Protein AF-A0A2D9TDQ3-F1 (afdb_monomer_lite)

Structure (mmCIF, N/CA/C/O backbone):
data_AF-A0A2D9TDQ3-F1
#
_entry.id   AF-A0A2D9TDQ3-F1
#
loop_
_atom_site.group_PDB
_atom_site.id
_atom_site.type_symbol
_atom_site.label_atom_id
_atom_site.label_alt_id
_atom_site.label_comp_id
_atom_site.label_asym_id
_atom_site.label_entity_id
_atom_site.label_seq_id
_atom_site.pdbx_PDB_ins_code
_atom_site.Cartn_x
_atom_site.Cartn_y
_atom_site.Cartn_z
_atom_site.occupancy
_atom_site.B_iso_or_equiv
_atom_site.auth_seq_id
_atom_site.auth_comp_id
_atom_site.auth_asym_id
_atom_site.auth_atom_id
_atom_site.pdbx_PDB_model_num
ATOM 1 N N . MET A 1 1 ? -13.335 -13.088 44.529 1.00 34.78 1 MET A N 1
ATOM 2 C CA . MET A 1 1 ? -13.841 -11.701 44.480 1.00 34.78 1 MET A CA 1
ATOM 3 C C . MET A 1 1 ? -12.901 -10.905 43.593 1.00 34.78 1 MET A C 1
ATOM 5 O O . MET A 1 1 ? -11.887 -10.428 44.076 1.00 34.78 1 MET A O 1
ATOM 9 N N . ARG A 1 2 ? -13.167 -10.876 42.283 1.00 30.50 2 ARG A N 1
ATOM 10 C CA . ARG A 1 2 ? -12.492 -9.981 41.334 1.00 30.50 2 ARG A CA 1
ATOM 11 C C . ARG A 1 2 ? -13.492 -8.880 41.004 1.00 30.50 2 ARG A C 1
ATOM 13 O O . ARG A 1 2 ? -14.663 -9.178 40.787 1.00 30.50 2 ARG A O 1
ATOM 20 N N . GLN A 1 3 ? -13.050 -7.638 41.120 1.00 28.73 3 GLN A N 1
ATOM 21 C CA . GLN A 1 3 ? -13.885 -6.451 41.025 1.00 28.73 3 GLN A CA 1
ATOM 22 C C . GLN A 1 3 ? -13.952 -6.049 39.549 1.00 28.73 3 GLN A C 1
ATOM 24 O O . GLN A 1 3 ? -12.956 -5.617 38.982 1.00 28.73 3 GLN A O 1
ATOM 29 N N . THR A 1 4 ? -15.100 -6.274 38.917 1.00 29.83 4 THR A N 1
ATOM 30 C CA . THR A 1 4 ? -15.383 -5.849 37.543 1.00 29.83 4 THR A CA 1
ATOM 31 C C . THR A 1 4 ? -15.605 -4.338 37.546 1.00 29.83 4 THR A C 1
ATOM 33 O O . THR A 1 4 ? -16.517 -3.857 38.222 1.00 29.83 4 THR A O 1
ATOM 36 N N . MET A 1 5 ? -14.770 -3.583 36.834 1.00 25.92 5 MET A N 1
ATOM 37 C CA . MET A 1 5 ? -14.919 -2.136 36.689 1.00 25.92 5 MET A CA 1
ATOM 38 C C . MET A 1 5 ? -15.541 -1.854 35.316 1.00 25.92 5 MET A C 1
ATOM 40 O O . MET A 1 5 ? -14.853 -1.797 34.308 1.00 25.92 5 MET A O 1
ATOM 44 N N . ASN A 1 6 ? -16.871 -1.736 35.277 1.00 28.81 6 ASN A N 1
ATOM 45 C CA . ASN A 1 6 ? -17.604 -1.301 34.087 1.00 28.81 6 ASN A CA 1
ATOM 46 C C . ASN A 1 6 ? -17.412 0.211 33.905 1.00 28.81 6 ASN A C 1
ATOM 48 O O . ASN A 1 6 ? -17.893 0.988 34.732 1.00 28.81 6 ASN A O 1
ATOM 52 N N . ILE A 1 7 ? -16.766 0.636 32.818 1.00 28.95 7 ILE A N 1
ATOM 53 C CA . ILE A 1 7 ? -16.763 2.038 32.385 1.00 28.95 7 ILE A CA 1
ATOM 54 C C . ILE A 1 7 ? -17.844 2.200 31.312 1.00 28.95 7 ILE A C 1
ATOM 56 O O . ILE A 1 7 ? -17.705 1.744 30.183 1.00 28.95 7 ILE A O 1
ATOM 60 N N . LEU A 1 8 ? -18.947 2.842 31.700 1.00 27.11 8 LEU A N 1
ATOM 61 C CA . LEU A 1 8 ? -20.035 3.273 30.825 1.00 27.11 8 LEU A CA 1
ATOM 62 C C . LEU A 1 8 ? -19.875 4.785 30.596 1.00 27.11 8 LEU A C 1
ATOM 64 O O . LEU A 1 8 ? -19.968 5.556 31.551 1.00 27.11 8 LEU A O 1
ATOM 68 N N . LEU A 1 9 ? -19.634 5.226 29.360 1.00 29.62 9 LEU A N 1
ATOM 69 C CA . LEU A 1 9 ? -19.548 6.649 29.006 1.00 29.62 9 LEU A CA 1
ATOM 70 C C . LEU A 1 9 ? -20.863 7.110 28.366 1.00 29.62 9 LEU A C 1
ATOM 72 O O . LEU A 1 9 ? -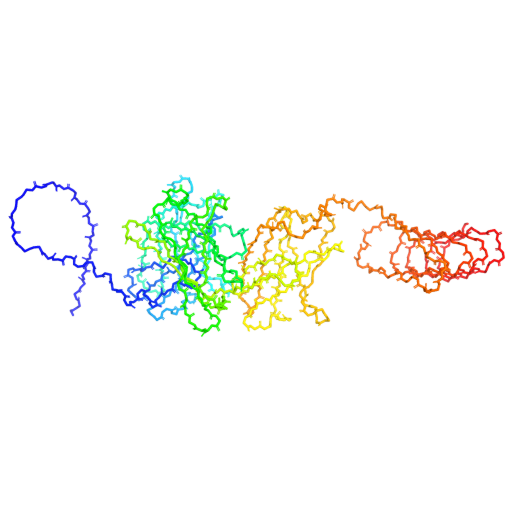21.158 6.794 27.217 1.00 29.62 9 LEU A O 1
ATOM 76 N N . ALA A 1 10 ? -21.646 7.878 29.125 1.00 28.78 10 ALA A N 1
ATOM 77 C CA . ALA A 1 10 ? -22.768 8.666 28.626 1.00 28.78 10 ALA A CA 1
ATOM 78 C C . ALA A 1 10 ? -22.370 10.151 28.619 1.00 28.78 10 ALA A C 1
ATOM 80 O O . ALA A 1 10 ? -21.967 10.698 29.645 1.00 28.78 10 ALA A O 1
ATOM 81 N N . LEU A 1 11 ? -22.495 10.810 27.466 1.00 30.42 11 LEU A N 1
ATOM 82 C CA . LEU A 1 11 ? -22.335 12.258 27.332 1.00 30.42 11 LEU A CA 1
ATOM 83 C C . LEU A 1 11 ? -23.640 12.956 27.740 1.00 30.42 11 LEU A C 1
ATOM 85 O O . LEU A 1 11 ? -24.674 12.769 27.104 1.00 30.42 11 LEU A O 1
ATOM 89 N N . SER A 1 12 ? -23.581 13.795 28.774 1.00 27.08 12 SER A N 1
ATOM 90 C CA . SER A 1 12 ? -24.626 14.769 29.101 1.00 27.08 12 SER A CA 1
ATOM 91 C C . SER A 1 12 ? -23.988 16.140 29.285 1.00 27.08 12 SER A C 1
ATOM 93 O O . SER A 1 12 ? -23.190 16.354 30.193 1.00 27.08 12 SER A O 1
ATOM 95 N N . THR A 1 13 ? -24.357 17.083 28.424 1.00 41.78 13 THR A N 1
ATOM 96 C CA . THR A 1 13 ? -24.002 18.500 28.528 1.00 41.78 13 THR A CA 1
ATOM 97 C C . THR A 1 13 ? -24.969 19.237 29.455 1.00 41.78 13 THR A C 1
ATOM 99 O O . THR A 1 13 ? -26.168 19.265 29.179 1.00 41.78 13 THR A O 1
ATOM 102 N N . ALA A 1 14 ? -24.454 19.910 30.488 1.00 29.77 14 ALA A N 1
ATOM 103 C CA . ALA A 1 14 ? -25.132 21.027 31.152 1.00 29.77 14 ALA A CA 1
ATOM 104 C C . ALA A 1 14 ? -24.109 22.013 31.769 1.00 29.77 14 ALA A C 1
ATOM 106 O O . ALA A 1 14 ? -22.989 21.601 32.077 1.00 29.77 14 ALA A O 1
ATOM 107 N N . PRO A 1 15 ? -24.448 23.314 31.897 1.00 38.28 15 PRO A N 1
ATOM 108 C CA . PRO A 1 15 ? -23.468 24.396 31.977 1.00 38.28 15 PRO A CA 1
ATOM 109 C C . PRO A 1 15 ? -23.086 24.846 33.401 1.00 38.28 15 PRO A C 1
ATOM 111 O O . PRO A 1 15 ? -23.826 24.672 34.364 1.00 38.28 15 PRO A O 1
ATOM 114 N N . LEU A 1 16 ? -21.907 25.478 33.441 1.00 39.22 16 LEU A N 1
ATOM 115 C CA . LEU A 1 16 ? -21.211 26.255 34.479 1.00 39.22 16 LEU A CA 1
ATOM 116 C C . LEU A 1 16 ? -22.014 26.723 35.713 1.00 39.22 16 LEU A C 1
ATOM 118 O O . LEU A 1 16 ? -22.943 27.521 35.597 1.00 39.22 16 LEU A O 1
ATOM 122 N N . GLY A 1 17 ? -21.509 26.374 36.905 1.00 31.34 17 GLY A N 1
ATOM 123 C CA . GLY A 1 17 ? -21.891 27.012 38.168 1.00 31.34 17 GLY A CA 1
ATOM 124 C C . GLY A 1 17 ? -21.228 26.435 39.430 1.00 31.34 17 GLY A C 1
ATOM 125 O O . GLY A 1 17 ? -21.782 25.535 40.039 1.00 31.34 17 GLY A O 1
ATOM 126 N N . ALA A 1 18 ? -20.112 27.054 39.838 1.00 33.41 18 ALA A N 1
ATOM 127 C CA . ALA A 1 18 ? -19.570 27.201 41.204 1.00 33.41 18 ALA A CA 1
ATOM 128 C C . ALA A 1 18 ? -19.006 25.996 42.014 1.00 33.41 18 ALA A C 1
ATOM 130 O O . ALA A 1 18 ? -19.718 25.087 42.414 1.00 33.41 18 ALA A O 1
ATOM 131 N N . CYS A 1 19 ? -17.717 26.165 42.359 1.00 35.75 19 CYS A N 1
ATOM 132 C CA . CYS A 1 19 ? -16.975 25.831 43.590 1.00 35.75 19 CYS A CA 1
ATOM 133 C C . CYS A 1 19 ? -17.140 24.459 44.276 1.00 35.75 19 CYS A C 1
ATOM 135 O O . CYS A 1 19 ? -18.140 24.194 44.936 1.00 35.75 19 CYS A O 1
ATOM 137 N N . GLY A 1 20 ? -16.040 23.701 44.297 1.00 32.03 20 GLY A N 1
ATOM 138 C CA . GLY A 1 20 ? -15.777 22.615 45.243 1.00 32.03 20 GLY A CA 1
ATOM 139 C C . GLY A 1 20 ? -14.505 21.865 44.853 1.00 32.03 20 GLY A C 1
ATOM 140 O O . GLY A 1 20 ? -14.478 21.240 43.798 1.00 32.03 20 GLY A O 1
ATOM 141 N N . ASP A 1 21 ? -13.459 22.000 45.668 1.00 41.75 21 ASP A N 1
ATOM 142 C CA . ASP A 1 21 ? -12.174 21.309 45.535 1.00 41.75 21 ASP A CA 1
ATOM 143 C C . ASP A 1 21 ? -12.333 19.773 45.583 1.00 41.75 21 ASP A C 1
ATOM 145 O O . ASP A 1 21 ? -13.275 19.264 46.191 1.00 41.75 21 ASP A O 1
ATOM 149 N N . ASP A 1 22 ? -11.377 19.075 44.955 1.00 38.94 22 ASP A N 1
ATOM 150 C CA . ASP A 1 22 ? -11.241 17.618 44.741 1.00 38.94 22 ASP A CA 1
ATOM 151 C C . ASP A 1 22 ? -11.953 17.026 43.506 1.00 38.94 22 ASP A C 1
ATOM 153 O O . ASP A 1 22 ? -12.844 16.179 43.588 1.00 38.94 22 ASP A O 1
ATOM 157 N N . ALA A 1 23 ? -11.474 17.407 42.316 1.00 29.02 23 ALA A N 1
ATOM 158 C CA . ALA A 1 23 ? -11.666 16.619 41.098 1.00 29.02 23 ALA A CA 1
ATOM 159 C C . ALA A 1 23 ? -10.546 15.561 40.987 1.00 29.02 23 ALA A C 1
ATOM 161 O O . ALA A 1 23 ? -9.371 15.936 41.054 1.00 29.02 23 ALA A O 1
ATOM 162 N N . PRO A 1 24 ? -10.847 14.262 40.782 1.00 31.27 24 PRO A N 1
ATOM 163 C CA . PRO A 1 24 ? -9.817 13.311 40.402 1.00 31.27 24 PRO A CA 1
ATOM 164 C C . PRO A 1 24 ? -9.285 13.748 39.040 1.00 31.27 24 PRO A C 1
ATOM 166 O O . PRO A 1 24 ? -10.033 13.846 38.066 1.00 31.27 24 PRO A O 1
ATOM 169 N N . THR A 1 25 ? -7.993 14.049 38.977 1.00 27.91 25 THR A N 1
ATOM 170 C CA . THR A 1 25 ? -7.275 14.223 37.722 1.00 27.91 25 THR A CA 1
ATOM 171 C C . THR A 1 25 ? -7.488 12.947 36.915 1.00 27.91 25 THR A C 1
ATOM 173 O O . THR A 1 25 ? -6.910 11.905 37.219 1.00 27.91 25 THR A O 1
ATOM 176 N N . ALA A 1 26 ? -8.358 13.005 35.906 1.00 30.52 26 ALA A N 1
ATOM 177 C CA . ALA A 1 26 ? -8.376 12.023 34.841 1.00 30.52 26 ALA A CA 1
ATOM 178 C C . ALA A 1 26 ? -7.074 12.227 34.068 1.00 30.52 26 ALA A C 1
ATOM 180 O O . ALA A 1 26 ? -6.998 12.996 33.112 1.00 30.52 26 ALA A O 1
ATOM 181 N N . THR A 1 27 ? -6.007 11.611 34.568 1.00 24.91 27 THR A N 1
ATOM 182 C CA . THR A 1 27 ? -4.783 11.431 33.812 1.00 24.91 27 THR A CA 1
ATOM 183 C C . THR A 1 27 ? -5.174 10.559 32.633 1.00 24.91 27 THR A C 1
ATOM 185 O O . THR A 1 27 ? -5.405 9.362 32.795 1.00 24.91 27 THR A O 1
ATOM 188 N N . THR A 1 28 ? -5.295 11.162 31.453 1.00 32.34 28 THR A N 1
ATOM 189 C CA . THR A 1 28 ? -5.199 10.445 30.185 1.00 32.34 28 THR A CA 1
ATOM 190 C C . THR A 1 28 ? -3.793 9.861 30.151 1.00 32.34 28 THR A C 1
ATOM 192 O O . THR A 1 28 ? -2.849 10.485 29.672 1.00 32.34 28 THR A O 1
ATOM 195 N N . ALA A 1 29 ? -3.620 8.709 30.790 1.00 29.84 29 ALA A N 1
ATOM 196 C CA . ALA A 1 29 ? -2.431 7.905 30.644 1.00 29.84 29 ALA A CA 1
ATOM 197 C C . ALA A 1 29 ? -2.533 7.268 29.258 1.00 29.84 29 ALA A C 1
ATOM 199 O O . ALA A 1 29 ? -2.988 6.140 29.104 1.00 29.84 29 ALA A O 1
ATOM 200 N N . GLU A 1 30 ? -2.150 8.025 28.230 1.00 36.44 30 GLU A N 1
ATOM 201 C CA . GLU A 1 30 ? -1.566 7.398 27.053 1.00 36.44 30 GLU A CA 1
ATOM 202 C C . GLU A 1 30 ? -0.316 6.688 27.570 1.00 36.44 30 GLU A C 1
ATOM 204 O O . GLU A 1 30 ? 0.677 7.341 27.875 1.00 36.44 30 GLU A O 1
ATOM 209 N N . SER A 1 31 ? -0.401 5.378 27.807 1.00 30.75 31 SER A N 1
ATOM 210 C CA . SER A 1 31 ? 0.752 4.553 28.164 1.00 30.75 31 SER A CA 1
ATOM 211 C C . SER A 1 31 ? 1.711 4.557 26.971 1.00 30.75 31 SER A C 1
ATOM 213 O O . SER A 1 31 ? 1.446 3.849 25.998 1.00 30.75 31 SER A O 1
ATOM 215 N N . PRO A 1 32 ? 2.829 5.308 26.999 1.00 36.69 32 PRO A N 1
ATOM 216 C CA . PRO A 1 32 ? 3.642 5.520 25.802 1.00 36.69 32 PRO A CA 1
ATOM 217 C C . PRO A 1 32 ? 4.478 4.285 25.432 1.00 36.69 32 PRO A C 1
ATOM 219 O O . PRO A 1 32 ? 5.173 4.300 24.430 1.00 36.69 32 PRO A O 1
ATOM 222 N N . GLY A 1 33 ? 4.454 3.228 26.255 1.00 32.69 33 GLY A N 1
ATOM 223 C CA . GLY A 1 33 ? 5.357 2.082 26.128 1.00 32.69 33 GLY A CA 1
ATOM 224 C C . GLY A 1 33 ? 4.783 0.857 25.414 1.00 32.69 33 GLY A C 1
ATOM 225 O O . GLY A 1 33 ? 5.546 0.140 24.780 1.00 32.69 33 GLY A O 1
ATOM 226 N N . LEU A 1 34 ? 3.469 0.610 25.492 1.00 42.88 34 LEU A N 1
ATOM 227 C CA . LEU A 1 34 ? 2.855 -0.577 24.870 1.00 42.88 34 LEU A CA 1
ATOM 228 C C . LEU A 1 34 ? 2.561 -0.334 23.376 1.00 42.88 34 LEU A C 1
ATOM 230 O O . LEU A 1 34 ? 2.820 -1.183 22.530 1.00 42.88 34 LEU A O 1
ATOM 234 N N . PHE A 1 35 ? 2.108 0.877 23.035 1.00 45.81 35 PHE A N 1
ATOM 235 C CA . PHE A 1 35 ? 1.762 1.259 21.661 1.00 45.81 35 PHE A CA 1
ATOM 236 C C . PHE A 1 35 ? 2.980 1.526 20.759 1.00 45.81 35 PHE A C 1
ATOM 238 O O . PHE A 1 35 ? 2.885 1.332 19.551 1.00 45.81 35 PHE A O 1
ATOM 245 N N . ASP A 1 36 ? 4.133 1.909 21.324 1.00 41.28 36 ASP A N 1
ATOM 246 C CA . ASP A 1 36 ? 5.392 2.026 20.565 1.00 41.28 36 ASP A CA 1
ATOM 247 C C . ASP A 1 36 ? 6.022 0.646 20.258 1.00 41.28 36 ASP A C 1
ATOM 249 O O . ASP A 1 36 ? 6.883 0.550 19.383 1.00 41.28 36 ASP A O 1
ATOM 253 N N . ALA A 1 37 ? 5.596 -0.430 20.938 1.00 42.66 37 ALA A N 1
ATOM 254 C CA . ALA A 1 37 ? 6.029 -1.804 20.658 1.00 42.66 37 ALA A CA 1
ATOM 255 C C . ALA A 1 37 ? 5.146 -2.490 19.596 1.00 42.66 37 ALA A C 1
ATOM 257 O O . ALA A 1 37 ? 5.657 -3.198 18.728 1.00 42.66 37 ALA A O 1
ATOM 258 N N . LEU A 1 38 ? 3.839 -2.209 19.602 1.00 58.69 38 LEU A N 1
ATOM 259 C CA . LEU A 1 38 ? 2.854 -2.726 18.643 1.00 58.69 38 LEU A CA 1
ATOM 260 C C . LEU A 1 38 ? 2.710 -1.809 17.424 1.00 58.69 38 LEU A C 1
ATOM 262 O O . LEU A 1 38 ? 1.622 -1.355 17.067 1.00 58.69 38 LEU A O 1
ATOM 266 N N . LEU A 1 39 ? 3.835 -1.491 16.787 1.00 64.31 39 LEU A N 1
ATOM 267 C CA . LEU A 1 39 ? 3.820 -0.656 15.592 1.00 64.31 39 LEU A CA 1
ATOM 268 C C . LEU A 1 39 ? 3.222 -1.431 14.416 1.00 64.31 39 LEU A C 1
ATOM 270 O O . LEU A 1 39 ? 3.538 -2.601 14.191 1.00 64.31 39 LEU A O 1
ATOM 274 N N . SER A 1 40 ? 2.381 -0.739 13.649 1.00 72.38 40 SER A N 1
ATOM 275 C CA . SER A 1 40 ? 1.789 -1.245 12.413 1.00 72.38 40 SER A CA 1
ATOM 276 C C . SER A 1 40 ? 2.863 -1.856 11.500 1.00 72.38 40 SER A C 1
ATOM 278 O O . SER A 1 40 ? 3.979 -1.343 11.366 1.00 72.38 40 SER A O 1
ATOM 280 N N . ARG A 1 41 ? 2.531 -2.982 10.875 1.00 83.62 41 ARG A N 1
ATOM 281 C CA . ARG A 1 41 ? 3.401 -3.762 9.992 1.00 83.62 41 ARG A CA 1
ATOM 282 C C . ARG A 1 41 ? 3.067 -3.517 8.525 1.00 83.62 41 ARG A C 1
ATOM 284 O O . ARG A 1 41 ? 3.978 -3.394 7.701 1.00 83.62 41 ARG A O 1
ATOM 291 N N . MET A 1 42 ? 1.780 -3.431 8.200 1.00 88.50 42 MET A N 1
ATOM 292 C CA . MET A 1 42 ? 1.265 -3.212 6.847 1.00 88.50 42 MET A CA 1
ATOM 293 C C . MET A 1 42 ? 1.213 -1.737 6.450 1.00 88.50 42 MET A C 1
ATOM 295 O O . MET A 1 42 ? 1.164 -1.458 5.250 1.00 88.50 42 MET A O 1
ATOM 299 N N . GLY A 1 43 ? 1.250 -0.823 7.426 1.00 90.00 43 GLY A N 1
ATOM 300 C CA . GLY A 1 43 ? 1.091 0.621 7.226 1.00 90.00 43 GLY A CA 1
ATOM 301 C C . GLY A 1 43 ? -0.318 1.107 7.533 1.00 90.00 43 GLY A C 1
ATOM 302 O O . GLY A 1 43 ? -0.711 2.151 7.028 1.00 90.00 43 GLY A O 1
ATOM 303 N N . GLY A 1 44 ? -1.099 0.333 8.288 1.00 93.12 44 GLY A N 1
ATOM 304 C CA . GLY A 1 44 ? -2.461 0.681 8.670 1.00 93.12 44 GLY A CA 1
ATOM 305 C C . GLY A 1 44 ? -2.568 1.419 9.994 1.00 93.12 44 GLY A C 1
ATOM 306 O O . GLY A 1 44 ? -1.575 1.818 10.608 1.00 93.12 44 GLY A O 1
ATOM 307 N N . VAL A 1 45 ? -3.812 1.564 10.442 1.00 93.19 45 VAL A N 1
ATOM 308 C CA . VAL A 1 45 ? -4.144 2.065 11.777 1.00 93.19 45 VAL A CA 1
ATOM 309 C C . VAL A 1 45 ? -4.248 0.880 12.725 1.00 93.19 45 VAL A C 1
ATOM 311 O O . VAL A 1 45 ? -4.977 -0.068 12.440 1.00 93.19 45 VAL A O 1
ATOM 314 N N . VAL A 1 46 ? -3.541 0.940 13.854 1.00 92.94 46 VAL A N 1
ATOM 315 C CA . VAL A 1 46 ? -3.665 -0.045 14.937 1.00 92.94 46 VAL A CA 1
ATOM 316 C C . VAL A 1 46 ? -4.813 0.367 15.850 1.00 92.94 46 VAL A C 1
ATOM 318 O O . VAL A 1 46 ? -4.832 1.476 16.384 1.00 92.94 46 VAL A O 1
ATOM 321 N N . VAL A 1 47 ? -5.780 -0.528 16.010 1.00 93.88 47 VAL A N 1
ATOM 322 C CA . VAL A 1 47 ? -6.989 -0.333 16.803 1.00 93.88 47 VAL A CA 1
ATOM 323 C C . VAL A 1 47 ? -6.894 -1.198 18.060 1.00 93.88 47 VAL A C 1
ATOM 325 O O . VAL A 1 47 ? -6.948 -2.424 17.935 1.00 93.88 47 VAL A O 1
ATOM 328 N N . PRO A 1 48 ? -6.758 -0.611 19.262 1.00 92.88 48 PRO A N 1
ATOM 329 C CA . PRO A 1 48 ? -6.917 -1.370 20.496 1.00 92.88 48 PRO A CA 1
ATOM 330 C C . PRO A 1 48 ? -8.370 -1.827 20.636 1.00 92.88 48 PRO A C 1
ATOM 332 O O . PRO A 1 48 ? -9.297 -1.121 20.218 1.00 92.88 48 PRO A O 1
ATOM 335 N N . THR A 1 49 ? -8.572 -3.001 21.224 1.00 95.06 49 THR A N 1
ATOM 336 C CA . THR A 1 49 ? -9.913 -3.540 21.467 1.00 95.06 49 THR A CA 1
ATOM 337 C C . THR A 1 49 ? -10.279 -3.485 22.952 1.00 95.06 49 THR A C 1
ATOM 339 O O . THR A 1 49 ? -9.492 -3.052 23.789 1.00 95.06 49 THR A O 1
ATOM 342 N N . THR A 1 50 ? -11.506 -3.883 23.293 1.00 95.56 50 THR A N 1
ATOM 343 C CA . THR A 1 50 ? -11.938 -4.069 24.688 1.00 95.56 50 THR A CA 1
ATOM 344 C C . THR A 1 50 ? -11.240 -5.236 25.387 1.00 95.56 50 THR A C 1
ATOM 346 O O . THR A 1 50 ? -11.344 -5.336 26.606 1.00 95.56 50 THR A O 1
ATOM 349 N N . ASP A 1 51 ? -10.587 -6.121 24.633 1.00 92.88 51 ASP A N 1
ATOM 350 C CA . ASP A 1 51 ? -9.611 -7.068 25.163 1.00 92.88 51 ASP A CA 1
ATOM 351 C C . ASP A 1 51 ? -8.234 -6.382 25.136 1.00 92.88 51 ASP A C 1
ATOM 353 O O . ASP A 1 51 ? -7.749 -6.002 24.068 1.00 92.88 51 ASP A O 1
ATOM 357 N N . GLU A 1 52 ? -7.645 -6.160 26.316 1.00 87.75 52 GLU A N 1
ATOM 358 C CA . GLU A 1 52 ? -6.388 -5.410 26.474 1.00 87.75 52 GLU A CA 1
ATOM 359 C C . GLU A 1 52 ? -5.191 -6.126 25.826 1.00 87.75 52 GLU A C 1
ATOM 361 O O . GLU A 1 52 ? -4.206 -5.470 25.485 1.00 87.75 52 GLU A O 1
ATOM 366 N N . ASP A 1 53 ? -5.320 -7.434 25.582 1.00 89.31 53 ASP A N 1
ATOM 367 C CA . ASP A 1 53 ? -4.288 -8.281 24.983 1.00 89.31 53 ASP A CA 1
ATOM 368 C C . ASP A 1 53 ? -4.475 -8.431 23.462 1.00 89.31 53 ASP A C 1
ATOM 370 O O . ASP A 1 53 ? -3.810 -9.252 22.830 1.00 89.31 53 ASP A O 1
ATOM 374 N N . LEU A 1 54 ? -5.408 -7.682 22.858 1.00 91.69 54 LEU A N 1
ATOM 375 C CA . LEU A 1 54 ? -5.772 -7.827 21.452 1.00 91.69 54 LEU A CA 1
ATOM 376 C C . LEU A 1 54 ? -5.859 -6.483 20.721 1.00 91.69 54 LEU A C 1
ATOM 378 O O . LEU A 1 54 ? -6.603 -5.566 21.090 1.00 91.69 54 LEU A O 1
ATOM 382 N N . PHE A 1 55 ? -5.161 -6.416 19.591 1.00 93.69 55 PHE A N 1
ATOM 383 C CA . PHE A 1 55 ? -5.082 -5.253 18.716 1.00 93.69 55 PHE A CA 1
ATOM 384 C C . PHE A 1 55 ? -5.404 -5.657 17.280 1.00 93.69 55 PHE A C 1
ATOM 386 O O . PHE A 1 55 ? -5.165 -6.792 16.865 1.00 93.69 55 PHE A O 1
ATOM 393 N N . VAL A 1 56 ? -5.924 -4.723 16.485 1.00 95.06 56 VAL A N 1
ATOM 394 C CA . VAL A 1 56 ? -6.156 -4.961 15.055 1.00 95.06 56 VAL A CA 1
ATOM 395 C C . VAL A 1 56 ? -5.513 -3.861 14.229 1.00 95.06 56 VAL A C 1
ATOM 397 O O . VAL A 1 56 ? -5.913 -2.706 14.320 1.00 95.06 56 VAL A O 1
ATOM 400 N N . GLU A 1 57 ? -4.537 -4.200 13.393 1.00 95.38 57 GLU A N 1
ATOM 401 C CA . GLU A 1 57 ? -4.046 -3.284 12.364 1.00 95.38 57 GLU A CA 1
ATOM 402 C C . GLU A 1 57 ? -4.937 -3.384 11.128 1.00 95.38 57 GLU A C 1
ATOM 404 O O . GLU A 1 57 ? -5.111 -4.480 10.603 1.00 95.38 57 GLU A O 1
ATOM 409 N N . ILE A 1 58 ? -5.474 -2.266 10.635 1.00 95.69 58 ILE A N 1
ATOM 410 C CA . ILE A 1 58 ? -6.421 -2.247 9.512 1.00 95.69 58 ILE A CA 1
ATOM 411 C C . ILE A 1 58 ? -5.998 -1.225 8.451 1.00 95.69 58 ILE A C 1
ATOM 413 O O . ILE A 1 58 ? -5.623 -0.095 8.769 1.00 95.69 58 ILE A O 1
ATOM 417 N N . ILE A 1 59 ? -6.105 -1.621 7.181 1.00 95.81 59 ILE A N 1
ATOM 418 C CA . ILE A 1 59 ? -6.002 -0.756 6.000 1.00 95.81 59 ILE A CA 1
ATOM 419 C C . ILE A 1 59 ? -7.296 -0.894 5.187 1.00 95.81 59 ILE A C 1
ATOM 421 O O . ILE A 1 59 ? -7.483 -1.925 4.532 1.00 95.81 59 ILE A O 1
ATOM 425 N N . PRO A 1 60 ? -8.188 0.112 5.211 1.00 96.12 60 PRO A N 1
ATOM 426 C CA . PRO A 1 60 ? -9.279 0.213 4.251 1.00 96.12 60 PRO A CA 1
ATOM 427 C C . PRO A 1 60 ? -8.764 0.846 2.951 1.00 96.12 60 PRO A C 1
ATOM 429 O O . PRO A 1 60 ? -8.254 1.962 2.967 1.00 96.12 60 PRO A O 1
ATOM 432 N N . GLU A 1 61 ? -8.879 0.149 1.828 1.00 94.56 61 GLU A N 1
ATOM 433 C CA . GLU A 1 61 ? -8.509 0.628 0.492 1.00 94.56 61 GLU A CA 1
ATOM 434 C C . GLU A 1 61 ? -9.711 1.324 -0.166 1.00 94.56 61 GLU A C 1
ATOM 436 O O . GLU A 1 61 ? -10.865 0.946 0.041 1.00 94.56 61 GLU A O 1
ATOM 441 N N . VAL A 1 62 ? -9.455 2.372 -0.951 1.00 92.19 62 VAL A N 1
ATOM 442 C CA . VAL A 1 62 ? -10.507 3.205 -1.568 1.00 92.19 62 VAL A CA 1
ATOM 443 C C . VAL A 1 62 ? -11.502 2.404 -2.423 1.00 92.19 62 VAL A C 1
ATOM 445 O O . VAL A 1 62 ? -12.682 2.741 -2.482 1.00 92.19 62 VAL A O 1
ATOM 448 N N . ASP A 1 63 ? -11.059 1.296 -3.019 1.00 89.12 63 ASP A N 1
ATOM 449 C CA . ASP A 1 63 ? -11.867 0.398 -3.851 1.00 89.12 63 ASP A CA 1
ATOM 450 C C . ASP A 1 63 ? -12.756 -0.581 -3.056 1.00 89.12 63 ASP A C 1
ATOM 452 O O . ASP A 1 63 ? -13.365 -1.483 -3.633 1.00 89.12 63 ASP A O 1
ATOM 456 N N . GLY A 1 64 ? -12.839 -0.418 -1.734 1.00 93.12 64 GLY A N 1
ATOM 457 C CA . GLY A 1 64 ? -13.688 -1.227 -0.863 1.00 93.12 64 GLY A CA 1
ATOM 458 C C . GLY A 1 64 ? -13.018 -2.480 -0.314 1.00 93.12 64 GLY A C 1
ATOM 459 O O . GLY A 1 64 ? -13.631 -3.185 0.493 1.00 93.12 64 GLY A O 1
ATOM 460 N N . LYS A 1 65 ? -11.771 -2.765 -0.693 1.00 94.62 65 LYS A N 1
ATOM 461 C CA . LYS A 1 65 ? -11.011 -3.849 -0.080 1.00 94.62 65 LYS A CA 1
ATOM 462 C C . LYS A 1 65 ? -10.538 -3.444 1.314 1.00 94.62 65 LYS A C 1
ATOM 464 O O . LYS A 1 65 ? -10.084 -2.329 1.540 1.00 94.62 65 LYS A O 1
ATOM 469 N N . ILE A 1 66 ? -10.597 -4.369 2.264 1.00 96.62 66 ILE A N 1
ATOM 470 C CA . ILE A 1 66 ? -10.091 -4.174 3.626 1.00 96.62 66 ILE A CA 1
ATOM 471 C C . ILE A 1 66 ? -9.082 -5.271 3.932 1.00 96.62 66 ILE A C 1
ATOM 473 O O . ILE A 1 66 ? -9.373 -6.453 3.756 1.00 96.62 66 ILE A O 1
ATOM 477 N N . SER A 1 67 ? -7.906 -4.872 4.410 1.00 95.44 67 SER A N 1
ATOM 478 C CA . SER A 1 67 ? -6.858 -5.772 4.891 1.00 95.44 67 SER A CA 1
ATOM 479 C C . SER A 1 67 ? -6.637 -5.557 6.387 1.00 95.44 67 SER A C 1
ATOM 481 O O . SER A 1 67 ? -6.497 -4.412 6.815 1.00 95.44 67 SER A O 1
ATOM 483 N N . ALA A 1 68 ? -6.561 -6.629 7.176 1.00 96.31 68 ALA A N 1
ATOM 484 C CA . ALA A 1 68 ? -6.350 -6.540 8.617 1.00 96.31 68 ALA A CA 1
ATOM 485 C C . ALA A 1 68 ? -5.398 -7.609 9.177 1.00 96.31 68 ALA A C 1
ATOM 487 O O . ALA A 1 68 ? -5.406 -8.757 8.734 1.00 96.31 68 ALA A O 1
ATOM 488 N N . LEU A 1 69 ? -4.621 -7.248 10.197 1.00 94.50 69 LEU A N 1
ATOM 489 C CA . LEU A 1 69 ? -3.899 -8.180 11.064 1.00 94.50 69 LEU A CA 1
ATOM 490 C C . LEU A 1 69 ? -4.506 -8.124 12.459 1.00 94.50 69 LEU A C 1
ATOM 492 O O . LEU A 1 69 ? -4.683 -7.038 13.000 1.00 94.50 69 LEU A O 1
ATOM 496 N N . VAL A 1 70 ? -4.784 -9.287 13.039 1.00 94.75 70 VAL A N 1
ATOM 497 C CA . VAL A 1 70 ? -5.120 -9.413 14.459 1.00 94.75 70 VAL A CA 1
ATOM 498 C C . VAL A 1 70 ? -3.828 -9.749 15.194 1.00 94.75 70 VAL A C 1
ATOM 500 O O . VAL A 1 70 ? -3.146 -10.699 14.807 1.00 94.75 70 VAL A O 1
ATOM 503 N N . LEU A 1 71 ? -3.478 -8.946 16.191 1.00 92.19 71 LEU A N 1
ATOM 504 C CA . LEU A 1 71 ? -2.224 -9.006 16.936 1.00 92.19 71 LEU A CA 1
ATOM 505 C C . LEU A 1 71 ? -2.527 -9.247 18.417 1.00 92.19 71 LEU A C 1
ATOM 507 O O . LEU A 1 71 ? -3.478 -8.661 18.936 1.00 92.19 71 LEU A O 1
ATOM 511 N N . ASP A 1 72 ? -1.735 -10.082 19.079 1.00 89.50 72 ASP A N 1
ATOM 512 C CA . ASP A 1 72 ? -1.782 -10.235 20.539 1.00 89.50 72 ASP A CA 1
ATOM 513 C C . ASP A 1 72 ? -0.902 -9.200 21.275 1.00 89.50 72 ASP A C 1
ATOM 515 O O . ASP A 1 72 ? -0.348 -8.289 20.653 1.00 89.50 72 ASP A O 1
ATOM 519 N N . GLU A 1 73 ? -0.781 -9.330 22.601 1.00 87.38 73 GLU A N 1
ATOM 520 C CA . GLU A 1 73 ? 0.040 -8.468 23.465 1.00 87.38 73 GLU A CA 1
ATOM 521 C C . GLU A 1 73 ? 1.532 -8.446 23.084 1.00 87.38 73 GLU A C 1
ATOM 523 O O . GLU A 1 73 ? 2.197 -7.420 23.251 1.00 87.38 73 GLU A O 1
ATOM 528 N N . ASP A 1 74 ? 2.041 -9.542 22.514 1.00 85.25 74 ASP A N 1
ATOM 529 C CA . ASP A 1 74 ? 3.421 -9.675 22.038 1.00 85.25 74 ASP A CA 1
ATOM 530 C C . ASP A 1 74 ? 3.586 -9.142 20.600 1.00 85.25 74 ASP A C 1
ATOM 532 O O . ASP A 1 74 ? 4.700 -9.010 20.079 1.00 85.25 74 ASP A O 1
ATOM 536 N N . GLY A 1 75 ? 2.475 -8.799 19.943 1.00 83.81 75 GLY A N 1
ATOM 537 C CA . GLY A 1 75 ? 2.426 -8.356 18.558 1.00 83.81 75 GLY A CA 1
ATOM 538 C C . GLY A 1 75 ? 2.492 -9.494 17.550 1.00 83.81 75 GLY A C 1
ATOM 539 O O . GLY A 1 75 ? 2.740 -9.239 16.367 1.00 83.81 75 GLY A O 1
ATOM 540 N N . GLU A 1 76 ? 2.286 -10.735 17.977 1.00 87.88 76 GLU A N 1
ATOM 541 C CA . GLU A 1 76 ? 2.245 -11.889 17.094 1.00 87.88 76 GLU A CA 1
ATOM 542 C C . GLU A 1 76 ? 0.909 -11.972 16.350 1.00 87.88 76 GLU A C 1
ATOM 544 O O . GLU A 1 76 ? -0.159 -11.625 16.855 1.00 87.88 76 GLU A O 1
ATOM 549 N N . ILE A 1 77 ? 0.976 -12.403 15.087 1.00 89.75 77 ILE A N 1
ATOM 550 C CA . ILE A 1 77 ? -0.196 -12.442 14.208 1.00 89.75 77 ILE A CA 1
ATOM 551 C C . ILE A 1 77 ? -1.045 -13.665 14.549 1.00 89.75 77 ILE A C 1
ATOM 553 O O . ILE A 1 77 ? -0.610 -14.806 14.387 1.00 89.75 77 ILE A O 1
ATOM 557 N N . GLN A 1 78 ? -2.300 -13.421 14.912 1.00 90.38 78 GLN A N 1
ATOM 558 C CA . GLN A 1 78 ? -3.291 -14.451 15.202 1.00 90.38 78 GLN A CA 1
ATOM 559 C C . GLN A 1 78 ? -3.909 -14.985 13.898 1.00 90.38 78 GLN A C 1
ATOM 561 O O . GLN A 1 78 ? -4.778 -14.359 13.280 1.00 90.38 78 GLN A O 1
ATOM 566 N N . GLN A 1 79 ? -3.428 -16.148 13.451 1.00 88.81 79 GLN A N 1
ATOM 567 C CA . GLN A 1 79 ? -3.801 -16.759 12.171 1.00 88.81 79 GLN A CA 1
ATOM 568 C C . GLN A 1 79 ? -5.030 -17.665 12.303 1.00 88.81 79 GLN A C 1
ATOM 570 O O . GLN A 1 79 ? -4.977 -18.698 12.969 1.00 88.81 79 GLN A O 1
ATOM 575 N N . GLY A 1 80 ? -6.111 -17.340 11.591 1.00 79.56 80 GLY A N 1
ATOM 576 C CA . GLY A 1 80 ? -7.350 -18.124 11.631 1.00 79.56 80 GLY A CA 1
ATOM 577 C C . GLY A 1 80 ? -8.003 -18.182 13.023 1.00 79.56 80 GLY A C 1
ATOM 578 O O . GLY A 1 80 ? -7.507 -17.624 13.995 1.00 79.56 80 GLY A O 1
ATOM 579 N N . GLY A 1 81 ? -9.172 -18.821 13.122 1.00 82.00 81 GLY A N 1
ATOM 580 C CA . GLY A 1 81 ? -9.865 -19.041 14.406 1.00 82.00 81 GLY A CA 1
ATOM 581 C C . GLY A 1 81 ? -10.552 -17.815 15.026 1.00 82.00 81 GLY A C 1
ATOM 582 O O . GLY A 1 81 ? -11.299 -17.970 15.988 1.00 82.00 81 GLY A O 1
ATOM 583 N N . ALA A 1 82 ? -10.362 -16.622 14.460 1.00 88.56 82 ALA A N 1
ATOM 584 C CA . ALA A 1 82 ? -11.126 -15.433 14.806 1.00 88.56 82 ALA A CA 1
ATOM 585 C C . ALA A 1 82 ? -12.095 -15.055 13.677 1.00 88.56 82 ALA A C 1
ATOM 587 O O . ALA A 1 82 ? -11.728 -15.030 12.499 1.00 88.56 82 ALA A O 1
ATOM 588 N N . ALA A 1 83 ? -13.332 -14.719 14.034 1.00 94.00 83 ALA A N 1
ATOM 589 C CA . ALA A 1 83 ? -14.238 -14.000 13.151 1.00 94.00 83 ALA A CA 1
ATOM 590 C C . ALA A 1 83 ? -13.967 -12.499 13.297 1.00 94.00 83 ALA A C 1
ATOM 592 O O . ALA A 1 83 ? -14.042 -11.963 14.402 1.00 94.00 83 ALA A O 1
ATOM 593 N N . VAL A 1 84 ? -13.650 -11.825 12.190 1.00 97.75 84 VAL A N 1
ATOM 594 C CA . VAL A 1 84 ? -13.355 -10.388 12.178 1.00 97.75 84 VAL A CA 1
ATOM 595 C C . VAL A 1 84 ? -14.413 -9.670 11.349 1.00 97.75 84 VAL A C 1
ATOM 597 O O . VAL A 1 84 ? -14.618 -9.991 10.178 1.00 97.75 84 VAL A O 1
ATOM 600 N N . GLN A 1 85 ? -15.077 -8.684 11.943 1.00 98.00 85 GLN A N 1
ATOM 601 C CA . GLN A 1 85 ? -16.014 -7.799 11.258 1.00 98.00 85 GLN A CA 1
ATOM 602 C C . GLN A 1 85 ? -15.558 -6.352 11.417 1.00 98.00 85 GLN A C 1
ATOM 604 O O . GLN A 1 85 ? -15.217 -5.924 12.516 1.00 98.00 85 GLN A O 1
ATOM 609 N N . VAL A 1 86 ? -15.577 -5.589 10.328 1.00 98.12 86 VAL A N 1
ATOM 610 C CA . VAL A 1 86 ? -15.232 -4.164 10.322 1.00 98.12 86 VAL A CA 1
ATOM 611 C C . VAL A 1 86 ? -16.424 -3.366 9.815 1.00 98.12 86 VAL A C 1
ATOM 613 O O . VAL A 1 86 ? -17.041 -3.746 8.830 1.00 98.12 86 VAL A O 1
ATOM 616 N N . GLN A 1 87 ? -16.756 -2.259 10.469 1.00 97.69 87 GLN A N 1
ATOM 617 C CA . GLN A 1 87 ? -17.654 -1.242 9.932 1.00 97.69 87 GLN A CA 1
ATOM 618 C C . GLN A 1 87 ? -16.823 -0.068 9.426 1.00 97.69 87 GLN A C 1
ATOM 620 O O . GLN A 1 87 ? -16.031 0.485 10.188 1.00 97.69 87 GLN A O 1
ATOM 625 N N . VAL A 1 88 ? -17.016 0.306 8.163 1.00 96.44 88 VAL A N 1
ATOM 626 C CA . VAL A 1 88 ? -16.291 1.393 7.485 1.00 96.44 88 VAL A CA 1
ATOM 627 C C . VAL A 1 88 ? -17.256 2.404 6.874 1.00 96.44 88 VAL A C 1
ATOM 629 O O . VAL A 1 88 ? -18.386 2.063 6.532 1.00 96.44 88 VAL A O 1
ATOM 632 N N . ALA A 1 89 ? -16.821 3.653 6.725 1.00 94.94 89 ALA A N 1
ATOM 633 C CA . ALA A 1 89 ? -17.626 4.701 6.106 1.00 94.94 89 ALA A CA 1
ATOM 634 C C . ALA A 1 89 ? -17.565 4.635 4.569 1.00 94.94 89 ALA A C 1
ATOM 636 O O . ALA A 1 89 ? -16.486 4.691 3.976 1.00 94.94 89 ALA A O 1
ATOM 637 N N . GLY A 1 90 ? -18.725 4.567 3.914 1.00 93.00 90 GLY A N 1
ATOM 638 C CA . GLY A 1 90 ? -18.845 4.719 2.462 1.00 93.00 90 GLY A CA 1
ATOM 639 C C . GLY A 1 90 ? -18.995 6.183 2.046 1.00 93.00 90 GLY A C 1
ATOM 640 O O . GLY A 1 90 ? -19.410 7.031 2.839 1.00 93.00 90 GLY A O 1
ATOM 641 N N . ASN A 1 91 ? -18.697 6.490 0.783 1.00 91.25 91 ASN A N 1
ATOM 642 C CA . ASN A 1 91 ? -18.950 7.811 0.191 1.00 91.25 91 ASN A CA 1
ATOM 643 C C . ASN A 1 91 ? -20.451 8.181 0.120 1.00 91.25 91 ASN A C 1
ATOM 645 O O . ASN A 1 91 ? -20.803 9.338 -0.109 1.00 91.25 91 ASN A O 1
ATOM 649 N N . ASP A 1 92 ? -21.333 7.209 0.357 1.00 90.56 92 ASP A N 1
ATOM 650 C CA . ASP A 1 92 ? -22.779 7.361 0.505 1.00 90.56 92 ASP A CA 1
ATOM 651 C C . ASP A 1 92 ? -23.205 7.857 1.901 1.00 90.56 92 ASP A C 1
ATOM 653 O O . ASP A 1 92 ? -24.393 8.074 2.151 1.00 90.56 92 ASP A O 1
ATOM 657 N N . GLY A 1 93 ? -22.246 8.045 2.815 1.00 85.88 93 GLY A N 1
ATOM 658 C CA . GLY A 1 93 ? -22.477 8.493 4.186 1.00 85.88 93 GLY A CA 1
ATOM 659 C C . GLY A 1 93 ? -23.049 7.417 5.112 1.00 85.88 93 GLY A C 1
ATOM 660 O O . GLY A 1 93 ? -23.392 7.730 6.254 1.00 85.88 93 GLY A O 1
ATOM 661 N N . THR A 1 94 ? -23.157 6.167 4.652 1.00 90.00 94 THR A N 1
ATOM 662 C CA . THR A 1 94 ? -23.660 5.042 5.448 1.00 90.00 94 THR A CA 1
ATOM 663 C C . THR A 1 94 ? -22.491 4.169 5.930 1.00 90.00 94 THR A C 1
ATOM 665 O O . THR A 1 94 ? -21.517 3.987 5.198 1.00 90.00 94 THR A O 1
ATOM 668 N N . PRO A 1 95 ? -22.532 3.630 7.164 1.00 93.81 95 PRO A N 1
ATOM 669 C CA . PRO A 1 95 ? -21.580 2.612 7.598 1.00 93.81 95 PRO A CA 1
ATOM 670 C C . PRO A 1 95 ? -21.843 1.264 6.915 1.00 93.81 95 PRO A C 1
ATOM 672 O O . PRO A 1 95 ? -22.971 0.768 6.931 1.00 93.81 95 PRO A O 1
ATOM 675 N N . HIS A 1 96 ? -20.793 0.638 6.390 1.00 96.69 96 HIS A N 1
ATOM 676 C CA . HIS A 1 96 ? -20.848 -0.654 5.707 1.00 96.69 96 HIS A CA 1
ATOM 677 C C . HIS A 1 96 ? -20.143 -1.729 6.538 1.00 96.69 96 HIS A C 1
ATOM 679 O O . HIS A 1 96 ? -18.948 -1.588 6.812 1.00 96.69 96 HIS A O 1
ATOM 685 N N . PRO A 1 97 ? -20.846 -2.793 6.968 1.00 97.12 97 PRO A N 1
ATOM 686 C CA . PRO A 1 97 ? -20.219 -3.925 7.631 1.00 97.12 97 PRO A CA 1
ATOM 687 C C . PRO A 1 97 ? -19.529 -4.832 6.606 1.00 97.12 97 PRO A C 1
ATOM 689 O O . PRO A 1 97 ? -20.115 -5.218 5.599 1.00 97.12 97 PRO A O 1
ATOM 692 N N . VAL A 1 98 ? -18.303 -5.240 6.906 1.00 98.06 98 VAL A N 1
ATOM 693 C CA . VAL A 1 98 ? -17.490 -6.133 6.083 1.00 98.06 98 VAL A CA 1
ATOM 694 C C . VAL A 1 98 ? -16.985 -7.264 6.960 1.00 98.06 98 VAL A C 1
ATOM 696 O O . VAL A 1 98 ? -16.363 -7.033 7.996 1.00 98.06 98 VAL A O 1
ATOM 699 N N . THR A 1 99 ? -17.258 -8.501 6.553 1.00 97.50 99 THR A N 1
ATOM 700 C CA . THR A 1 99 ? -16.683 -9.682 7.207 1.00 97.50 99 THR A CA 1
ATOM 701 C C . THR A 1 99 ? -15.339 -9.981 6.562 1.00 97.50 99 THR A C 1
ATOM 703 O O . THR A 1 99 ? -15.270 -10.130 5.342 1.00 97.50 99 THR A O 1
ATOM 706 N N . LEU A 1 100 ? -14.283 -10.075 7.366 1.00 98.06 100 LEU A N 1
ATOM 707 C CA . LEU A 1 100 ? -12.953 -10.427 6.887 1.00 98.06 100 LEU A CA 1
ATOM 708 C C . LEU A 1 100 ? -12.687 -11.912 7.131 1.00 98.06 100 LEU A C 1
ATOM 710 O O . LEU A 1 100 ? -13.053 -12.467 8.168 1.00 98.06 100 LEU A O 1
ATOM 714 N N . GLN A 1 101 ? -12.016 -12.551 6.180 1.00 95.88 101 GLN A N 1
ATOM 715 C CA . GLN A 1 101 ? -11.599 -13.947 6.273 1.00 95.88 101 GLN A CA 1
ATOM 716 C C . GLN A 1 101 ? -10.082 -14.035 6.217 1.00 95.88 101 GLN A C 1
ATOM 718 O O . GLN A 1 101 ? -9.444 -13.268 5.498 1.00 95.88 101 GLN A O 1
ATOM 723 N N . TRP A 1 102 ? -9.504 -14.971 6.970 1.00 94.81 102 TRP A N 1
ATOM 724 C CA . TRP A 1 102 ? -8.074 -15.240 6.890 1.00 94.81 102 TRP A CA 1
ATOM 725 C C . TRP A 1 102 ? -7.712 -15.735 5.488 1.00 94.81 102 TRP A C 1
ATOM 727 O O . TRP A 1 102 ? -8.145 -16.809 5.066 1.00 94.81 102 TRP A O 1
ATOM 737 N N . ASP A 1 103 ? -6.897 -14.958 4.786 1.00 92.12 103 ASP A N 1
ATOM 738 C CA . ASP A 1 103 ? -6.284 -15.339 3.526 1.00 92.12 103 ASP A CA 1
ATOM 739 C C . ASP A 1 103 ? -4.845 -15.781 3.813 1.00 92.12 103 ASP A C 1
ATOM 741 O O . ASP A 1 103 ? -3.959 -14.969 4.091 1.00 92.12 103 ASP A O 1
ATOM 745 N N . ALA A 1 104 ? -4.616 -17.094 3.755 1.00 87.00 104 ALA A N 1
ATOM 746 C CA . ALA A 1 104 ? -3.310 -17.692 4.017 1.00 87.00 104 ALA A CA 1
ATOM 747 C C . ALA A 1 104 ? -2.242 -17.287 2.987 1.00 87.00 104 ALA A C 1
ATOM 749 O O . ALA A 1 104 ? -1.061 -17.296 3.318 1.00 87.00 104 ALA A O 1
ATOM 750 N N . VAL A 1 105 ? -2.646 -16.919 1.766 1.00 82.62 105 VAL A N 1
ATOM 751 C CA . VAL A 1 105 ? -1.739 -16.432 0.718 1.00 82.62 105 VAL A CA 1
ATOM 752 C C . VAL A 1 105 ? -1.395 -14.967 0.969 1.00 82.62 105 VAL A C 1
ATOM 754 O O . VAL A 1 105 ? -0.266 -14.541 0.765 1.00 82.62 105 VAL A O 1
ATOM 757 N N . ALA A 1 106 ? -2.342 -14.165 1.441 1.00 82.56 106 ALA A N 1
ATOM 758 C CA . ALA A 1 106 ? -2.057 -12.782 1.811 1.00 82.56 106 ALA A CA 1
ATOM 759 C C . ALA A 1 106 ? -1.377 -12.654 3.190 1.00 82.56 106 ALA A C 1
ATOM 761 O O . ALA A 1 106 ? -0.841 -11.588 3.497 1.00 82.56 106 ALA A O 1
ATOM 762 N N . GLY A 1 107 ? -1.431 -13.702 4.022 1.00 87.25 107 GLY A N 1
ATOM 763 C CA . GLY A 1 107 ? -0.932 -13.706 5.399 1.00 87.25 107 GLY A CA 1
ATOM 764 C C . GLY A 1 107 ? -1.701 -12.759 6.325 1.00 87.25 107 GLY A C 1
ATOM 765 O O . GLY A 1 107 ? -1.109 -12.194 7.244 1.00 87.25 107 GLY A O 1
ATOM 766 N N . ARG A 1 108 ? -2.988 -12.513 6.044 1.00 92.69 108 ARG A N 1
ATOM 767 C CA . ARG A 1 108 ? -3.822 -11.515 6.738 1.00 92.69 108 ARG A CA 1
ATOM 768 C C . ARG A 1 108 ? -5.312 -11.758 6.523 1.00 92.69 108 ARG A C 1
ATOM 770 O O . ARG A 1 108 ? -5.704 -12.496 5.624 1.00 92.69 108 ARG A O 1
ATOM 777 N N . TYR A 1 109 ? -6.146 -11.096 7.315 1.00 96.50 109 TYR A N 1
ATOM 778 C CA . TYR A 1 109 ? -7.588 -11.065 7.092 1.00 96.50 109 TYR A CA 1
ATOM 779 C C . TYR A 1 109 ? -7.921 -10.111 5.943 1.00 96.50 109 TYR A C 1
ATOM 781 O O . TYR A 1 109 ? -7.437 -8.979 5.918 1.00 96.50 109 TYR A O 1
ATOM 789 N N . VAL A 1 110 ? -8.744 -10.557 4.996 1.00 96.31 110 VAL A N 1
ATOM 790 C CA . VAL A 1 110 ? -9.169 -9.768 3.834 1.00 96.31 110 VAL A CA 1
ATOM 791 C C . VAL A 1 110 ? -10.685 -9.834 3.686 1.00 96.31 110 VAL A C 1
ATOM 793 O O . VAL A 1 110 ? -11.302 -10.874 3.917 1.00 96.31 110 VAL A O 1
ATOM 796 N N . GLY A 1 111 ? -11.291 -8.720 3.294 1.00 96.75 111 GLY A N 1
ATOM 797 C CA . GLY A 1 111 ? -12.701 -8.636 2.924 1.00 96.75 111 GLY A CA 1
ATOM 798 C C . GLY A 1 111 ? -12.942 -7.523 1.913 1.00 96.75 111 GLY A C 1
ATOM 799 O O . GLY A 1 111 ? -12.054 -6.718 1.640 1.00 96.75 111 GLY A O 1
ATOM 800 N N . GLN A 1 112 ? -14.144 -7.501 1.349 1.00 96.44 112 GLN A N 1
ATOM 801 C CA . GLN A 1 112 ? -14.567 -6.543 0.332 1.00 96.44 112 GLN A CA 1
ATOM 802 C C . GLN A 1 112 ? -15.949 -6.014 0.709 1.00 96.44 112 GLN A C 1
ATOM 804 O O . GLN A 1 112 ? -16.827 -6.797 1.075 1.00 96.44 112 GLN A O 1
ATOM 809 N N . VAL A 1 113 ? -16.139 -4.700 0.616 1.00 95.25 113 VAL A N 1
ATOM 810 C CA . VAL A 1 113 ? -17.458 -4.071 0.760 1.00 95.25 113 VAL A CA 1
ATOM 811 C C . VAL A 1 113 ? -18.384 -4.571 -0.348 1.00 95.25 113 VAL A C 1
ATOM 813 O O . VAL A 1 113 ? -17.979 -4.687 -1.504 1.00 95.25 113 VAL A O 1
ATOM 816 N N . GLU A 1 114 ? -19.631 -4.888 -0.005 1.00 91.75 114 GLU A N 1
ATOM 817 C CA . GLU A 1 114 ? -20.612 -5.336 -0.992 1.00 91.75 114 GLU A CA 1
ATOM 818 C C . GLU A 1 114 ? -21.088 -4.178 -1.885 1.00 91.75 114 GLU A C 1
ATOM 820 O O . GLU A 1 114 ? -21.460 -3.108 -1.406 1.00 91.75 114 GLU A O 1
ATOM 825 N N . GLY A 1 115 ? -21.147 -4.427 -3.196 1.00 88.75 115 GLY A N 1
ATOM 826 C CA . GLY A 1 115 ? -21.585 -3.446 -4.192 1.00 88.75 115 GLY A CA 1
ATOM 827 C C . GLY A 1 115 ? -20.483 -2.483 -4.646 1.00 88.75 115 GLY A C 1
ATOM 828 O O . GLY A 1 115 ? -19.322 -2.615 -4.276 1.00 88.75 115 GLY A O 1
ATOM 829 N N . ASP A 1 116 ? -20.863 -1.510 -5.478 1.00 86.94 116 ASP A N 1
ATOM 830 C CA . ASP A 1 116 ? -19.954 -0.489 -6.022 1.00 86.94 116 ASP A CA 1
ATOM 831 C C . ASP A 1 116 ? -19.853 0.715 -5.064 1.00 86.94 116 ASP A C 1
ATOM 833 O O . ASP A 1 116 ? -20.183 1.848 -5.423 1.00 86.94 116 ASP A O 1
ATOM 837 N N . VAL A 1 117 ? -19.460 0.458 -3.813 1.00 90.50 117 VAL A N 1
ATOM 838 C CA . VAL A 1 117 ? -19.260 1.493 -2.787 1.00 90.50 117 VAL A CA 1
ATOM 839 C C . VAL A 1 117 ? -17.780 1.846 -2.708 1.00 90.50 117 VAL A C 1
ATOM 841 O O . VAL A 1 117 ? -16.945 0.999 -2.399 1.00 90.50 117 VAL A O 1
ATOM 844 N N . GLU A 1 118 ? -17.460 3.116 -2.945 1.00 91.56 118 GLU A N 1
ATOM 845 C CA . GLU A 1 118 ? -16.126 3.655 -2.679 1.00 91.56 118 GLU A CA 1
ATOM 846 C C . GLU A 1 118 ? -16.041 4.051 -1.205 1.00 91.56 118 GLU A C 1
ATOM 848 O O . GLU A 1 118 ? -16.938 4.720 -0.672 1.00 91.56 118 GLU A O 1
ATOM 853 N N . LEU A 1 119 ? -14.971 3.638 -0.535 1.00 94.38 119 LEU A N 1
ATOM 854 C CA . LEU A 1 119 ? -14.774 4.002 0.860 1.00 94.38 119 LEU A CA 1
ATOM 855 C C . LEU A 1 119 ? -14.343 5.462 0.982 1.00 94.38 119 LEU A C 1
ATOM 857 O O . LEU A 1 119 ? -13.615 5.997 0.147 1.00 94.38 119 LEU A O 1
ATOM 861 N N . SER A 1 120 ? -14.750 6.094 2.079 1.00 93.38 120 SER A N 1
ATOM 862 C CA . SER A 1 120 ? -14.377 7.468 2.405 1.00 93.38 120 SER A CA 1
ATOM 863 C C . SER A 1 120 ? -13.769 7.563 3.801 1.00 93.38 120 SER A C 1
ATOM 865 O O . SER A 1 120 ? -13.988 6.696 4.649 1.00 93.38 120 SER A O 1
ATOM 867 N N . THR A 1 121 ? -13.000 8.625 4.049 1.00 94.88 121 THR A N 1
ATOM 868 C CA . THR A 1 121 ? -12.460 8.909 5.382 1.00 94.88 121 THR A CA 1
ATOM 869 C C . THR A 1 121 ? -13.594 9.050 6.393 1.00 94.88 121 THR A C 1
ATOM 871 O O . THR A 1 121 ? -14.489 9.877 6.213 1.00 94.88 121 THR A O 1
ATOM 874 N N . GLY A 1 122 ? -13.543 8.287 7.482 1.00 94.62 122 GLY A N 1
ATOM 875 C CA . GLY A 1 122 ? -14.611 8.313 8.474 1.00 94.62 122 GLY A CA 1
ATOM 876 C C . GLY A 1 122 ? -14.371 7.414 9.682 1.00 94.62 122 GLY A C 1
ATOM 877 O O . GLY A 1 122 ? -13.284 6.850 9.833 1.00 94.62 122 GLY A O 1
ATOM 878 N N . PRO A 1 123 ? -15.368 7.302 10.574 1.00 95.75 123 PRO A N 1
ATOM 879 C CA . PRO A 1 123 ? -15.286 6.423 11.729 1.00 95.75 123 PRO A CA 1
ATOM 880 C C . PRO A 1 123 ? -15.216 4.959 11.299 1.00 95.75 123 PRO A C 1
ATOM 882 O O . PRO A 1 123 ? -15.840 4.548 10.319 1.00 95.75 123 PRO A O 1
ATOM 885 N N . MET A 1 124 ? -14.484 4.171 12.080 1.00 96.94 124 MET A N 1
ATOM 886 C CA . MET A 1 124 ? -14.316 2.742 11.865 1.00 96.94 124 MET A CA 1
ATOM 887 C C . MET A 1 124 ? -14.491 1.992 13.183 1.00 96.94 124 MET A C 1
ATOM 889 O O . MET A 1 124 ? -13.994 2.421 14.226 1.00 96.94 124 MET A O 1
ATOM 893 N N . ALA A 1 125 ? -15.177 0.855 13.133 1.00 97.56 125 ALA A N 1
ATOM 894 C CA . ALA A 1 125 ? -15.280 -0.067 14.256 1.00 97.56 125 ALA A CA 1
ATOM 895 C C . ALA A 1 125 ? -14.842 -1.461 13.817 1.00 97.56 125 ALA A C 1
ATOM 897 O O . ALA A 1 125 ? -15.142 -1.879 12.703 1.00 97.56 125 ALA A O 1
ATOM 898 N N . VAL A 1 126 ? -14.160 -2.187 14.693 1.00 98.06 126 VAL A N 1
ATOM 899 C CA . VAL A 1 126 ? -13.788 -3.585 14.485 1.00 98.06 126 VAL A CA 1
ATOM 900 C C . VAL A 1 126 ? -14.363 -4.430 15.607 1.00 98.06 126 VAL A C 1
ATOM 902 O O . VAL A 1 126 ? -14.422 -4.006 16.758 1.00 98.06 126 VAL A O 1
ATOM 905 N N . THR A 1 127 ? -14.820 -5.624 15.270 1.00 98.25 127 THR A N 1
ATOM 906 C CA . THR A 1 127 ? -15.217 -6.658 16.218 1.00 98.25 127 THR A CA 1
ATOM 907 C C . THR A 1 127 ? -14.445 -7.922 15.885 1.00 98.25 127 THR A C 1
ATOM 909 O O . THR A 1 127 ? -14.473 -8.379 14.742 1.00 98.25 127 THR A O 1
ATOM 912 N N . VAL A 1 128 ? -13.755 -8.471 16.879 1.00 97.56 128 VAL A N 1
ATOM 913 C CA . VAL A 1 128 ? -13.048 -9.747 16.792 1.00 97.56 128 VAL A CA 1
ATOM 914 C C . VAL A 1 128 ? -13.725 -10.726 17.740 1.00 97.56 128 VAL A C 1
ATOM 916 O O . VAL A 1 128 ? -13.996 -10.403 18.892 1.00 97.56 128 VAL A O 1
ATOM 919 N N . THR A 1 129 ? -14.043 -11.922 17.264 1.00 95.94 129 THR A N 1
ATOM 920 C CA . THR A 1 129 ? -14.644 -12.984 18.081 1.00 95.94 129 THR A CA 1
ATOM 921 C C . THR A 1 129 ? -13.801 -14.243 17.959 1.00 95.94 129 THR A C 1
ATOM 923 O O . THR A 1 129 ? -13.661 -14.773 16.858 1.00 95.94 129 THR A O 1
ATOM 926 N N . ARG A 1 130 ? -13.242 -14.712 19.080 1.00 91.81 130 ARG A N 1
ATOM 927 C CA . ARG A 1 130 ? -12.544 -16.001 19.199 1.00 91.81 130 ARG A CA 1
ATOM 928 C C . ARG A 1 130 ? -13.478 -17.040 19.825 1.00 91.81 130 ARG A C 1
ATOM 930 O O . ARG A 1 130 ? -14.416 -16.694 20.545 1.00 91.81 130 ARG A O 1
ATOM 937 N N . ASP A 1 131 ? -13.245 -18.315 19.530 1.00 86.62 131 ASP A N 1
ATOM 938 C CA . ASP A 1 131 ? -14.112 -19.406 19.983 1.00 86.62 131 ASP A CA 1
ATOM 939 C C . ASP A 1 131 ? -14.243 -19.458 21.515 1.00 86.62 131 ASP A C 1
ATOM 941 O O . ASP A 1 131 ? -13.279 -19.702 22.237 1.00 86.62 131 ASP A O 1
ATOM 945 N N . GLY A 1 132 ? -15.474 -19.297 22.012 1.00 82.50 132 GLY A N 1
ATOM 946 C CA . GLY A 1 132 ? -15.784 -19.381 23.443 1.00 82.50 132 GLY A CA 1
ATOM 947 C C . GLY A 1 132 ? -15.468 -18.118 24.251 1.00 82.50 132 GLY A C 1
ATOM 948 O O . GLY A 1 132 ? -15.600 -18.155 25.475 1.00 82.50 132 GLY A O 1
ATOM 949 N N . GLU A 1 133 ? -15.101 -17.021 23.590 1.00 90.19 133 GLU A N 1
ATOM 950 C CA . GLU A 1 133 ? -14.786 -15.734 24.212 1.00 90.19 133 GLU A CA 1
ATOM 951 C C . GLU A 1 133 ? -15.828 -14.658 23.874 1.00 90.19 133 GLU A C 1
ATOM 953 O O . GLU A 1 133 ? -16.538 -14.738 22.868 1.00 90.19 133 GLU A O 1
ATOM 958 N N . GLU A 1 134 ? -15.932 -13.641 24.734 1.00 93.56 134 GLU A N 1
ATOM 959 C CA . GLU A 1 134 ? -16.756 -12.461 24.455 1.00 93.56 134 GLU A CA 1
ATOM 960 C C . GLU A 1 134 ? -16.151 -11.656 23.290 1.00 93.56 134 GLU A C 1
ATOM 962 O O . GLU A 1 134 ? -14.925 -11.551 23.195 1.00 93.56 134 GLU A O 1
ATOM 967 N N . PRO A 1 135 ? -16.970 -11.057 22.405 1.00 96.50 135 PRO A N 1
ATOM 968 C CA . PRO A 1 135 ? -16.457 -10.250 21.306 1.00 96.50 135 PRO A CA 1
ATOM 969 C C . PRO A 1 135 ? -15.630 -9.056 21.796 1.00 96.50 135 PRO A C 1
ATOM 971 O O . PRO A 1 135 ? -16.111 -8.221 22.566 1.00 96.50 135 PRO A O 1
ATOM 974 N N . ALA A 1 136 ? -14.409 -8.937 21.285 1.00 97.00 136 ALA A N 1
ATOM 975 C CA . ALA A 1 136 ? -13.544 -7.794 21.514 1.00 97.00 136 ALA A CA 1
ATOM 976 C C . ALA A 1 136 ? -13.853 -6.696 20.487 1.00 97.00 136 ALA A C 1
ATOM 978 O O . ALA A 1 136 ? -13.854 -6.944 19.279 1.00 97.00 136 ALA A O 1
ATOM 979 N N . VAL A 1 137 ? -14.132 -5.477 20.952 1.00 97.81 137 VAL A N 1
ATOM 980 C CA . VAL A 1 137 ? -14.556 -4.359 20.097 1.00 97.81 137 VAL A CA 1
ATOM 981 C C . VAL A 1 137 ? -13.522 -3.243 20.132 1.00 97.81 137 VAL A C 1
ATOM 983 O O . VAL A 1 137 ? -13.120 -2.803 21.201 1.00 97.81 137 VAL A O 1
ATOM 986 N N . GLY A 1 138 ? -13.115 -2.751 18.966 1.00 96.94 138 GLY A N 1
ATOM 987 C CA . GLY A 1 138 ? -12.251 -1.582 18.815 1.00 96.94 138 GLY A CA 1
ATOM 988 C C . GLY A 1 138 ? -12.948 -0.483 18.018 1.00 96.94 138 GLY A C 1
ATOM 989 O O . GLY A 1 138 ? -13.749 -0.770 17.127 1.00 96.94 138 GLY A O 1
ATOM 990 N N . GLN A 1 139 ? -12.660 0.782 18.323 1.00 96.44 139 GLN A N 1
ATOM 991 C CA . GLN A 1 139 ? -13.214 1.927 17.594 1.00 96.44 139 GLN A CA 1
ATOM 992 C C . GLN A 1 139 ? -12.149 2.983 17.329 1.00 96.44 139 GLN A C 1
ATOM 994 O O . GLN A 1 139 ? -11.351 3.312 18.205 1.00 96.44 139 GLN A O 1
ATOM 999 N N . VAL A 1 140 ? -12.188 3.562 16.131 1.00 94.25 140 VAL A N 1
ATOM 1000 C CA . VAL A 1 140 ? -11.373 4.715 15.754 1.00 94.25 140 VAL A CA 1
ATOM 1001 C C . VAL A 1 140 ? -12.288 5.785 15.163 1.00 94.25 140 VAL A C 1
ATOM 1003 O O . VAL A 1 140 ? -13.052 5.496 14.242 1.00 94.25 140 VAL A O 1
ATOM 1006 N N . PRO A 1 141 ? -12.240 7.030 15.666 1.00 93.12 141 PRO A N 1
ATOM 1007 C CA . PRO A 1 141 ? -13.182 8.070 15.256 1.00 93.12 141 PRO A CA 1
ATOM 1008 C C . PRO A 1 141 ? -12.979 8.550 13.815 1.00 93.12 141 PRO A C 1
ATOM 1010 O O . PRO A 1 141 ? -13.927 9.041 13.209 1.00 93.12 141 PRO A O 1
ATOM 1013 N N . MET A 1 142 ? -11.760 8.446 13.282 1.00 92.62 142 MET A N 1
ATOM 1014 C CA . MET A 1 142 ? -11.433 8.881 11.928 1.00 92.62 142 MET A CA 1
ATOM 1015 C C . MET A 1 142 ? -10.281 8.049 11.366 1.00 92.62 142 MET A C 1
ATOM 1017 O O . MET A 1 142 ? -9.195 8.020 11.946 1.00 92.62 142 MET A O 1
ATOM 1021 N N . VAL A 1 143 ? -10.523 7.392 10.237 1.00 95.38 143 VAL A N 1
ATOM 1022 C CA . VAL A 1 143 ? -9.534 6.622 9.481 1.00 95.38 143 VAL A CA 1
ATOM 1023 C C . VAL A 1 143 ? -9.658 7.004 8.015 1.00 95.38 143 VAL A C 1
ATOM 1025 O O . VAL A 1 143 ? -10.759 6.989 7.467 1.00 95.38 143 VAL A O 1
ATOM 1028 N N . ALA A 1 144 ? -8.546 7.393 7.398 1.00 96.12 144 ALA A N 1
ATOM 1029 C CA . ALA A 1 144 ? -8.479 7.641 5.968 1.00 96.12 144 ALA A CA 1
ATOM 1030 C C . ALA A 1 144 ? -8.507 6.337 5.177 1.00 96.12 144 ALA A C 1
ATOM 1032 O O . ALA A 1 144 ? -8.095 5.281 5.658 1.00 96.12 144 ALA A O 1
ATOM 1033 N N . THR A 1 145 ? -8.958 6.433 3.935 1.00 94.94 145 THR A N 1
ATOM 1034 C CA . THR A 1 145 ? -8.882 5.331 2.985 1.00 94.94 145 THR A CA 1
ATOM 1035 C C . THR A 1 145 ? -7.557 5.377 2.244 1.00 94.94 145 THR A C 1
ATOM 1037 O O . THR A 1 145 ? -7.097 6.429 1.803 1.00 94.94 145 THR A O 1
ATOM 1040 N N . ALA A 1 146 ? -6.908 4.223 2.140 1.00 94.50 146 ALA A N 1
ATOM 1041 C CA . ALA A 1 146 ? -5.673 4.054 1.403 1.00 94.50 146 ALA A CA 1
ATOM 1042 C C . ALA A 1 146 ? -5.946 4.265 -0.099 1.00 94.50 146 ALA A C 1
ATOM 1044 O O . ALA A 1 146 ? -6.750 3.520 -0.677 1.00 94.50 146 ALA A O 1
ATOM 1045 N N . PRO A 1 147 ? -5.300 5.252 -0.749 1.00 91.19 147 PRO A N 1
ATOM 1046 C CA . PRO A 1 147 ? -5.434 5.442 -2.185 1.00 91.19 147 PRO A CA 1
ATOM 1047 C C . PRO A 1 147 ? -4.809 4.270 -2.946 1.00 91.19 147 PRO A C 1
ATOM 1049 O O . PRO A 1 147 ? -3.950 3.547 -2.438 1.00 91.19 147 PRO A O 1
ATOM 1052 N N . THR A 1 148 ? -5.190 4.108 -4.212 1.00 87.56 148 THR A N 1
ATOM 1053 C CA . THR A 1 148 ? -4.425 3.246 -5.119 1.00 87.56 148 THR A CA 1
ATOM 1054 C C . THR A 1 148 ? -3.036 3.863 -5.341 1.00 87.56 148 THR A C 1
ATOM 1056 O O . THR A 1 148 ? -2.977 5.024 -5.746 1.00 87.56 148 THR A O 1
ATOM 1059 N N . PRO A 1 149 ? -1.925 3.131 -5.133 1.00 87.81 149 PRO A N 1
ATOM 1060 C CA . PRO A 1 149 ? -0.590 3.667 -5.381 1.00 87.81 149 PRO A CA 1
ATOM 1061 C C . PRO A 1 149 ? -0.393 4.008 -6.861 1.00 87.81 149 PRO A C 1
ATOM 1063 O O . PRO A 1 149 ? -0.752 3.237 -7.755 1.00 87.81 149 PRO A O 1
ATOM 1066 N N . THR A 1 150 ? 0.196 5.169 -7.124 1.00 88.81 150 THR A N 1
ATOM 1067 C CA . THR A 1 150 ? 0.445 5.690 -8.472 1.00 88.81 150 THR A CA 1
ATOM 1068 C C . THR A 1 150 ? 1.848 6.251 -8.663 1.00 88.81 150 THR A C 1
ATOM 1070 O O . THR A 1 150 ? 2.196 6.656 -9.768 1.00 88.81 150 THR A O 1
ATOM 1073 N N . HIS A 1 151 ? 2.682 6.278 -7.636 1.00 87.44 151 HIS A N 1
ATOM 1074 C CA . HIS A 1 151 ? 4.006 6.896 -7.675 1.00 87.44 151 HIS A CA 1
ATOM 1075 C C . HIS A 1 151 ? 5.150 5.894 -7.504 1.00 87.44 151 HIS A C 1
ATOM 1077 O O . HIS A 1 151 ? 6.309 6.312 -7.597 1.00 87.44 151 HIS A O 1
ATOM 1083 N N . GLY A 1 152 ? 4.823 4.607 -7.335 1.00 86.00 152 GLY A N 1
ATOM 1084 C CA . GLY A 1 152 ? 5.761 3.496 -7.172 1.00 86.00 152 GLY A CA 1
ATOM 1085 C C . GLY A 1 152 ? 6.185 3.268 -5.723 1.00 86.00 152 GLY A C 1
ATOM 1086 O O . GLY A 1 152 ? 7.156 2.556 -5.487 1.00 86.00 152 GLY A O 1
ATOM 1087 N N . GLY A 1 153 ? 5.501 3.894 -4.767 1.00 90.31 153 GLY A N 1
ATOM 1088 C CA . GLY A 1 153 ? 5.809 3.838 -3.343 1.00 90.31 153 GLY A CA 1
ATOM 1089 C C . GLY A 1 153 ? 4.957 2.842 -2.568 1.00 90.31 153 GLY A C 1
ATOM 1090 O O . GLY A 1 153 ? 4.302 1.959 -3.122 1.00 90.31 153 GLY A O 1
ATOM 1091 N N . ARG A 1 154 ? 4.957 3.010 -1.244 1.00 91.25 154 ARG A N 1
ATOM 1092 C CA . ARG A 1 154 ? 4.087 2.274 -0.323 1.00 91.25 154 ARG A CA 1
ATOM 1093 C C . ARG A 1 154 ? 3.012 3.195 0.223 1.00 91.25 154 ARG A C 1
ATOM 1095 O O . ARG A 1 154 ? 3.307 4.316 0.630 1.00 91.25 154 ARG A O 1
ATOM 1102 N N . VAL A 1 155 ? 1.786 2.689 0.263 1.00 93.12 155 VAL A N 1
ATOM 1103 C CA . VAL A 1 155 ? 0.662 3.394 0.876 1.00 93.12 155 VAL A CA 1
ATOM 1104 C C . VAL A 1 155 ? 0.640 3.121 2.374 1.00 93.12 155 VAL A C 1
ATOM 1106 O O . VAL A 1 155 ? 0.831 1.982 2.802 1.00 93.12 155 VAL A O 1
ATOM 1109 N N . VAL A 1 156 ? 0.423 4.177 3.150 1.00 94.69 156 VAL A N 1
ATOM 1110 C CA . VAL A 1 156 ? 0.278 4.147 4.604 1.00 94.69 156 VAL A CA 1
ATOM 1111 C C . VAL A 1 156 ? -0.928 4.980 5.036 1.00 94.69 156 VAL A C 1
ATOM 1113 O O . VAL A 1 156 ? -1.298 5.933 4.353 1.00 94.69 156 VAL A O 1
ATOM 1116 N N . VAL A 1 157 ? -1.521 4.641 6.179 1.00 95.69 157 VAL A N 1
ATOM 1117 C CA . VAL A 1 157 ? -2.672 5.318 6.784 1.00 95.69 157 VAL A CA 1
ATOM 1118 C C . VAL A 1 157 ? -2.335 5.676 8.229 1.00 95.69 157 VAL A C 1
ATOM 1120 O O . VAL A 1 157 ? -2.041 4.809 9.046 1.00 95.69 157 VAL A O 1
ATOM 1123 N N . ALA A 1 158 ? -2.392 6.966 8.552 1.00 93.06 158 ALA A N 1
ATOM 1124 C CA . ALA A 1 158 ? -2.135 7.518 9.877 1.00 93.06 158 ALA A CA 1
ATOM 1125 C C . ALA A 1 158 ? -3.342 8.351 10.331 1.00 93.06 158 ALA A C 1
ATOM 1127 O O . ALA A 1 158 ? -3.415 9.557 10.086 1.00 93.06 158 ALA A O 1
ATOM 1128 N N . GLY A 1 159 ? -4.293 7.700 11.006 1.00 92.56 159 GLY A N 1
ATOM 1129 C CA . GLY A 1 159 ? -5.562 8.323 11.387 1.00 92.56 159 GLY A CA 1
ATOM 1130 C C . GLY A 1 159 ? -6.306 8.824 10.152 1.00 92.56 159 GLY A C 1
ATOM 1131 O O . GLY A 1 159 ? -6.527 8.068 9.214 1.00 92.56 159 GLY A O 1
ATOM 1132 N N . GLU A 1 160 ? -6.646 10.107 10.134 1.00 93.69 160 GLU A N 1
ATOM 1133 C CA . GLU A 1 160 ? -7.358 10.776 9.043 1.00 93.69 160 GLU A CA 1
ATOM 1134 C C . GLU A 1 160 ? -6.501 11.160 7.820 1.00 93.69 160 GLU A C 1
ATOM 1136 O O . GLU A 1 160 ? -7.003 11.835 6.919 1.00 93.69 160 GLU A O 1
ATOM 1141 N N . TYR A 1 161 ? -5.236 10.736 7.775 1.00 95.25 161 TYR A N 1
ATOM 1142 C CA . TYR A 1 161 ? -4.328 10.958 6.648 1.00 95.25 161 TYR A CA 1
ATOM 1143 C C . TYR A 1 161 ? -3.932 9.634 6.003 1.00 95.25 161 TYR A C 1
ATOM 1145 O O . TYR A 1 161 ? -3.631 8.665 6.701 1.00 95.25 161 TYR A O 1
ATOM 1153 N N . ALA A 1 162 ? -3.853 9.615 4.679 1.00 96.12 162 ALA A N 1
ATOM 1154 C CA . ALA A 1 162 ? -3.217 8.547 3.923 1.00 96.12 162 ALA A CA 1
ATOM 1155 C C . ALA A 1 162 ? -2.070 9.133 3.103 1.00 96.12 162 ALA A C 1
ATOM 1157 O O . ALA A 1 162 ? -2.089 10.311 2.751 1.00 96.12 162 ALA A O 1
ATOM 1158 N N . ALA A 1 163 ? -1.045 8.344 2.813 1.00 95.56 163 ALA A N 1
ATOM 1159 C CA . ALA A 1 163 ? 0.033 8.801 1.954 1.00 95.56 163 ALA A CA 1
ATOM 1160 C C . ALA A 1 163 ? 0.624 7.670 1.132 1.00 95.56 163 ALA A C 1
ATOM 1162 O O . ALA A 1 163 ? 0.824 6.573 1.646 1.00 95.56 163 ALA A O 1
ATOM 1163 N N . GLU A 1 164 ? 0.989 7.962 -0.113 1.00 95.38 164 GLU A N 1
ATOM 1164 C CA . GLU A 1 164 ? 1.975 7.157 -0.825 1.00 95.38 164 GLU A CA 1
ATOM 1165 C C . GLU A 1 164 ? 3.370 7.733 -0.571 1.00 95.38 164 GLU A C 1
ATOM 1167 O O . GLU A 1 164 ? 3.672 8.864 -0.960 1.00 95.38 164 GLU A O 1
ATOM 1172 N N . VAL A 1 165 ? 4.227 6.953 0.087 1.00 95.00 165 VAL A N 1
ATOM 1173 C CA . VAL A 1 165 ? 5.602 7.337 0.413 1.00 95.00 165 VAL A CA 1
ATOM 1174 C C . VAL A 1 165 ? 6.566 6.631 -0.534 1.00 95.00 165 VAL A C 1
ATOM 1176 O O . VAL A 1 165 ? 6.555 5.404 -0.654 1.00 95.00 165 VAL A O 1
ATOM 1179 N N . VAL A 1 166 ? 7.421 7.412 -1.194 1.00 93.56 166 VAL A N 1
ATOM 1180 C CA . VAL A 1 166 ? 8.433 6.956 -2.153 1.00 93.56 166 VAL A CA 1
ATOM 1181 C C . VAL A 1 166 ? 9.822 7.348 -1.640 1.00 93.56 166 VAL A C 1
ATOM 1183 O O . VAL A 1 166 ? 10.294 8.460 -1.907 1.00 93.56 166 VAL A O 1
ATOM 1186 N N . PRO A 1 167 ? 10.506 6.458 -0.903 1.00 91.88 167 PRO A N 1
ATOM 1187 C CA . PRO A 1 167 ? 11.921 6.627 -0.609 1.00 91.88 167 PRO A CA 1
ATOM 1188 C C . PRO A 1 167 ? 12.749 6.332 -1.864 1.00 91.88 167 PRO A C 1
ATOM 1190 O O . PRO A 1 167 ? 12.758 5.208 -2.367 1.00 91.88 167 PRO A O 1
ATOM 1193 N N . ALA A 1 168 ? 13.452 7.333 -2.386 1.00 85.94 168 ALA A N 1
ATOM 1194 C CA . ALA A 1 168 ? 14.344 7.168 -3.525 1.00 85.94 168 ALA A CA 1
ATOM 1195 C C . ALA A 1 168 ? 15.746 6.732 -3.071 1.00 85.94 168 ALA A C 1
ATOM 1197 O O . ALA A 1 168 ? 16.253 7.149 -2.028 1.00 85.94 168 ALA A O 1
ATOM 1198 N N . GLY A 1 169 ? 16.422 5.930 -3.900 1.00 79.62 169 GLY A N 1
ATOM 1199 C CA . GLY A 1 169 ? 17.771 5.433 -3.598 1.00 79.62 169 GLY A CA 1
ATOM 1200 C C . GLY A 1 169 ? 18.854 6.520 -3.505 1.00 79.62 169 GLY A C 1
ATOM 1201 O O . GLY A 1 169 ? 19.938 6.261 -2.985 1.00 79.62 169 GLY A O 1
ATOM 1202 N N . ASP A 1 170 ? 18.582 7.739 -3.980 1.00 83.06 170 ASP A N 1
ATOM 1203 C CA . ASP A 1 170 ? 19.495 8.884 -3.873 1.00 83.06 170 ASP A CA 1
ATOM 1204 C C . ASP A 1 170 ? 19.373 9.644 -2.534 1.00 83.06 170 ASP A C 1
ATOM 1206 O O . ASP A 1 170 ? 20.069 10.642 -2.328 1.00 83.06 170 ASP A O 1
ATOM 1210 N N . GLY A 1 171 ? 18.498 9.176 -1.636 1.00 87.94 171 GLY A N 1
ATOM 1211 C CA . GLY A 1 171 ? 18.226 9.782 -0.333 1.00 87.94 171 GLY A CA 1
ATOM 1212 C C . GLY A 1 171 ? 17.077 10.793 -0.331 1.00 87.94 171 GLY A C 1
ATOM 1213 O O . GLY A 1 171 ? 16.758 11.324 0.731 1.00 87.94 171 GLY A O 1
ATOM 1214 N N . THR A 1 172 ? 16.452 11.073 -1.478 1.00 92.81 172 THR A N 1
ATOM 1215 C CA . THR A 1 172 ? 15.248 11.916 -1.551 1.00 92.81 172 THR A CA 1
ATOM 1216 C C . THR A 1 172 ? 14.017 11.123 -1.117 1.00 92.81 172 THR A C 1
ATOM 1218 O O . THR A 1 172 ? 13.839 9.975 -1.514 1.00 92.81 172 THR A O 1
ATOM 1221 N N . ILE A 1 173 ? 13.141 11.730 -0.320 1.00 95.25 173 ILE A N 1
ATOM 1222 C CA . ILE A 1 173 ? 11.874 11.144 0.120 1.00 95.25 173 ILE A CA 1
ATOM 1223 C C . ILE A 1 173 ? 10.735 11.985 -0.442 1.00 95.25 173 ILE A C 1
ATOM 1225 O O . ILE A 1 173 ? 10.669 13.185 -0.175 1.00 95.25 173 ILE A O 1
ATOM 1229 N N . HIS A 1 174 ? 9.833 11.350 -1.186 1.00 95.25 174 HIS A N 1
ATOM 1230 C CA . HIS A 1 174 ? 8.593 11.964 -1.655 1.00 95.25 174 HIS A CA 1
ATOM 1231 C C . HIS A 1 174 ? 7.408 11.376 -0.885 1.00 95.25 174 HIS A C 1
ATOM 1233 O O . HIS A 1 174 ? 7.339 10.160 -0.708 1.00 95.25 174 HIS A O 1
ATOM 1239 N N . ALA A 1 175 ? 6.466 12.210 -0.453 1.00 96.00 175 ALA A N 1
ATOM 1240 C CA . ALA A 1 175 ? 5.208 11.764 0.136 1.00 96.00 175 ALA A CA 1
ATOM 1241 C C . ALA A 1 175 ? 4.024 12.504 -0.496 1.00 96.00 175 ALA A C 1
ATOM 1243 O O . ALA A 1 175 ? 3.921 13.732 -0.425 1.00 96.00 175 ALA A O 1
ATOM 1244 N N . TYR A 1 176 ? 3.123 11.734 -1.097 1.00 95.00 176 TYR A N 1
ATOM 1245 C CA . TYR A 1 176 ? 1.866 12.202 -1.671 1.00 95.00 176 TYR A CA 1
ATOM 1246 C C . TYR A 1 176 ? 0.788 11.973 -0.625 1.00 95.00 176 TYR A C 1
ATOM 1248 O O . TYR A 1 176 ? 0.327 10.848 -0.461 1.00 95.00 176 TYR A O 1
ATOM 1256 N N . VAL A 1 177 ? 0.500 13.011 0.157 1.00 94.75 177 VAL A N 1
ATOM 1257 C CA . VAL A 1 177 ? -0.365 12.921 1.335 1.00 94.75 177 VAL A CA 1
ATOM 1258 C C . VAL A 1 177 ? -1.764 13.399 0.973 1.00 94.75 177 VAL A C 1
ATOM 1260 O O . VAL A 1 177 ? -1.919 14.529 0.515 1.00 94.75 177 VAL A O 1
ATOM 1263 N N . ASP A 1 178 ? -2.755 12.564 1.258 1.00 92.12 178 ASP A N 1
ATOM 1264 C CA . ASP A 1 178 ? -4.177 12.872 1.202 1.00 92.12 178 ASP A CA 1
ATOM 1265 C C . ASP A 1 178 ? -4.731 13.016 2.624 1.00 92.12 178 ASP A C 1
ATOM 1267 O O . ASP A 1 178 ? -4.382 12.268 3.542 1.00 92.12 178 ASP A O 1
ATOM 1271 N N . GLY A 1 179 ? -5.605 13.998 2.824 1.00 88.81 179 GLY A N 1
ATOM 1272 C CA . GLY A 1 179 ? -6.224 14.260 4.118 1.00 88.81 179 GLY A CA 1
ATOM 1273 C C . GLY A 1 179 ? -6.728 15.696 4.249 1.00 88.81 179 GLY A C 1
ATOM 1274 O O . GLY A 1 179 ? -6.609 16.501 3.322 1.00 88.81 179 GLY A O 1
ATOM 1275 N N . PRO A 1 180 ? -7.319 16.051 5.396 1.00 82.31 180 PRO A N 1
ATOM 1276 C CA . PRO A 1 180 ? -7.838 17.393 5.610 1.00 82.31 180 PRO A CA 1
ATOM 1277 C C . PRO A 1 180 ? -6.702 18.425 5.657 1.00 82.31 180 PRO A C 1
ATOM 1279 O O . PRO A 1 180 ? -5.768 18.300 6.447 1.00 82.31 180 PRO A O 1
ATOM 1282 N N . GLU A 1 181 ? -6.834 19.486 4.854 1.00 76.69 181 GLU A N 1
ATOM 1283 C CA . GLU A 1 181 ? -5.928 20.651 4.811 1.00 76.69 181 GLU A CA 1
ATOM 1284 C C . GLU A 1 181 ? -4.439 20.294 4.655 1.00 76.69 181 GLU A C 1
ATOM 1286 O O . GLU A 1 181 ? -3.562 20.931 5.241 1.00 76.69 181 GLU A O 1
ATOM 1291 N N . VAL A 1 182 ? -4.149 19.279 3.844 1.00 76.50 182 VAL A N 1
ATOM 1292 C CA . VAL A 1 182 ? -2.806 19.014 3.314 1.00 76.50 182 VAL A CA 1
ATOM 1293 C C . VAL A 1 182 ? -2.572 19.868 2.062 1.00 76.50 182 VAL A C 1
ATOM 1295 O O . VAL A 1 182 ? -3.507 20.13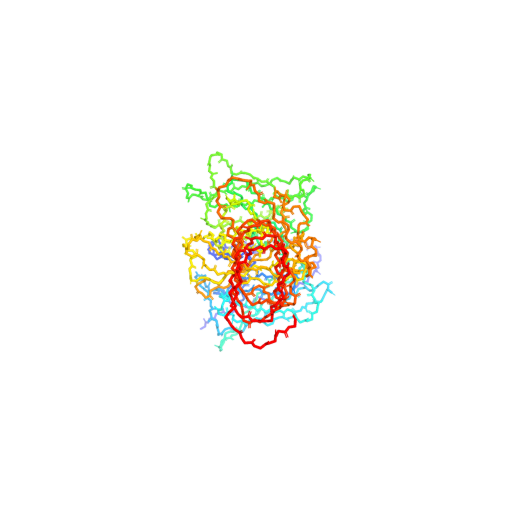7 1.307 1.00 76.50 182 VAL A O 1
ATOM 1298 N N . GLY A 1 183 ? -1.339 20.336 1.842 1.00 68.38 183 GLY A N 1
ATOM 1299 C CA . GLY A 1 183 ? -0.979 21.119 0.654 1.00 68.38 183 GLY A CA 1
ATOM 1300 C C . GLY A 1 183 ? -0.437 22.530 0.916 1.00 68.38 183 GLY A C 1
ATOM 1301 O O . GLY A 1 183 ? -0.079 22.885 2.039 1.00 68.38 183 GLY A O 1
ATOM 1302 N N . ALA A 1 184 ? -0.379 23.359 -0.135 1.00 57.97 184 ALA A N 1
ATOM 1303 C CA . ALA A 1 184 ? 0.098 24.743 -0.050 1.00 57.97 184 ALA A CA 1
ATOM 1304 C C . ALA A 1 184 ? -0.858 25.575 0.818 1.00 57.97 184 ALA A C 1
ATOM 1306 O O . ALA A 1 184 ? -1.935 25.962 0.372 1.00 57.97 184 ALA A O 1
ATOM 1307 N N . GLY A 1 185 ? -0.449 25.841 2.061 1.00 60.00 185 GLY A N 1
ATOM 1308 C CA . GLY A 1 185 ? -1.254 26.533 3.074 1.00 60.00 185 GLY A CA 1
ATOM 1309 C C . GLY A 1 185 ? -1.747 25.637 4.217 1.00 60.00 185 GLY A C 1
ATOM 1310 O O . GLY A 1 185 ? -2.322 26.157 5.169 1.00 60.00 185 GLY A O 1
ATOM 1311 N N . GLY A 1 186 ? -1.495 24.326 4.154 1.00 63.78 186 GLY A N 1
ATOM 1312 C CA . GLY A 1 186 ? -1.773 23.382 5.233 1.00 63.78 186 GLY A CA 1
ATOM 1313 C C . GLY A 1 186 ? -0.784 23.518 6.391 1.00 63.78 186 GLY A C 1
ATOM 1314 O O . GLY A 1 186 ? 0.426 23.529 6.178 1.00 63.78 186 GLY A O 1
ATOM 1315 N N . ALA A 1 187 ? -1.281 23.606 7.627 1.00 63.16 187 ALA A N 1
ATOM 1316 C CA . ALA A 1 187 ? -0.451 23.738 8.834 1.00 63.16 187 ALA A CA 1
ATOM 1317 C C . ALA A 1 187 ? 0.165 22.407 9.320 1.00 63.16 187 ALA A C 1
ATOM 1319 O O . ALA A 1 187 ? 0.796 22.369 10.377 1.00 63.16 187 ALA A O 1
ATOM 1320 N N . ALA A 1 188 ? -0.045 21.309 8.590 1.00 80.81 188 ALA A N 1
ATOM 1321 C CA . ALA A 1 188 ? 0.437 19.994 8.985 1.00 80.81 188 ALA A CA 1
ATOM 1322 C C . ALA A 1 188 ? 1.933 19.825 8.667 1.00 80.81 188 ALA A C 1
ATOM 1324 O O . ALA A 1 188 ? 2.360 19.997 7.523 1.00 80.81 188 ALA A O 1
ATOM 1325 N N . ALA A 1 189 ? 2.722 19.445 9.673 1.00 90.19 189 ALA A N 1
ATOM 1326 C CA . ALA A 1 189 ? 4.102 19.014 9.482 1.00 90.19 189 ALA A CA 1
ATOM 1327 C C . ALA A 1 189 ? 4.132 17.517 9.153 1.00 90.19 189 ALA A C 1
ATOM 1329 O O . ALA A 1 189 ? 3.487 16.720 9.834 1.00 90.19 189 ALA A O 1
ATOM 1330 N N . VAL A 1 190 ? 4.891 17.137 8.126 1.00 95.44 190 VAL A N 1
ATOM 1331 C CA . VAL A 1 190 ? 5.027 15.743 7.687 1.00 95.44 190 VAL A CA 1
ATOM 1332 C C . VAL A 1 190 ? 6.458 15.283 7.929 1.00 95.44 190 VAL A C 1
ATOM 1334 O O . VAL A 1 190 ? 7.409 15.965 7.549 1.00 95.44 190 VAL A O 1
ATOM 1337 N N . GLN A 1 191 ? 6.612 14.123 8.559 1.00 96.50 191 GLN A N 1
ATOM 1338 C CA . GLN A 1 191 ? 7.902 13.495 8.821 1.00 96.50 191 GLN A CA 1
ATOM 1339 C C . GLN A 1 191 ? 7.871 12.036 8.373 1.00 96.50 191 GLN A C 1
ATOM 1341 O O . GLN A 1 191 ? 6.907 11.312 8.631 1.00 96.50 191 GLN A O 1
ATOM 1346 N N . VAL A 1 192 ? 8.955 11.601 7.740 1.00 96.88 192 VAL A N 1
ATOM 1347 C CA . VAL A 1 192 ? 9.204 10.198 7.405 1.00 96.88 192 VAL A CA 1
ATOM 1348 C C . VAL A 1 192 ? 10.484 9.755 8.095 1.00 96.88 192 VAL A C 1
ATOM 1350 O O . VAL A 1 192 ? 11.485 10.452 8.028 1.00 96.88 192 VAL A O 1
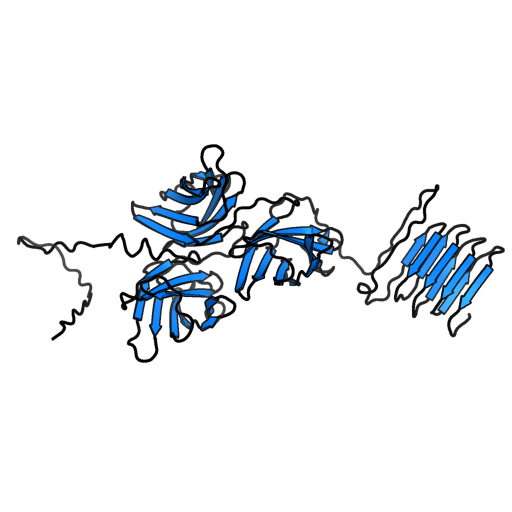ATOM 1353 N N . GLU A 1 193 ? 10.470 8.601 8.744 1.00 96.00 193 GLU A N 1
ATOM 1354 C CA . GLU A 1 193 ? 11.677 7.943 9.242 1.00 96.00 193 GLU A CA 1
ATOM 1355 C C . GLU A 1 193 ? 12.022 6.776 8.318 1.00 96.00 193 GLU A C 1
ATOM 1357 O O . GLU A 1 193 ? 11.152 5.962 8.015 1.00 96.00 193 GLU A O 1
ATOM 1362 N N . VAL A 1 194 ? 13.272 6.689 7.866 1.00 94.88 194 VAL A N 1
ATOM 1363 C CA . VAL A 1 194 ? 13.758 5.586 7.023 1.00 94.88 194 VAL A CA 1
ATOM 1364 C C . VAL A 1 194 ? 15.022 4.964 7.592 1.00 94.88 194 VAL A C 1
ATOM 1366 O O . VAL A 1 194 ? 15.816 5.625 8.256 1.00 94.88 194 VAL A O 1
ATOM 1369 N N . GLN A 1 195 ? 15.244 3.694 7.273 1.00 93.44 195 GLN A N 1
ATOM 1370 C CA . GLN A 1 195 ? 16.506 3.016 7.536 1.00 93.44 195 GLN A CA 1
ATOM 1371 C C . GLN A 1 195 ? 17.614 3.558 6.614 1.00 93.44 195 GLN A C 1
ATOM 1373 O O . GLN A 1 195 ? 17.465 3.567 5.391 1.00 93.44 195 GLN A O 1
ATOM 1378 N N . GLY A 1 196 ? 18.734 3.999 7.185 1.00 92.44 196 GLY A N 1
ATOM 1379 C CA . GLY A 1 196 ? 19.925 4.417 6.444 1.00 92.44 196 GLY A CA 1
ATOM 1380 C C . GLY A 1 196 ? 20.867 3.253 6.136 1.00 92.44 196 GLY A C 1
ATOM 1381 O O . GLY A 1 196 ? 20.873 2.234 6.832 1.00 92.44 196 GLY A O 1
ATOM 1382 N N . THR A 1 197 ? 21.720 3.414 5.120 1.00 91.44 197 THR A N 1
ATOM 1383 C CA . THR A 1 197 ? 22.806 2.466 4.783 1.00 91.44 197 THR A CA 1
ATOM 1384 C C . THR A 1 197 ? 23.860 2.305 5.877 1.00 91.44 197 THR A C 1
ATOM 1386 O O . THR A 1 197 ? 24.670 1.385 5.818 1.00 91.44 197 THR A O 1
ATOM 1389 N N . ASP A 1 198 ? 23.865 3.192 6.866 1.00 92.56 198 ASP A N 1
ATOM 1390 C CA . ASP A 1 198 ? 24.679 3.107 8.079 1.00 92.56 198 ASP A CA 1
ATOM 1391 C C . ASP A 1 198 ? 24.055 2.220 9.173 1.00 92.56 198 ASP A C 1
ATOM 1393 O O . ASP A 1 198 ? 24.669 2.011 10.218 1.00 92.56 198 ASP A O 1
ATOM 1397 N N . GLY A 1 199 ? 22.855 1.681 8.944 1.00 91.00 199 GLY A N 1
ATOM 1398 C CA . GLY A 1 199 ? 22.145 0.849 9.911 1.00 91.00 199 GLY A CA 1
ATOM 1399 C C . GLY A 1 199 ? 21.359 1.636 10.966 1.00 91.00 199 GLY A C 1
ATOM 1400 O O . GLY A 1 199 ? 20.683 1.010 11.780 1.00 91.00 199 GLY A O 1
ATOM 1401 N N . ALA A 1 200 ? 21.335 2.973 10.923 1.00 94.00 200 ALA A N 1
ATOM 1402 C CA . ALA A 1 200 ? 20.529 3.795 11.831 1.00 94.00 200 ALA A CA 1
ATOM 1403 C C . ALA A 1 200 ? 19.185 4.239 11.207 1.00 94.00 200 ALA A C 1
ATOM 1405 O O . ALA A 1 200 ? 19.092 4.372 9.985 1.00 94.00 200 ALA A O 1
ATOM 1406 N N . PRO A 1 201 ? 18.135 4.480 12.017 1.00 94.31 201 PRO A N 1
ATOM 1407 C CA . PRO A 1 201 ? 16.945 5.193 11.566 1.00 94.31 201 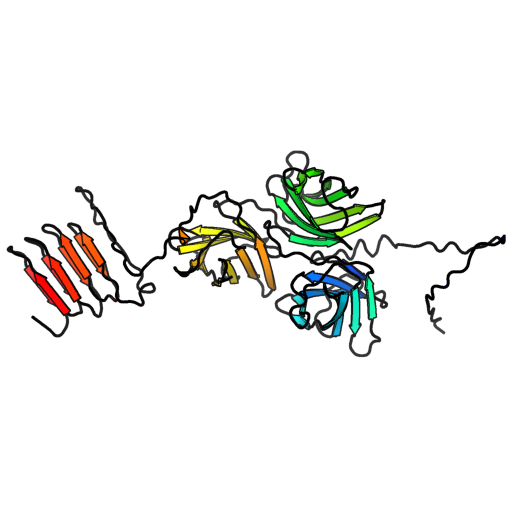PRO A CA 1
ATOM 1408 C C . PRO A 1 201 ? 17.246 6.689 11.398 1.00 94.31 201 PRO A C 1
ATOM 1410 O O . PRO A 1 201 ? 17.904 7.301 12.240 1.00 94.31 201 PRO A O 1
ATOM 1413 N N . HIS A 1 202 ? 16.731 7.283 10.324 1.00 95.75 202 HIS A N 1
ATOM 1414 C CA . HIS A 1 202 ? 16.915 8.694 9.991 1.00 95.75 202 HIS A CA 1
ATOM 1415 C C . HIS A 1 202 ? 15.562 9.387 9.826 1.00 95.75 202 HIS A C 1
ATOM 1417 O O . HIS A 1 202 ? 14.840 9.084 8.868 1.00 95.75 202 HIS A O 1
ATOM 1423 N N . PRO A 1 203 ? 15.199 10.321 10.721 1.00 96.06 203 PRO A N 1
ATOM 1424 C CA . PRO A 1 203 ? 14.018 11.149 10.549 1.00 96.06 203 PRO A CA 1
ATOM 1425 C C . PRO A 1 203 ? 14.264 12.235 9.496 1.00 96.06 203 PRO A C 1
ATOM 1427 O O . PRO A 1 203 ? 15.254 12.960 9.539 1.00 96.06 203 PRO A O 1
ATOM 1430 N N . VAL A 1 204 ? 13.319 12.388 8.578 1.00 96.75 204 VAL A N 1
ATOM 1431 C CA . VAL A 1 204 ? 13.326 13.379 7.503 1.00 96.75 204 VAL A CA 1
ATOM 1432 C C . VAL A 1 204 ? 12.056 14.209 7.612 1.00 96.75 204 VAL A C 1
ATOM 1434 O O . VAL A 1 204 ? 10.947 13.707 7.421 1.00 96.75 204 VAL A O 1
ATOM 1437 N N . VAL A 1 205 ? 12.213 15.495 7.917 1.00 95.56 205 VAL A N 1
ATOM 1438 C CA . VAL A 1 205 ? 11.111 16.460 7.849 1.00 95.56 205 VAL A CA 1
ATOM 1439 C C . VAL A 1 205 ? 10.885 16.816 6.385 1.00 95.56 205 VAL A C 1
ATOM 1441 O O . VAL A 1 205 ? 11.825 17.188 5.682 1.00 95.56 205 VAL A O 1
ATOM 1444 N N . LEU A 1 206 ? 9.645 16.691 5.921 1.00 96.06 206 LEU A N 1
ATOM 1445 C CA . LEU A 1 206 ? 9.289 16.971 4.538 1.00 96.06 206 LEU A CA 1
ATOM 1446 C C . LEU A 1 206 ? 8.683 18.370 4.414 1.00 96.06 206 LEU A C 1
ATOM 1448 O O . LEU A 1 206 ? 7.825 18.770 5.203 1.00 96.06 206 LEU A O 1
ATOM 1452 N N . ALA A 1 207 ? 9.100 19.099 3.385 1.00 93.94 207 ALA A N 1
ATOM 1453 C CA . ALA A 1 207 ? 8.523 20.380 3.005 1.00 93.94 207 ALA A CA 1
ATOM 1454 C C . ALA A 1 207 ? 7.538 20.180 1.852 1.00 93.94 207 ALA A C 1
ATOM 1456 O O . ALA A 1 207 ? 7.804 19.406 0.936 1.00 93.94 207 ALA A O 1
ATOM 1457 N N . TYR A 1 208 ? 6.405 20.881 1.878 1.00 93.69 208 TYR A N 1
ATOM 1458 C CA . TYR A 1 208 ? 5.478 20.849 0.752 1.00 93.69 208 TYR A CA 1
ATOM 1459 C C . TYR A 1 208 ? 6.055 21.625 -0.438 1.00 93.69 208 TYR A C 1
ATOM 1461 O O . TYR A 1 208 ? 6.314 22.826 -0.336 1.00 93.69 208 TYR A O 1
ATOM 1469 N N . ASP A 1 209 ? 6.228 20.942 -1.565 1.00 92.19 209 ASP A N 1
ATOM 1470 C CA . ASP A 1 209 ? 6.575 21.538 -2.848 1.00 92.19 209 ASP A CA 1
ATOM 1471 C C . ASP A 1 209 ? 5.282 21.915 -3.585 1.00 92.19 209 ASP A C 1
ATOM 1473 O O . ASP A 1 209 ? 4.489 21.055 -3.980 1.00 92.19 209 ASP A O 1
ATOM 1477 N N . ALA A 1 210 ? 5.051 23.220 -3.749 1.00 89.44 210 ALA A N 1
ATOM 1478 C CA . ALA A 1 210 ? 3.841 23.736 -4.377 1.00 89.44 210 ALA A CA 1
ATOM 1479 C C . ALA A 1 210 ? 3.781 23.499 -5.889 1.00 89.44 210 ALA A C 1
ATOM 1481 O O . ALA A 1 210 ? 2.679 23.351 -6.413 1.00 89.44 210 ALA A O 1
ATOM 1482 N N . ASP A 1 211 ? 4.928 23.435 -6.565 1.00 88.38 211 ASP A N 1
ATOM 1483 C CA . ASP A 1 211 ? 4.992 23.204 -8.008 1.00 88.38 211 ASP A CA 1
ATOM 1484 C C . ASP A 1 211 ? 4.810 21.717 -8.319 1.00 88.38 211 ASP A C 1
ATOM 1486 O O . ASP A 1 211 ? 4.157 21.340 -9.294 1.00 88.38 211 ASP A O 1
ATOM 1490 N N . ALA A 1 212 ? 5.370 20.858 -7.466 1.00 85.88 212 ALA A N 1
ATOM 1491 C CA . ALA A 1 212 ? 5.284 19.415 -7.621 1.00 85.88 212 ALA A CA 1
ATOM 1492 C C . ALA A 1 212 ? 4.052 18.791 -6.934 1.00 85.88 212 ALA A C 1
ATOM 1494 O O . ALA A 1 212 ? 3.792 17.601 -7.123 1.00 85.88 212 ALA A O 1
ATOM 1495 N N . HIS A 1 213 ? 3.296 19.577 -6.161 1.00 90.06 213 HIS A N 1
ATOM 1496 C CA . HIS A 1 213 ? 2.084 19.186 -5.435 1.00 90.06 213 HIS A CA 1
ATOM 1497 C C . HIS A 1 213 ? 2.254 17.997 -4.470 1.00 90.06 213 HIS A C 1
ATOM 1499 O O . HIS A 1 213 ? 1.357 17.167 -4.337 1.00 90.06 213 HIS A O 1
ATOM 1505 N N . HIS A 1 214 ? 3.399 17.889 -3.795 1.00 93.31 214 HIS A N 1
ATOM 1506 C CA . HIS A 1 214 ? 3.642 16.841 -2.798 1.00 93.31 214 HIS A CA 1
ATOM 1507 C C . HIS A 1 214 ? 4.734 17.245 -1.804 1.00 93.31 214 HIS A C 1
ATOM 1509 O O . HIS A 1 214 ? 5.413 18.255 -1.981 1.00 93.31 214 HIS A O 1
ATOM 1515 N N . TYR A 1 215 ? 4.907 16.461 -0.742 1.00 95.94 215 TYR A N 1
ATOM 1516 C CA . TYR A 1 215 ? 5.932 16.704 0.267 1.00 95.94 215 TYR A CA 1
ATOM 1517 C C . TYR A 1 215 ? 7.262 16.074 -0.148 1.00 95.94 215 TYR A C 1
ATOM 1519 O O . TYR A 1 215 ? 7.301 14.909 -0.546 1.00 95.94 215 TYR A O 1
ATOM 1527 N N . VAL A 1 216 ? 8.354 16.827 -0.026 1.00 96.12 216 VAL A N 1
ATOM 1528 C CA . VAL A 1 216 ? 9.708 16.390 -0.372 1.00 96.12 216 VAL A CA 1
ATOM 1529 C C . VAL A 1 216 ? 10.665 16.685 0.774 1.00 96.12 216 VAL A C 1
ATOM 1531 O O . VAL A 1 216 ? 10.640 17.757 1.376 1.00 96.12 216 VAL A O 1
ATOM 1534 N N . GLY A 1 217 ? 11.539 15.732 1.062 1.00 95.69 217 GLY A N 1
ATOM 1535 C CA . GLY A 1 217 ? 12.662 15.893 1.976 1.00 95.69 217 GLY A CA 1
ATOM 1536 C C . GLY A 1 217 ? 13.857 15.087 1.491 1.00 95.69 217 GLY A C 1
ATOM 1537 O O . GLY A 1 217 ? 13.767 14.340 0.515 1.00 95.69 217 GLY A O 1
ATOM 1538 N N . ARG A 1 218 ? 14.998 15.242 2.154 1.00 95.19 218 ARG A N 1
ATOM 1539 C CA . ARG A 1 218 ? 16.215 14.506 1.811 1.00 95.19 218 ARG A CA 1
ATOM 1540 C C . ARG A 1 218 ? 16.951 14.101 3.078 1.00 95.19 218 ARG A C 1
ATOM 1542 O O . ARG A 1 218 ? 17.002 14.883 4.022 1.00 95.19 218 ARG A O 1
ATOM 1549 N N . LEU A 1 219 ? 17.531 12.905 3.066 1.00 93.62 219 LEU A N 1
ATOM 1550 C CA . LEU A 1 219 ? 18.526 12.506 4.055 1.00 93.62 219 LEU A CA 1
ATOM 1551 C C . LEU A 1 219 ? 19.709 13.482 4.050 1.00 93.62 219 LEU A C 1
ATOM 1553 O O . LEU A 1 219 ? 20.119 13.984 2.999 1.00 93.62 219 LEU A O 1
ATOM 1557 N N . GLU A 1 220 ? 20.255 13.744 5.233 1.00 89.75 220 GLU A N 1
ATOM 1558 C CA . GLU A 1 220 ? 21.439 14.583 5.387 1.00 89.75 220 GLU A CA 1
ATOM 1559 C C . GLU A 1 220 ? 22.728 13.791 5.106 1.00 89.75 220 GLU A C 1
ATOM 1561 O O . GLU A 1 220 ? 22.829 12.589 5.357 1.00 89.75 220 GLU A O 1
ATOM 1566 N N . GLY A 1 221 ? 23.751 14.485 4.602 1.00 88.56 221 GLY A N 1
ATOM 1567 C CA . GLY A 1 221 ? 25.060 13.892 4.331 1.00 88.56 221 GLY A CA 1
ATOM 1568 C C . GLY A 1 221 ? 25.071 12.919 3.145 1.00 88.56 221 GLY A C 1
ATOM 1569 O O . GLY A 1 221 ? 24.392 13.126 2.142 1.00 88.56 221 GLY A O 1
ATOM 1570 N N . GLU A 1 222 ? 25.906 11.881 3.242 1.00 88.06 222 GLU A N 1
ATOM 1571 C CA . GLU A 1 222 ? 26.083 10.857 2.197 1.00 88.06 222 GLU A CA 1
ATOM 1572 C C . GLU A 1 222 ? 25.244 9.587 2.443 1.00 88.06 222 GLU A C 1
ATOM 1574 O O . GLU A 1 222 ? 25.370 8.608 1.701 1.00 88.06 222 GLU A O 1
ATOM 1579 N N . VAL A 1 223 ? 24.393 9.584 3.477 1.00 90.81 223 VAL A N 1
ATOM 1580 C CA . VAL A 1 223 ? 23.545 8.437 3.821 1.00 90.81 223 VAL A CA 1
ATOM 1581 C C . VAL A 1 223 ? 22.504 8.219 2.726 1.00 90.81 223 VAL A C 1
ATOM 1583 O O . VAL A 1 223 ? 21.835 9.151 2.278 1.00 90.81 223 VAL A O 1
ATOM 1586 N N . ARG A 1 224 ? 22.352 6.965 2.295 1.00 90.12 224 ARG A N 1
ATOM 1587 C CA . ARG A 1 224 ? 21.288 6.549 1.375 1.00 90.12 224 ARG A CA 1
ATOM 1588 C C . ARG A 1 224 ? 20.243 5.741 2.122 1.00 90.12 224 ARG A C 1
ATOM 1590 O O . ARG A 1 224 ? 20.522 5.193 3.188 1.00 90.12 224 ARG A O 1
ATOM 1597 N N . VAL A 1 225 ? 19.055 5.640 1.537 1.00 89.88 225 VAL A N 1
ATOM 1598 C CA . VAL A 1 225 ? 18.013 4.756 2.059 1.00 89.88 225 VAL A CA 1
ATOM 1599 C C . VAL A 1 225 ? 18.455 3.305 1.873 1.00 89.88 225 VAL A C 1
ATOM 1601 O O . VAL A 1 225 ? 18.885 2.914 0.786 1.00 89.88 225 VAL A O 1
ATOM 1604 N N . ALA A 1 226 ? 18.350 2.513 2.931 1.00 88.94 226 ALA A N 1
ATOM 1605 C CA . ALA A 1 226 ? 18.520 1.070 2.912 1.00 88.94 226 ALA A CA 1
ATOM 1606 C C . ALA A 1 226 ? 17.162 0.373 3.082 1.00 88.94 226 ALA A C 1
ATOM 1608 O O . ALA A 1 226 ? 16.224 0.976 3.610 1.00 88.94 226 ALA A O 1
ATOM 1609 N N . PRO A 1 227 ? 17.038 -0.900 2.664 1.00 87.62 227 PRO A N 1
ATOM 1610 C CA . PRO A 1 227 ? 15.894 -1.713 3.037 1.00 87.62 227 PRO A CA 1
ATOM 1611 C C . PRO A 1 227 ? 15.712 -1.738 4.554 1.00 87.62 227 PRO A C 1
ATOM 1613 O O . PRO A 1 227 ? 16.669 -1.959 5.295 1.00 87.62 227 PRO A O 1
ATOM 1616 N N . GLY A 1 228 ? 14.486 -1.522 5.013 1.00 88.81 228 GLY A N 1
ATOM 1617 C CA . GLY A 1 228 ? 14.183 -1.534 6.437 1.00 88.81 228 GLY A CA 1
ATOM 1618 C C . GLY A 1 228 ? 12.867 -0.844 6.767 1.00 88.81 228 GLY A C 1
ATOM 1619 O O . GLY A 1 228 ? 12.099 -0.514 5.858 1.00 88.81 228 GLY A O 1
ATOM 1620 N N . PRO A 1 229 ? 12.577 -0.652 8.060 1.00 90.44 229 PRO A N 1
ATOM 1621 C CA . PRO A 1 229 ? 11.328 -0.050 8.490 1.00 90.44 229 PRO A CA 1
ATOM 1622 C C . PRO A 1 229 ? 11.162 1.383 7.986 1.00 90.44 229 PRO A C 1
ATOM 1624 O O . PRO A 1 229 ? 12.139 2.118 7.830 1.00 90.44 229 PRO A O 1
ATOM 1627 N N . LEU A 1 230 ? 9.906 1.783 7.787 1.00 93.12 230 LEU A N 1
ATOM 1628 C CA . LEU A 1 230 ? 9.541 3.154 7.441 1.00 93.12 230 LEU A CA 1
ATOM 1629 C C . LEU A 1 230 ? 8.504 3.673 8.428 1.00 93.12 230 LEU A C 1
ATOM 1631 O O . LEU A 1 230 ? 7.435 3.085 8.549 1.00 93.12 230 LEU A O 1
ATOM 1635 N N . GLY A 1 231 ? 8.800 4.770 9.114 1.00 94.75 231 GLY A N 1
ATOM 1636 C CA . GLY A 1 231 ? 7.839 5.503 9.934 1.00 94.75 231 GLY A CA 1
ATOM 1637 C C . GLY A 1 231 ? 7.229 6.660 9.150 1.00 94.75 231 GLY A C 1
ATOM 1638 O O . GLY A 1 231 ? 7.932 7.347 8.414 1.00 94.75 231 GLY A O 1
ATOM 1639 N N . PHE A 1 232 ? 5.935 6.910 9.320 1.00 95.62 232 PHE A N 1
ATOM 1640 C CA . PHE A 1 232 ? 5.249 8.067 8.751 1.00 95.62 232 PHE A CA 1
ATOM 1641 C C . PHE A 1 232 ? 4.476 8.794 9.845 1.00 95.62 232 PHE A C 1
ATOM 1643 O O . PHE A 1 232 ? 3.739 8.181 10.618 1.00 95.62 232 PHE A O 1
ATOM 1650 N N . THR A 1 233 ? 4.669 10.108 9.932 1.00 95.31 233 THR A N 1
ATOM 1651 C CA . THR A 1 233 ? 4.018 10.960 10.924 1.00 95.31 233 THR A CA 1
ATOM 1652 C C . THR A 1 233 ? 3.464 12.220 10.274 1.00 95.31 233 THR A C 1
ATOM 1654 O O . THR A 1 233 ? 4.188 12.939 9.587 1.00 95.31 233 THR A O 1
ATOM 1657 N N . VAL A 1 234 ? 2.202 12.529 10.571 1.00 94.00 234 VAL A N 1
ATOM 1658 C CA . VAL A 1 234 ? 1.589 13.836 10.304 1.00 94.00 234 VAL A CA 1
ATOM 1659 C C . VAL A 1 234 ? 1.302 14.506 11.641 1.00 94.00 234 VAL A C 1
ATOM 1661 O O . VAL A 1 234 ? 0.675 13.911 12.514 1.00 94.00 234 VAL A O 1
ATOM 1664 N N . ILE A 1 235 ? 1.776 15.734 11.830 1.00 91.44 235 ILE A N 1
ATOM 1665 C CA . ILE A 1 235 ? 1.551 16.523 13.044 1.00 91.44 235 ILE A CA 1
ATOM 1666 C C . ILE A 1 235 ? 0.679 17.711 12.679 1.00 91.44 235 ILE A C 1
ATOM 1668 O O . ILE A 1 235 ? 1.095 18.575 11.908 1.00 91.44 235 ILE A O 1
ATOM 1672 N N . ARG A 1 236 ? -0.507 17.788 13.280 1.00 87.62 236 ARG A N 1
ATOM 1673 C CA . ARG A 1 236 ? -1.425 18.915 13.110 1.00 87.62 236 ARG A CA 1
ATOM 1674 C C . ARG A 1 236 ? -1.992 19.336 14.456 1.00 87.62 236 ARG A C 1
ATOM 1676 O O . ARG A 1 236 ? -2.319 18.487 15.277 1.00 87.62 236 ARG A O 1
ATOM 1683 N N . ASP A 1 237 ? -2.061 20.643 14.702 1.00 87.25 237 ASP A N 1
ATOM 1684 C CA . ASP A 1 237 ? -2.533 21.214 15.973 1.00 87.25 237 ASP A CA 1
ATOM 1685 C C . ASP A 1 237 ? -1.814 20.617 17.203 1.00 87.25 237 ASP A C 1
ATOM 1687 O O . ASP A 1 237 ? -2.406 20.381 18.256 1.00 87.25 237 ASP A O 1
ATOM 1691 N N . GLY A 1 238 ? -0.520 20.307 17.042 1.00 87.06 238 GLY A N 1
ATOM 1692 C CA . GLY A 1 238 ? 0.314 19.660 18.059 1.00 87.06 238 GLY A CA 1
ATOM 1693 C C . GLY A 1 238 ? 0.012 18.176 18.302 1.00 87.06 238 GLY A C 1
ATOM 1694 O O . GLY A 1 238 ? 0.637 17.570 19.169 1.00 87.06 238 GLY A O 1
ATOM 1695 N N . ARG A 1 239 ? -0.919 17.574 17.554 1.00 88.81 239 ARG A N 1
ATOM 1696 C CA . ARG A 1 239 ? -1.310 16.168 17.685 1.00 88.81 239 ARG A CA 1
ATOM 1697 C C . ARG A 1 239 ? -0.657 15.333 16.583 1.00 88.81 239 ARG A C 1
ATOM 1699 O O . ARG A 1 239 ? -0.948 15.558 15.407 1.00 88.81 239 ARG A O 1
ATOM 1706 N N . PRO A 1 240 ? 0.214 14.373 16.932 1.00 91.19 240 PRO A N 1
ATOM 1707 C CA . PRO A 1 240 ? 0.762 13.452 15.955 1.00 91.19 240 PRO A CA 1
ATOM 1708 C C . PRO A 1 240 ? -0.269 12.381 15.568 1.00 91.19 240 PRO A C 1
ATOM 1710 O O . PRO A 1 240 ? -1.057 11.899 16.387 1.00 91.19 240 PRO A O 1
ATOM 1713 N N . ARG A 1 241 ? -0.224 11.984 14.302 1.00 92.06 241 ARG A N 1
ATOM 1714 C CA . ARG A 1 241 ? -0.788 10.750 13.757 1.00 92.06 241 ARG A CA 1
ATOM 1715 C C . ARG A 1 241 ? 0.365 9.954 13.191 1.00 92.06 241 ARG A C 1
ATOM 1717 O O . ARG A 1 241 ? 1.147 10.503 12.418 1.00 92.06 241 ARG A O 1
ATOM 1724 N N . ARG A 1 242 ? 0.503 8.702 13.615 1.00 93.19 242 ARG A N 1
ATOM 1725 C CA . ARG A 1 242 ? 1.662 7.871 13.291 1.00 93.19 242 ARG A CA 1
ATOM 1726 C C . ARG A 1 242 ? 1.219 6.542 12.718 1.00 93.19 242 ARG A C 1
ATOM 1728 O O . ARG A 1 242 ? 0.199 5.996 13.124 1.00 93.19 242 ARG A O 1
ATOM 1735 N N . THR A 1 243 ? 2.027 6.040 11.804 1.00 92.88 243 THR A N 1
ATOM 1736 C CA . THR A 1 243 ? 1.983 4.671 11.307 1.00 92.88 243 THR A CA 1
ATOM 1737 C C . THR A 1 243 ? 3.399 4.266 10.909 1.00 92.88 243 THR A C 1
ATOM 1739 O O . THR A 1 243 ? 4.318 5.087 10.825 1.00 92.88 243 THR A O 1
ATOM 1742 N N . ARG A 1 244 ? 3.585 2.978 10.694 1.00 91.44 244 ARG A N 1
ATOM 1743 C CA . ARG A 1 244 ? 4.843 2.333 10.358 1.00 91.44 244 ARG A CA 1
ATOM 1744 C C . ARG A 1 244 ? 4.602 1.214 9.357 1.00 91.44 244 ARG A C 1
ATOM 1746 O O . ARG A 1 244 ? 3.578 0.539 9.370 1.00 91.44 244 ARG A O 1
ATOM 1753 N N . LEU A 1 245 ? 5.584 1.021 8.498 1.00 89.25 245 LEU A N 1
ATOM 1754 C CA . LEU A 1 245 ? 5.772 -0.171 7.699 1.00 89.25 245 LEU A CA 1
ATOM 1755 C C . LEU A 1 245 ? 6.912 -0.963 8.311 1.00 89.25 245 LEU A C 1
ATOM 1757 O O . LEU A 1 245 ? 7.977 -0.403 8.588 1.00 89.25 245 LEU A O 1
ATOM 1761 N N . HIS A 1 246 ? 6.711 -2.270 8.467 1.00 86.12 246 HIS A N 1
ATOM 1762 C CA . HIS A 1 246 ? 7.773 -3.146 8.952 1.00 86.12 246 HIS A CA 1
ATOM 1763 C C . HIS A 1 246 ? 9.002 -3.080 8.039 1.00 86.12 246 HIS A C 1
ATOM 1765 O O . HIS A 1 246 ? 10.135 -3.072 8.517 1.00 86.12 246 HIS A O 1
ATOM 1771 N N . ARG A 1 247 ? 8.771 -2.985 6.723 1.00 84.75 247 ARG A N 1
ATOM 1772 C CA . ARG A 1 247 ? 9.834 -2.967 5.725 1.00 84.75 247 ARG A CA 1
ATOM 1773 C C . ARG A 1 247 ? 9.416 -2.271 4.433 1.00 84.75 247 ARG A C 1
ATOM 1775 O O . ARG A 1 247 ? 8.321 -2.504 3.914 1.00 84.75 247 ARG A O 1
ATOM 1782 N N . VAL A 1 248 ? 10.322 -1.457 3.903 1.00 85.69 248 VAL A N 1
ATOM 1783 C CA . VAL A 1 248 ? 10.270 -0.830 2.579 1.00 85.69 248 VAL A CA 1
ATOM 1784 C C . VAL A 1 248 ? 11.618 -1.029 1.902 1.00 85.69 248 VAL A C 1
ATOM 1786 O O . VAL A 1 248 ? 12.660 -0.955 2.550 1.00 85.69 248 VAL A O 1
ATOM 1789 N N . VAL A 1 249 ? 11.596 -1.280 0.595 1.00 83.38 249 VAL A N 1
ATOM 1790 C CA . VAL A 1 249 ? 12.796 -1.328 -0.242 1.00 83.38 249 VAL A CA 1
ATOM 1791 C C . VAL A 1 249 ? 12.854 -0.054 -1.072 1.00 83.38 249 VAL A C 1
ATOM 1793 O O . VAL A 1 249 ? 11.884 0.307 -1.733 1.00 83.38 249 VAL A O 1
ATOM 1796 N N . ALA A 1 250 ? 14.000 0.620 -1.032 1.00 78.38 250 ALA A N 1
ATOM 1797 C CA . ALA A 1 250 ? 14.261 1.835 -1.788 1.00 78.38 250 ALA A CA 1
ATOM 1798 C C . ALA A 1 250 ? 15.315 1.549 -2.858 1.00 78.38 250 ALA A C 1
ATOM 1800 O O . ALA A 1 250 ? 16.512 1.493 -2.575 1.00 78.38 250 ALA A O 1
ATOM 1801 N N . VAL A 1 251 ? 14.877 1.364 -4.100 1.00 74.69 251 VAL A N 1
ATOM 1802 C CA . VAL A 1 251 ? 15.776 1.248 -5.253 1.00 74.69 251 VAL A CA 1
ATOM 1803 C C . VAL A 1 251 ? 15.313 2.169 -6.365 1.00 74.69 251 VAL A C 1
ATOM 1805 O O . VAL A 1 251 ? 14.127 2.280 -6.657 1.00 74.69 251 VAL A O 1
ATOM 1808 N N . GLY A 1 252 ? 16.276 2.860 -6.970 1.00 73.69 252 GLY A N 1
ATOM 1809 C CA . GLY A 1 252 ? 16.053 3.567 -8.226 1.00 73.69 252 GLY A CA 1
ATOM 1810 C C . GLY A 1 252 ? 16.128 2.607 -9.419 1.00 73.69 252 GLY A C 1
ATOM 1811 O O . GLY A 1 252 ? 16.692 1.517 -9.280 1.00 73.69 252 GLY A O 1
ATOM 1812 N N . PRO A 1 253 ? 15.609 3.013 -10.590 1.00 79.44 253 PRO A N 1
ATOM 1813 C CA . PRO A 1 253 ? 15.723 2.228 -11.814 1.00 79.44 253 PRO A CA 1
ATOM 1814 C C . PRO A 1 253 ? 17.193 2.086 -12.233 1.00 79.44 253 PRO A C 1
ATOM 1816 O O . PRO A 1 253 ? 17.948 3.062 -12.227 1.00 79.44 253 PRO A O 1
ATOM 1819 N N . GLN A 1 254 ? 17.601 0.873 -12.595 1.00 84.06 254 GLN A N 1
ATOM 1820 C CA . GLN A 1 254 ? 18.962 0.524 -13.023 1.00 84.06 254 GLN A CA 1
ATOM 1821 C C . GLN A 1 254 ? 19.021 0.104 -14.497 1.00 84.06 254 GLN A C 1
ATOM 1823 O O . GLN A 1 254 ? 20.067 0.212 -15.136 1.00 84.06 254 GLN A O 1
ATOM 1828 N N . HIS A 1 255 ? 17.893 -0.333 -15.044 1.00 83.88 255 HIS A N 1
ATOM 1829 C CA . HIS A 1 255 ? 17.730 -0.882 -16.387 1.00 83.88 255 HIS A CA 1
ATOM 1830 C C . HIS A 1 255 ? 16.915 0.051 -17.298 1.00 83.88 255 HIS A C 1
ATOM 1832 O O . HIS A 1 255 ? 16.639 -0.280 -18.450 1.00 83.88 255 HIS A O 1
ATOM 1838 N N . GLY A 1 256 ? 16.576 1.247 -16.805 1.00 81.19 256 GLY A N 1
ATOM 1839 C CA . GLY A 1 256 ? 15.813 2.255 -17.540 1.00 81.19 256 GLY A CA 1
ATOM 1840 C C . GLY A 1 256 ? 14.305 2.010 -17.515 1.00 81.19 256 GLY A C 1
ATOM 1841 O O . GLY A 1 256 ? 13.603 2.518 -18.384 1.00 81.19 256 GLY A O 1
ATOM 1842 N N . GLY A 1 257 ? 13.816 1.221 -16.559 1.00 84.12 257 GLY A N 1
ATOM 1843 C CA . GLY A 1 257 ? 12.396 0.963 -16.354 1.00 84.12 257 GLY A CA 1
ATOM 1844 C C . GLY A 1 257 ? 11.743 1.901 -15.349 1.00 84.12 257 GLY A C 1
ATOM 1845 O O . GLY A 1 257 ? 12.344 2.861 -14.861 1.00 84.12 257 GLY A O 1
ATOM 1846 N N . ASP A 1 258 ? 10.499 1.570 -15.019 1.00 85.44 258 ASP A N 1
ATOM 1847 C CA . ASP A 1 258 ? 9.774 2.131 -13.882 1.00 85.44 258 ASP A CA 1
ATOM 1848 C C . ASP A 1 258 ? 9.856 1.153 -12.703 1.00 85.44 258 ASP A C 1
ATOM 1850 O O . ASP A 1 258 ? 9.711 -0.056 -12.883 1.00 85.44 258 ASP A O 1
ATOM 1854 N N . VAL A 1 259 ? 10.070 1.660 -11.487 1.00 87.69 259 VAL A N 1
ATOM 1855 C CA . VAL A 1 259 ? 10.117 0.830 -10.273 1.00 87.69 259 VAL A CA 1
ATOM 1856 C C . VAL A 1 259 ? 8.756 0.833 -9.586 1.00 87.69 259 VAL A C 1
ATOM 1858 O O . VAL A 1 259 ? 8.211 1.891 -9.279 1.00 87.69 259 VAL A O 1
ATOM 1861 N N . VAL A 1 260 ? 8.233 -0.359 -9.309 1.00 88.94 260 VAL A N 1
ATOM 1862 C CA . VAL A 1 260 ? 7.016 -0.584 -8.526 1.00 88.94 260 VAL A CA 1
ATOM 1863 C C . VAL A 1 260 ? 7.379 -1.302 -7.239 1.00 88.94 260 VAL A C 1
ATOM 1865 O O . VAL A 1 260 ? 7.951 -2.389 -7.282 1.00 88.94 260 VAL A O 1
ATOM 1868 N N . VAL A 1 261 ? 7.018 -0.740 -6.087 1.00 89.12 261 VAL A N 1
ATOM 1869 C CA . VAL A 1 261 ? 7.158 -1.449 -4.813 1.00 89.12 261 VAL A CA 1
ATOM 1870 C C . VAL A 1 261 ? 5.908 -2.294 -4.555 1.00 89.12 261 VAL A C 1
ATOM 1872 O O . VAL A 1 261 ? 4.830 -1.766 -4.294 1.00 89.12 261 VAL A O 1
ATOM 1875 N N . ALA A 1 262 ? 6.056 -3.617 -4.613 1.00 86.69 262 ALA A N 1
ATOM 1876 C CA . ALA A 1 262 ? 5.027 -4.598 -4.291 1.00 86.69 262 ALA A CA 1
ATOM 1877 C C . ALA A 1 262 ? 5.361 -5.257 -2.949 1.00 86.69 262 ALA A C 1
ATOM 1879 O O . ALA A 1 262 ? 6.178 -6.175 -2.869 1.00 86.69 262 ALA A O 1
ATOM 1880 N N . GLY A 1 263 ? 4.733 -4.779 -1.871 1.00 81.50 263 GLY A N 1
ATOM 1881 C CA . GLY A 1 263 ? 5.072 -5.223 -0.519 1.00 81.50 263 GLY A CA 1
ATOM 1882 C C . GLY A 1 263 ? 6.544 -4.957 -0.201 1.00 81.50 263 GLY A C 1
ATOM 1883 O O . GLY A 1 263 ? 6.988 -3.809 -0.219 1.00 81.50 263 GLY A O 1
ATOM 1884 N N . GLU A 1 264 ? 7.294 -6.004 0.119 1.00 83.31 264 GLU A N 1
ATOM 1885 C CA . GLU A 1 264 ? 8.721 -5.908 0.444 1.00 83.31 264 GLU A CA 1
ATOM 1886 C C . GLU A 1 264 ? 9.656 -6.037 -0.768 1.00 83.31 264 GLU A C 1
ATOM 1888 O O . GLU A 1 264 ? 10.874 -6.073 -0.606 1.00 83.31 264 GLU A O 1
ATOM 1893 N N . TYR A 1 265 ? 9.096 -6.119 -1.974 1.00 88.31 265 TYR A N 1
ATOM 1894 C CA . TYR A 1 265 ? 9.849 -6.228 -3.214 1.00 88.31 265 TYR A CA 1
ATOM 1895 C C . TYR A 1 265 ? 9.775 -4.918 -3.978 1.00 88.31 265 TYR A C 1
ATOM 1897 O O . TYR A 1 265 ? 8.712 -4.310 -4.087 1.00 88.31 265 TYR A O 1
ATOM 1905 N N . ALA A 1 266 ? 10.892 -4.507 -4.559 1.00 89.56 266 A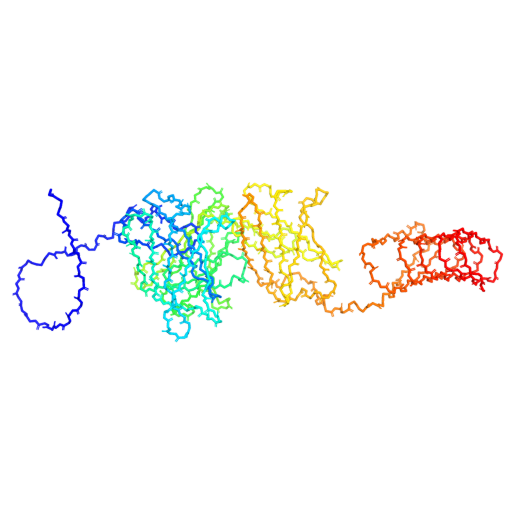LA A N 1
ATOM 1906 C CA . ALA A 1 266 ? 10.907 -3.474 -5.575 1.00 89.56 266 ALA A CA 1
ATOM 1907 C C . ALA A 1 266 ? 11.133 -4.130 -6.934 1.00 89.56 266 ALA A C 1
ATOM 1909 O O . ALA A 1 266 ? 12.086 -4.883 -7.116 1.00 89.56 266 ALA A O 1
ATOM 1910 N N . VAL A 1 267 ? 10.243 -3.866 -7.881 1.00 91.00 267 VAL A N 1
ATOM 1911 C CA . VAL A 1 267 ? 10.256 -4.483 -9.204 1.00 91.00 267 VAL A CA 1
ATOM 1912 C C . VAL A 1 267 ? 10.480 -3.400 -10.240 1.00 91.00 267 VAL A C 1
ATOM 1914 O O . VAL A 1 267 ? 9.613 -2.556 -10.452 1.00 91.00 267 VAL A O 1
ATOM 1917 N N . GLU A 1 268 ? 11.642 -3.413 -10.885 1.00 91.19 268 GLU A N 1
ATOM 1918 C CA . GLU A 1 268 ? 11.876 -2.575 -12.055 1.00 91.19 268 GLU A CA 1
ATOM 1919 C C . GLU A 1 268 ? 11.270 -3.253 -13.279 1.00 91.19 268 GLU A C 1
ATOM 1921 O O . GLU A 1 268 ? 11.713 -4.330 -13.670 1.00 91.19 268 GLU A O 1
ATOM 1926 N N . VAL A 1 269 ? 10.260 -2.623 -13.873 1.00 90.06 269 VAL A N 1
ATOM 1927 C CA . VAL A 1 269 ? 9.544 -3.100 -15.055 1.00 90.06 269 VAL A CA 1
ATOM 1928 C C . VAL A 1 269 ? 10.045 -2.339 -16.279 1.00 90.06 269 VAL A C 1
ATOM 1930 O O . VAL A 1 269 ? 9.932 -1.113 -16.350 1.00 90.06 269 VAL A O 1
ATOM 1933 N N . VAL A 1 270 ? 10.559 -3.067 -17.270 1.00 89.19 270 VAL A N 1
ATOM 1934 C CA . VAL A 1 270 ? 11.065 -2.523 -18.536 1.00 89.19 270 VAL A CA 1
ATOM 1935 C C . VAL A 1 270 ? 10.271 -3.119 -19.698 1.00 89.19 270 VAL A C 1
ATOM 1937 O O . VAL A 1 270 ? 10.515 -4.249 -20.123 1.00 89.19 270 VAL A O 1
ATOM 1940 N N . PRO A 1 271 ? 9.299 -2.377 -20.248 1.00 85.00 271 PRO A N 1
ATOM 1941 C CA . PRO A 1 271 ? 8.663 -2.754 -21.500 1.00 85.00 271 PRO A CA 1
ATOM 1942 C C . PRO A 1 271 ? 9.629 -2.611 -22.684 1.00 85.00 271 PRO A C 1
ATOM 1944 O O . PRO A 1 271 ? 10.177 -1.532 -22.928 1.00 85.00 271 PRO A O 1
ATOM 1947 N N . SER A 1 272 ? 9.764 -3.669 -23.477 1.00 78.19 272 SER A N 1
ATOM 1948 C CA . SER A 1 272 ? 10.651 -3.739 -24.640 1.00 78.19 272 SER A CA 1
ATOM 1949 C C . SER A 1 272 ? 9.884 -3.595 -25.965 1.00 78.19 272 SER A C 1
ATOM 1951 O O . SER A 1 272 ? 8.695 -3.900 -26.092 1.00 78.19 272 SER A O 1
ATOM 1953 N N . ALA A 1 273 ? 10.561 -3.074 -26.995 1.00 69.75 273 ALA A N 1
ATOM 1954 C CA . ALA A 1 273 ? 9.945 -2.757 -28.292 1.00 69.75 273 ALA A CA 1
ATOM 1955 C C . ALA A 1 273 ? 9.566 -3.994 -29.133 1.00 69.75 273 ALA A C 1
ATOM 1957 O O . ALA A 1 273 ? 8.838 -3.874 -30.118 1.00 69.75 273 ALA A O 1
ATOM 1958 N N . ASP A 1 274 ? 10.082 -5.165 -28.778 1.00 74.00 274 ASP A N 1
ATOM 1959 C CA . ASP A 1 274 ? 9.810 -6.457 -29.410 1.00 74.00 274 ASP A CA 1
ATOM 1960 C C . ASP A 1 274 ? 8.581 -7.174 -28.828 1.00 74.00 274 ASP A C 1
ATOM 1962 O O . ASP A 1 274 ? 8.216 -8.253 -29.300 1.00 74.00 274 ASP A O 1
ATOM 1966 N N . GLY A 1 275 ? 7.906 -6.544 -27.867 1.00 77.56 275 GLY A N 1
ATOM 1967 C CA . GLY A 1 275 ? 6.687 -7.053 -27.264 1.00 77.56 275 GLY A CA 1
ATOM 1968 C C . GLY A 1 275 ? 6.907 -7.871 -25.999 1.00 77.56 275 GLY A C 1
ATOM 1969 O O . GLY A 1 275 ? 6.004 -8.611 -25.613 1.00 77.56 275 GLY A O 1
ATOM 1970 N N . THR A 1 276 ? 8.070 -7.761 -25.357 1.00 87.38 276 THR A N 1
ATOM 1971 C CA . THR A 1 276 ? 8.305 -8.339 -24.031 1.00 87.38 276 THR A CA 1
ATOM 1972 C C . THR A 1 276 ? 8.214 -7.296 -22.920 1.00 87.38 276 THR A C 1
ATOM 1974 O O . THR A 1 276 ? 8.310 -6.088 -23.144 1.00 87.38 276 THR A O 1
ATOM 1977 N N . ILE A 1 277 ? 7.992 -7.784 -21.705 1.00 89.62 277 ILE A N 1
ATOM 1978 C CA . ILE A 1 277 ? 8.259 -7.079 -20.457 1.00 89.62 277 ILE A CA 1
ATOM 1979 C C . ILE A 1 277 ? 9.378 -7.838 -19.765 1.00 89.62 277 ILE A C 1
ATOM 1981 O O . ILE A 1 277 ? 9.240 -9.037 -19.506 1.00 89.62 277 ILE A O 1
ATOM 1985 N N . ASP A 1 278 ? 10.446 -7.119 -19.463 1.00 91.94 278 ASP A N 1
ATOM 1986 C CA . ASP A 1 278 ? 11.548 -7.575 -18.634 1.00 91.94 278 ASP A CA 1
ATOM 1987 C C . ASP A 1 278 ? 11.351 -6.995 -17.225 1.00 91.94 278 ASP A C 1
ATOM 1989 O O . ASP A 1 278 ? 10.975 -5.827 -17.081 1.00 91.94 278 ASP A O 1
ATOM 1993 N N . ALA A 1 279 ? 11.543 -7.798 -16.177 1.00 93.19 279 ALA A N 1
ATOM 1994 C CA . ALA A 1 279 ? 11.385 -7.344 -14.800 1.00 93.19 279 ALA A CA 1
ATOM 1995 C C . ALA A 1 279 ? 12.488 -7.849 -13.868 1.00 93.19 279 ALA A C 1
ATOM 1997 O O . ALA A 1 279 ? 12.742 -9.053 -13.763 1.00 93.19 279 ALA A O 1
ATOM 1998 N N . TRP A 1 280 ? 13.089 -6.915 -13.132 1.00 92.38 280 TRP A N 1
ATOM 1999 C CA . TRP A 1 280 ? 14.093 -7.184 -12.106 1.00 92.38 280 TRP A CA 1
ATOM 2000 C C . TRP A 1 280 ? 13.467 -7.000 -10.736 1.00 92.38 280 TRP A C 1
ATOM 2002 O O . TRP A 1 280 ? 13.056 -5.898 -10.378 1.00 92.38 280 TRP A O 1
ATOM 2012 N N . VAL A 1 281 ? 13.402 -8.085 -9.971 1.00 90.12 281 VAL A N 1
ATOM 2013 C CA . VAL A 1 281 ? 12.860 -8.077 -8.615 1.00 90.12 281 VAL A CA 1
ATOM 2014 C C . VAL A 1 281 ? 14.012 -7.950 -7.627 1.00 90.12 281 VAL A C 1
ATOM 2016 O O . VAL A 1 281 ? 14.889 -8.810 -7.563 1.00 90.12 281 VAL A O 1
ATOM 2019 N N . VAL A 1 282 ? 14.004 -6.871 -6.852 1.00 83.50 282 VAL A N 1
ATOM 2020 C CA . VAL A 1 282 ? 14.943 -6.617 -5.762 1.00 83.50 282 VAL A CA 1
ATOM 2021 C C . VAL A 1 282 ? 14.222 -6.842 -4.437 1.00 83.50 282 VAL A C 1
ATOM 2023 O O . VAL A 1 282 ? 13.239 -6.168 -4.128 1.00 83.50 282 VAL A O 1
ATOM 2026 N N . GLY A 1 283 ? 14.728 -7.792 -3.655 1.00 74.62 283 GLY A N 1
ATOM 2027 C CA . GLY A 1 283 ? 14.275 -8.126 -2.307 1.00 74.62 283 GLY A CA 1
ATOM 2028 C C . GLY A 1 283 ? 15.466 -8.417 -1.392 1.00 74.62 283 GLY A C 1
ATOM 2029 O O . GLY A 1 283 ? 16.613 -8.169 -1.758 1.00 74.62 283 GLY A O 1
ATOM 2030 N N . GLU A 1 284 ? 15.198 -8.923 -0.187 1.00 66.38 284 GLU A N 1
ATOM 2031 C CA . GLU A 1 284 ? 16.258 -9.353 0.744 1.00 66.38 284 GLU A CA 1
ATOM 2032 C C . GLU A 1 284 ? 16.987 -10.603 0.240 1.00 66.38 284 GLU A C 1
ATOM 2034 O O . GLU A 1 284 ? 18.209 -10.708 0.332 1.00 66.38 284 GLU A O 1
ATOM 2039 N N . GLU A 1 285 ? 16.226 -11.508 -0.371 1.00 67.94 285 GLU A N 1
ATOM 2040 C CA . GLU A 1 285 ? 16.732 -12.698 -1.034 1.00 67.94 285 GLU A CA 1
ATOM 2041 C C . GLU A 1 285 ? 16.636 -12.543 -2.558 1.00 67.94 285 GLU A C 1
ATOM 2043 O O . GLU A 1 285 ? 15.723 -11.873 -3.057 1.00 67.94 285 GLU A O 1
ATOM 2048 N N . PRO A 1 286 ? 17.551 -13.159 -3.330 1.00 68.38 286 PRO A N 1
ATOM 2049 C CA . PRO A 1 286 ? 17.406 -13.254 -4.773 1.00 68.38 286 PRO A CA 1
ATOM 2050 C C . PRO A 1 286 ? 16.095 -13.959 -5.125 1.00 68.38 286 PRO A C 1
ATOM 2052 O O . PRO A 1 286 ? 15.942 -15.164 -4.930 1.00 68.38 286 PRO A O 1
ATOM 2055 N N . VAL A 1 287 ? 15.159 -13.199 -5.680 1.00 76.44 287 VAL A N 1
ATOM 2056 C CA . VAL A 1 287 ? 13.859 -13.701 -6.117 1.00 76.44 287 VAL A CA 1
ATOM 2057 C C . VAL A 1 287 ? 14.042 -14.362 -7.486 1.00 76.44 287 VAL A C 1
ATOM 2059 O O . VAL A 1 287 ? 13.797 -13.756 -8.522 1.00 76.44 287 VAL A O 1
ATOM 2062 N N . ALA A 1 288 ? 14.613 -15.568 -7.503 1.00 76.00 288 ALA A N 1
ATOM 2063 C CA . ALA A 1 288 ? 14.783 -16.373 -8.715 1.00 76.00 288 ALA A CA 1
ATOM 2064 C C . ALA A 1 288 ? 13.521 -17.231 -8.979 1.00 76.00 288 ALA A C 1
ATOM 2066 O O . ALA A 1 288 ? 12.416 -16.822 -8.632 1.00 76.00 288 ALA A O 1
ATOM 2067 N N . ASP A 1 289 ? 13.679 -18.431 -9.556 1.00 68.06 289 ASP A N 1
ATOM 2068 C CA . ASP A 1 289 ? 12.643 -19.411 -9.979 1.00 68.06 289 ASP A CA 1
ATOM 2069 C C . ASP A 1 289 ? 11.643 -19.883 -8.883 1.00 68.06 289 ASP A C 1
ATOM 2071 O O . ASP A 1 289 ? 10.908 -20.847 -9.067 1.00 68.06 289 ASP A O 1
ATOM 2075 N N . GLY A 1 290 ? 11.619 -19.238 -7.713 1.00 75.25 290 GLY A N 1
ATOM 2076 C CA . GLY A 1 290 ? 10.688 -19.495 -6.611 1.00 75.25 290 GLY A CA 1
ATOM 2077 C C . GLY A 1 290 ? 9.539 -18.490 -6.490 1.00 75.25 290 GLY A C 1
ATOM 2078 O O . GLY A 1 290 ? 8.698 -18.661 -5.607 1.00 75.25 290 GLY A O 1
ATOM 2079 N N . ALA A 1 291 ? 9.496 -17.452 -7.334 1.00 84.94 291 ALA A N 1
ATOM 2080 C CA . ALA A 1 291 ? 8.424 -16.462 -7.319 1.00 84.94 291 ALA A CA 1
ATOM 2081 C C . ALA A 1 291 ? 7.591 -16.450 -8.599 1.00 84.94 291 ALA A C 1
ATOM 2083 O O . ALA A 1 291 ? 8.106 -16.601 -9.707 1.00 84.94 291 ALA A O 1
ATOM 2084 N N . GLU A 1 292 ? 6.299 -16.185 -8.434 1.00 89.50 292 GLU A N 1
ATOM 2085 C CA . GLU A 1 292 ? 5.415 -15.813 -9.529 1.00 89.50 292 GLU A CA 1
ATOM 2086 C C . GLU A 1 292 ? 5.342 -14.288 -9.602 1.00 89.50 292 GLU A C 1
ATOM 2088 O O . GLU A 1 292 ? 4.966 -13.625 -8.634 1.00 89.50 292 GLU A O 1
ATOM 2093 N N . VAL A 1 293 ? 5.707 -13.724 -10.753 1.00 91.75 293 VAL A N 1
ATOM 2094 C CA . VAL A 1 293 ? 5.631 -12.281 -10.996 1.00 91.75 293 VAL A CA 1
ATOM 2095 C C . VAL A 1 293 ? 4.594 -12.033 -12.076 1.00 91.75 293 VAL A C 1
ATOM 2097 O O . VAL A 1 293 ? 4.714 -12.535 -13.192 1.00 91.75 293 VAL A O 1
ATOM 2100 N N . VAL A 1 294 ? 3.577 -11.238 -11.758 1.00 93.12 294 VAL A N 1
ATOM 2101 C CA . VAL A 1 294 ? 2.535 -10.837 -12.706 1.00 93.12 294 VAL A CA 1
ATOM 2102 C C . VAL A 1 294 ? 2.564 -9.328 -12.852 1.00 93.12 294 VAL A C 1
ATOM 2104 O O . VAL A 1 294 ? 2.425 -8.594 -11.876 1.00 93.12 294 VAL A O 1
ATOM 2107 N N . VAL A 1 295 ? 2.704 -8.855 -14.087 1.00 90.00 295 VAL A N 1
ATOM 2108 C CA . VAL A 1 295 ? 2.617 -7.430 -14.407 1.00 90.00 295 VAL A CA 1
ATOM 2109 C C . VAL A 1 295 ? 1.294 -7.163 -15.102 1.00 90.00 295 VAL A C 1
ATOM 2111 O O . VAL A 1 295 ? 0.969 -7.774 -16.114 1.00 90.00 295 VAL A O 1
ATOM 2114 N N . THR A 1 296 ? 0.519 -6.234 -14.563 1.00 89.50 296 THR A N 1
ATOM 2115 C CA . THR A 1 296 ? -0.735 -5.781 -15.155 1.00 89.50 296 THR A CA 1
ATOM 2116 C C . THR A 1 296 ? -0.477 -4.518 -15.962 1.00 89.50 296 THR A C 1
ATOM 2118 O O . THR A 1 296 ? -0.036 -3.512 -15.408 1.00 89.50 296 THR A O 1
ATOM 2121 N N . VAL A 1 297 ? -0.755 -4.558 -17.267 1.00 84.31 297 VAL A N 1
ATOM 2122 C CA . VAL A 1 297 ? -0.450 -3.460 -18.195 1.00 84.31 297 VAL A CA 1
ATOM 2123 C C . VAL A 1 297 ? -1.649 -3.017 -19.028 1.00 84.31 297 VAL A C 1
ATOM 2125 O O . VAL A 1 297 ? -2.587 -3.769 -19.303 1.00 84.31 297 VAL A O 1
ATOM 2128 N N . GLY A 1 298 ? -1.571 -1.769 -19.487 1.00 73.44 298 GLY A N 1
ATOM 2129 C CA . GLY A 1 298 ? -2.542 -1.164 -20.390 1.00 73.44 298 GLY A CA 1
ATOM 2130 C C . GLY A 1 298 ? -3.823 -0.696 -19.705 1.00 73.44 298 GLY A C 1
ATOM 2131 O O . GLY A 1 298 ? -4.051 -0.910 -18.517 1.00 73.44 298 GLY A O 1
ATOM 2132 N N . ARG A 1 299 ? -4.679 -0.008 -20.469 1.00 73.56 299 ARG A N 1
ATOM 2133 C CA . ARG A 1 299 ? -5.949 0.531 -19.943 1.00 73.56 299 ARG A CA 1
ATOM 2134 C C . ARG A 1 299 ? -6.922 -0.574 -19.560 1.00 73.56 299 ARG A C 1
ATOM 2136 O O . ARG A 1 299 ? -7.726 -0.400 -18.657 1.00 73.56 299 ARG A O 1
ATOM 2143 N N . GLU A 1 300 ? -6.828 -1.694 -20.259 1.00 78.25 300 GLU A N 1
ATOM 2144 C CA . GLU A 1 300 ? -7.628 -2.889 -20.046 1.00 78.25 300 GLU A CA 1
ATOM 2145 C C . GLU A 1 300 ? -7.148 -3.711 -18.841 1.00 78.25 300 GLU A C 1
ATOM 2147 O O . GLU A 1 300 ? -7.766 -4.730 -18.548 1.00 78.25 300 GLU A O 1
ATOM 2152 N N . ARG A 1 301 ? -6.062 -3.294 -18.163 1.00 81.06 301 ARG A N 1
ATOM 2153 C CA . ARG A 1 301 ? -5.456 -3.997 -17.023 1.00 81.06 301 ARG A CA 1
ATOM 2154 C C . ARG A 1 301 ? -5.230 -5.483 -17.327 1.00 81.06 301 ARG A C 1
ATOM 2156 O O . ARG A 1 301 ? -5.700 -6.361 -16.609 1.00 81.06 301 ARG A O 1
ATOM 2163 N N . ARG A 1 302 ? -4.525 -5.774 -18.426 1.00 84.31 302 ARG A N 1
ATOM 2164 C CA . ARG A 1 302 ? -4.244 -7.158 -18.825 1.00 84.31 302 ARG A CA 1
ATOM 2165 C C . ARG A 1 302 ? -3.086 -7.727 -18.004 1.00 84.31 302 ARG A C 1
ATOM 2167 O O . ARG A 1 302 ? -2.021 -7.105 -18.006 1.00 84.31 302 ARG A O 1
ATOM 2174 N N . PRO A 1 303 ? -3.260 -8.885 -17.345 1.00 90.25 303 PRO A N 1
ATOM 2175 C CA . PRO A 1 303 ? -2.176 -9.536 -16.626 1.00 90.25 303 PRO A CA 1
ATOM 2176 C C . PRO A 1 303 ? -1.205 -10.208 -17.602 1.00 90.25 303 PRO A C 1
ATOM 2178 O O . PRO A 1 303 ? -1.615 -10.843 -18.575 1.00 90.25 303 PRO A O 1
ATOM 2181 N N . VAL A 1 304 ? 0.085 -10.090 -17.309 1.00 89.38 304 VAL A N 1
ATOM 2182 C CA . VAL A 1 304 ? 1.190 -10.739 -18.012 1.00 89.38 304 VAL A CA 1
ATOM 2183 C C . VAL A 1 304 ? 2.013 -11.481 -16.968 1.00 89.38 304 VAL A C 1
ATOM 2185 O O . VAL A 1 304 ? 2.747 -10.866 -16.195 1.00 89.38 304 VAL A O 1
ATOM 2188 N N . THR A 1 305 ? 1.870 -12.804 -16.921 1.00 92.50 305 THR A N 1
ATOM 2189 C CA . THR A 1 305 ? 2.709 -13.658 -16.074 1.00 92.50 305 THR A CA 1
ATOM 2190 C C . THR A 1 305 ? 4.112 -13.707 -16.662 1.00 92.50 305 THR A C 1
ATOM 2192 O O . THR A 1 305 ? 4.296 -14.070 -17.828 1.00 92.50 305 THR A O 1
ATOM 2195 N N . LEU A 1 306 ? 5.099 -13.329 -15.860 1.00 92.69 306 LEU A N 1
ATOM 2196 C CA . LEU A 1 306 ? 6.499 -13.368 -16.235 1.00 92.69 306 LEU A CA 1
ATOM 2197 C C . LEU A 1 306 ? 7.129 -14.682 -15.772 1.00 92.69 306 LEU A C 1
ATOM 2199 O O . LEU A 1 306 ? 6.755 -15.247 -14.747 1.00 92.69 306 LEU A O 1
ATOM 2203 N N . VAL A 1 307 ? 8.113 -15.154 -16.528 1.00 91.88 307 VAL A N 1
ATOM 2204 C CA . VAL A 1 307 ? 8.851 -16.384 -16.233 1.00 91.88 307 VAL A CA 1
ATOM 2205 C C . VAL A 1 307 ? 10.305 -16.030 -15.970 1.00 91.88 307 VAL A C 1
ATOM 2207 O O . VAL A 1 307 ? 10.900 -15.255 -16.721 1.00 91.88 307 VAL A O 1
ATOM 2210 N N . TRP A 1 308 ? 10.889 -16.605 -14.920 1.00 93.31 308 TRP A N 1
ATOM 2211 C CA . TRP A 1 308 ? 12.312 -16.449 -14.643 1.00 93.31 308 TRP A CA 1
ATOM 2212 C C . TRP A 1 308 ? 13.159 -16.982 -15.809 1.00 93.31 308 TRP A C 1
ATOM 2214 O O . TRP A 1 308 ? 13.014 -18.130 -16.235 1.00 93.31 308 TRP A O 1
ATOM 2224 N N . SER A 1 309 ? 14.070 -16.156 -16.323 1.00 91.00 309 SER A N 1
ATOM 2225 C CA . SER A 1 309 ? 15.031 -16.538 -17.356 1.00 91.00 309 SER A CA 1
ATOM 2226 C C . SER A 1 309 ? 16.429 -16.619 -16.756 1.00 91.00 309 SER A C 1
ATOM 2228 O O . SER A 1 309 ? 17.081 -15.599 -16.540 1.00 91.00 309 SER A O 1
ATOM 2230 N N . ALA A 1 310 ? 16.926 -17.837 -16.524 1.00 87.56 310 ALA A N 1
ATOM 2231 C CA . ALA A 1 310 ? 18.268 -18.049 -15.974 1.00 87.56 310 ALA A CA 1
ATOM 2232 C C . ALA A 1 310 ? 19.382 -17.466 -16.867 1.00 87.56 310 ALA A C 1
ATOM 2234 O O . ALA A 1 310 ? 20.380 -16.971 -16.351 1.00 87.56 310 ALA A O 1
ATOM 2235 N N . ASP A 1 311 ? 19.193 -17.479 -18.192 1.00 87.62 311 ASP A N 1
ATOM 2236 C CA . ASP A 1 311 ? 20.148 -16.910 -19.152 1.00 87.62 311 ASP A CA 1
ATOM 2237 C C . ASP A 1 311 ? 20.195 -15.377 -19.083 1.00 87.62 311 ASP A C 1
ATOM 2239 O O . ASP A 1 311 ? 21.240 -14.773 -19.321 1.00 87.62 311 ASP A O 1
ATOM 2243 N N . ALA A 1 312 ? 19.057 -14.747 -18.783 1.00 85.62 312 ALA A N 1
ATOM 2244 C CA . ALA A 1 312 ? 18.927 -13.295 -18.746 1.00 85.62 312 ALA A CA 1
ATOM 2245 C C . ALA A 1 312 ? 19.125 -12.716 -17.331 1.00 85.62 312 ALA A C 1
ATOM 2247 O O . ALA A 1 312 ? 19.438 -11.534 -17.186 1.00 85.62 312 ALA A O 1
ATOM 2248 N N . GLY A 1 313 ? 18.963 -13.540 -16.291 1.00 89.62 313 GLY A N 1
ATOM 2249 C CA . GLY A 1 313 ? 19.060 -13.146 -14.885 1.00 89.62 313 GLY A CA 1
ATOM 2250 C C . GLY A 1 313 ? 17.887 -12.293 -14.392 1.00 89.62 313 GLY A C 1
ATOM 2251 O O . GLY A 1 313 ? 18.061 -11.533 -13.444 1.00 89.62 313 GLY A O 1
ATOM 2252 N N . HIS A 1 314 ? 16.730 -12.367 -15.054 1.00 92.38 314 HIS A N 1
ATOM 2253 C CA . HIS A 1 314 ? 15.524 -11.602 -14.720 1.00 92.38 314 HIS A CA 1
ATOM 2254 C C . HIS A 1 314 ? 14.255 -12.289 -15.247 1.00 92.38 314 HIS A C 1
ATOM 2256 O O . HIS A 1 314 ? 14.326 -13.293 -15.965 1.00 92.38 314 HIS A O 1
ATOM 2262 N N . PHE A 1 315 ? 13.086 -11.763 -14.878 1.00 94.56 315 PHE A N 1
ATOM 2263 C CA . PHE A 1 315 ? 11.791 -12.271 -15.328 1.00 94.56 315 PHE A CA 1
ATOM 2264 C C . PHE A 1 315 ? 11.419 -11.695 -16.691 1.00 94.56 315 PHE A C 1
ATOM 2266 O O . PHE A 1 315 ? 11.558 -10.498 -16.911 1.00 94.56 315 PHE A O 1
ATOM 2273 N N . VAL A 1 316 ? 10.903 -12.534 -17.588 1.00 93.25 316 VAL A N 1
ATOM 2274 C CA . VAL A 1 316 ? 10.505 -12.134 -18.943 1.00 93.25 316 VAL A CA 1
ATOM 2275 C C . VAL A 1 316 ? 9.094 -12.631 -19.238 1.00 93.25 316 VAL A C 1
ATOM 2277 O O . VAL A 1 316 ? 8.768 -13.792 -18.987 1.00 93.25 316 VAL A O 1
ATOM 2280 N N . GLY A 1 317 ? 8.254 -11.773 -19.811 1.00 90.69 317 GLY A N 1
ATOM 2281 C CA . GLY A 1 317 ? 6.907 -12.127 -20.261 1.00 90.69 317 GLY A CA 1
ATOM 2282 C C . GLY A 1 317 ? 6.571 -11.501 -21.606 1.00 90.69 317 GLY A C 1
ATOM 2283 O O . GLY A 1 317 ? 7.028 -10.409 -21.925 1.00 90.69 317 GLY A O 1
ATOM 2284 N N . ALA A 1 318 ? 5.778 -12.200 -22.417 1.00 87.56 318 ALA A N 1
ATOM 2285 C CA . ALA A 1 318 ? 5.311 -11.685 -23.700 1.00 87.56 318 ALA A CA 1
ATOM 2286 C C . ALA A 1 318 ? 3.987 -10.936 -23.526 1.00 87.56 318 ALA A C 1
ATOM 2288 O O . ALA A 1 318 ? 3.069 -11.424 -22.870 1.00 87.56 318 ALA A O 1
ATOM 2289 N N . VAL A 1 319 ? 3.878 -9.777 -24.164 1.00 82.88 319 VAL A N 1
ATOM 2290 C CA . VAL A 1 319 ? 2.678 -8.944 -24.172 1.00 82.88 319 VAL A CA 1
ATOM 2291 C C . VAL A 1 319 ? 1.935 -9.156 -25.486 1.00 82.88 319 VAL A C 1
ATOM 2293 O O . VAL A 1 319 ? 2.530 -9.118 -26.567 1.00 82.88 319 VAL A O 1
ATOM 2296 N N . ASP A 1 320 ? 0.622 -9.365 -25.408 1.00 76.75 320 ASP A N 1
ATOM 2297 C CA . ASP A 1 320 ? -0.205 -9.486 -26.605 1.00 76.75 320 ASP A CA 1
ATOM 2298 C C . ASP A 1 320 ? -0.104 -8.220 -27.469 1.00 76.75 320 ASP A C 1
ATOM 2300 O O . ASP A 1 320 ? -0.174 -7.093 -26.983 1.00 76.75 320 ASP A O 1
ATOM 2304 N N . ALA A 1 321 ? 0.003 -8.394 -28.788 1.00 72.69 321 ALA A N 1
ATOM 2305 C CA . ALA A 1 321 ? 0.205 -7.287 -29.727 1.00 72.69 321 ALA A CA 1
ATOM 2306 C C . ALA A 1 321 ? -0.957 -6.268 -29.781 1.00 72.69 321 ALA A C 1
ATOM 2308 O O . ALA A 1 321 ? -0.825 -5.219 -30.419 1.00 72.69 321 ALA A O 1
ATOM 2309 N N . ASP A 1 322 ? -2.113 -6.579 -29.186 1.00 73.31 322 ASP A N 1
ATOM 2310 C CA . ASP A 1 322 ? -3.252 -5.667 -29.061 1.00 73.31 322 ASP A CA 1
ATOM 2311 C C . ASP A 1 322 ? -3.246 -4.859 -27.754 1.00 73.31 322 ASP A C 1
ATOM 2313 O O . ASP A 1 322 ? -3.964 -3.860 -27.662 1.00 73.31 322 ASP A O 1
ATOM 2317 N N . VAL A 1 323 ? -2.423 -5.243 -26.775 1.00 69.62 323 VAL A N 1
ATOM 2318 C CA . VAL A 1 323 ? -2.283 -4.535 -25.505 1.00 69.62 323 VAL A CA 1
ATOM 2319 C C . VAL A 1 323 ? -1.490 -3.269 -25.730 1.00 69.62 323 VAL A C 1
ATOM 2321 O O . VAL A 1 323 ? -0.341 -3.282 -26.159 1.00 69.62 323 VAL A O 1
ATOM 2324 N N . ARG A 1 324 ? -2.106 -2.136 -25.409 1.00 68.38 324 ARG A N 1
ATOM 2325 C CA . ARG A 1 324 ? -1.410 -0.859 -25.449 1.00 68.38 324 ARG A CA 1
ATOM 2326 C C . ARG A 1 324 ? -0.837 -0.556 -24.086 1.00 68.38 324 ARG A C 1
ATOM 2328 O O . ARG A 1 324 ? -1.584 -0.156 -23.196 1.00 68.38 324 ARG A O 1
ATOM 2335 N N . ILE A 1 325 ? 0.483 -0.649 -23.959 1.00 68.06 325 ILE A N 1
ATOM 2336 C CA . ILE A 1 325 ? 1.202 -0.079 -22.818 1.00 68.06 325 ILE A CA 1
ATOM 2337 C C . ILE A 1 325 ? 1.162 1.447 -22.988 1.00 68.06 325 ILE A C 1
ATOM 2339 O O . ILE A 1 325 ? 2.013 2.068 -23.619 1.00 68.06 325 ILE A O 1
ATOM 2343 N N . ALA A 1 326 ? 0.038 2.028 -22.577 1.00 58.84 326 ALA A N 1
ATOM 2344 C CA . ALA A 1 326 ? -0.219 3.458 -22.575 1.00 58.84 326 ALA A CA 1
ATOM 2345 C C . ALA A 1 326 ? 0.184 4.047 -21.213 1.00 58.84 326 ALA A C 1
ATOM 2347 O O . ALA A 1 326 ? 0.641 3.330 -20.333 1.00 58.84 326 ALA A O 1
ATOM 2348 N N . ARG A 1 327 ? -0.090 5.339 -21.004 1.00 64.12 327 ARG A N 1
ATOM 2349 C CA . ARG A 1 327 ? 0.010 6.071 -19.719 1.00 64.12 327 ARG A CA 1
ATOM 2350 C C . ARG A 1 327 ? -0.938 5.535 -18.616 1.00 64.12 327 ARG A C 1
ATOM 2352 O O . ARG A 1 327 ? -1.384 6.294 -17.765 1.00 64.12 327 ARG A O 1
ATOM 2359 N N . ALA A 1 328 ? -1.371 4.281 -18.723 1.00 67.44 328 ALA A N 1
ATOM 2360 C CA . ALA A 1 328 ? -2.196 3.601 -17.738 1.00 67.44 328 ALA A CA 1
ATOM 2361 C C . ALA A 1 328 ? -1.308 3.091 -16.591 1.00 67.44 328 ALA A C 1
ATOM 2363 O O . ALA A 1 328 ? -0.119 2.868 -16.829 1.00 67.44 328 ALA A O 1
ATOM 2364 N N . PRO A 1 329 ? -1.866 2.885 -15.385 1.00 78.00 329 PRO A N 1
ATOM 2365 C CA . PRO A 1 329 ? -1.114 2.296 -14.289 1.00 78.00 329 PRO A CA 1
ATOM 2366 C C . PRO A 1 329 ? -0.504 0.948 -14.684 1.00 78.00 329 PRO A C 1
ATOM 2368 O O . PRO A 1 329 ? -1.183 0.117 -15.292 1.00 78.00 329 PRO A O 1
ATOM 2371 N N . ILE A 1 330 ? 0.757 0.738 -14.318 1.00 84.56 330 ILE A N 1
ATOM 2372 C CA . ILE A 1 330 ? 1.384 -0.580 -14.286 1.00 84.56 330 ILE A CA 1
ATOM 2373 C C . ILE A 1 330 ? 1.165 -1.123 -12.879 1.00 84.56 330 ILE A C 1
ATOM 2375 O O . ILE A 1 330 ? 1.604 -0.512 -11.906 1.00 84.56 330 ILE A O 1
ATOM 2379 N N . GLY A 1 331 ? 0.467 -2.250 -12.777 1.00 88.50 331 GLY A N 1
ATOM 2380 C CA . GLY A 1 331 ? 0.352 -3.015 -11.538 1.00 88.50 331 GLY A CA 1
ATOM 2381 C C . GLY A 1 331 ? 1.385 -4.132 -11.514 1.00 88.50 331 GLY A C 1
ATOM 2382 O O . GLY A 1 331 ? 1.686 -4.715 -12.555 1.00 88.50 331 GLY A O 1
ATOM 2383 N N . VAL A 1 332 ? 1.909 -4.457 -10.342 1.00 90.38 332 VAL A N 1
ATOM 2384 C CA . VAL A 1 332 ? 2.812 -5.591 -10.144 1.00 90.38 332 VAL A CA 1
ATOM 2385 C C . VAL A 1 332 ? 2.313 -6.412 -8.973 1.00 90.38 332 VAL A C 1
ATOM 2387 O O . VAL A 1 332 ? 2.041 -5.872 -7.902 1.00 90.38 332 VAL A O 1
ATOM 2390 N N . ALA A 1 333 ? 2.226 -7.719 -9.184 1.00 90.00 333 ALA A N 1
ATOM 2391 C CA . ALA A 1 333 ? 2.046 -8.702 -8.138 1.00 90.00 333 ALA A CA 1
ATOM 2392 C C . ALA A 1 333 ? 3.268 -9.622 -8.075 1.00 90.00 333 ALA A C 1
ATOM 2394 O O . ALA A 1 333 ? 3.759 -10.080 -9.109 1.00 90.00 333 ALA A O 1
ATOM 2395 N N . VAL A 1 334 ? 3.744 -9.887 -6.862 1.00 89.19 334 VAL A N 1
ATOM 2396 C CA . VAL A 1 334 ? 4.818 -10.841 -6.575 1.00 89.19 334 VAL A CA 1
ATOM 2397 C C . VAL A 1 334 ? 4.274 -11.846 -5.574 1.00 89.19 334 VAL A C 1
ATOM 2399 O O . VAL A 1 334 ? 3.871 -11.458 -4.479 1.00 89.19 334 VAL A O 1
ATOM 2402 N N . VAL A 1 335 ? 4.264 -13.125 -5.939 1.00 86.62 335 VAL A N 1
ATOM 2403 C CA . VAL A 1 335 ? 4.024 -14.225 -5.003 1.00 86.62 335 VAL A CA 1
ATOM 2404 C C . VAL A 1 335 ? 5.354 -14.896 -4.726 1.00 86.62 335 VAL A C 1
ATOM 2406 O O . VAL A 1 335 ? 5.927 -15.504 -5.626 1.00 86.62 335 VAL A O 1
ATOM 2409 N N . HIS A 1 336 ? 5.850 -14.797 -3.498 1.00 85.88 336 HIS A N 1
ATOM 2410 C CA . HIS A 1 336 ? 7.115 -15.408 -3.094 1.00 85.88 336 HIS A CA 1
ATOM 2411 C C . HIS A 1 336 ? 6.957 -16.048 -1.714 1.00 85.88 336 HIS A C 1
ATOM 2413 O O . HIS A 1 336 ? 6.305 -15.487 -0.838 1.00 85.88 336 HIS A O 1
ATOM 2419 N N . GLY A 1 337 ? 7.454 -17.277 -1.537 1.00 81.25 337 GLY A N 1
ATOM 2420 C CA . GLY A 1 337 ? 7.244 -18.031 -0.292 1.00 81.25 337 GLY A CA 1
ATOM 2421 C C . GLY A 1 337 ? 5.769 -18.322 0.031 1.00 81.25 337 GLY A C 1
ATOM 2422 O O . GLY A 1 337 ? 5.431 -18.567 1.183 1.00 81.25 337 GLY A O 1
ATOM 2423 N N . GLY A 1 338 ? 4.883 -18.273 -0.972 1.00 78.94 338 GLY A N 1
ATOM 2424 C CA . GLY A 1 338 ? 3.433 -18.396 -0.793 1.00 78.94 338 GLY A CA 1
ATOM 2425 C C . GLY A 1 338 ? 2.730 -17.107 -0.356 1.00 78.94 338 GLY A C 1
ATOM 2426 O O . GLY A 1 338 ? 1.513 -17.138 -0.202 1.00 78.94 338 GLY A O 1
ATOM 2427 N N . VAL A 1 339 ? 3.457 -15.994 -0.198 1.00 77.88 339 VAL A N 1
ATOM 2428 C CA . VAL A 1 339 ? 2.897 -14.699 0.207 1.00 77.88 339 VAL A CA 1
ATOM 2429 C C . VAL A 1 339 ? 2.665 -13.805 -1.008 1.00 77.88 339 VAL A C 1
ATOM 2431 O O . VAL A 1 339 ? 3.572 -13.610 -1.816 1.00 77.88 339 VAL A O 1
ATOM 2434 N N . TYR A 1 340 ? 1.456 -13.254 -1.140 1.00 81.50 340 TYR A N 1
ATOM 2435 C CA . TYR A 1 340 ? 1.082 -12.330 -2.214 1.00 81.50 340 TYR A CA 1
ATOM 2436 C C . TYR A 1 340 ? 1.339 -10.867 -1.836 1.00 81.50 340 TYR A C 1
ATOM 2438 O O . TYR A 1 340 ? 0.760 -10.324 -0.889 1.00 81.50 340 TYR A O 1
ATOM 2446 N N . HIS A 1 341 ? 2.137 -10.193 -2.657 1.00 84.88 341 HIS A N 1
ATOM 2447 C CA . HIS A 1 341 ? 2.430 -8.770 -2.568 1.00 84.88 341 HIS A CA 1
ATOM 2448 C C . HIS A 1 341 ? 1.958 -8.047 -3.825 1.00 84.88 341 HIS A C 1
ATOM 2450 O O . HIS A 1 341 ? 2.066 -8.577 -4.926 1.00 84.88 341 HIS A O 1
ATOM 2456 N N . HIS A 1 342 ? 1.471 -6.815 -3.674 1.00 85.94 342 HIS A N 1
ATOM 2457 C CA . HIS A 1 342 ? 0.978 -6.005 -4.785 1.00 85.94 342 HIS A CA 1
ATOM 2458 C C . HIS A 1 342 ? 1.413 -4.545 -4.647 1.00 85.94 342 HIS A C 1
ATOM 2460 O O . HIS A 1 342 ? 1.510 -4.027 -3.533 1.00 85.94 342 HIS A O 1
ATOM 2466 N N . GLY A 1 343 ? 1.654 -3.896 -5.784 1.00 85.12 343 GLY A N 1
ATOM 2467 C CA . GLY A 1 343 ? 1.953 -2.473 -5.905 1.00 85.12 343 GLY A CA 1
ATOM 2468 C C . GLY A 1 343 ? 1.579 -1.944 -7.285 1.00 85.12 343 GLY A C 1
ATOM 2469 O O . GLY A 1 343 ? 1.295 -2.719 -8.200 1.00 85.12 343 GLY A O 1
ATOM 2470 N N . ALA A 1 344 ? 1.583 -0.624 -7.455 1.00 85.56 344 ALA A N 1
ATOM 2471 C CA . ALA A 1 344 ? 1.331 -0.004 -8.751 1.00 85.56 344 ALA A CA 1
ATOM 2472 C C . ALA A 1 344 ? 2.064 1.334 -8.916 1.00 85.56 344 ALA A C 1
ATOM 2474 O O . ALA A 1 344 ? 2.483 1.966 -7.947 1.00 85.56 344 ALA A O 1
ATOM 2475 N N . ILE A 1 345 ? 2.221 1.756 -10.170 1.00 84.81 345 ILE A N 1
ATOM 2476 C CA . ILE A 1 345 ? 2.756 3.064 -10.554 1.00 84.81 345 ILE A CA 1
ATOM 2477 C C . ILE A 1 345 ? 2.011 3.600 -11.777 1.00 84.81 345 ILE A C 1
ATOM 2479 O O . ILE A 1 345 ? 1.625 2.843 -12.667 1.00 84.81 345 ILE A O 1
ATOM 2483 N N . LEU A 1 346 ? 1.843 4.916 -11.866 1.00 80.44 346 LEU A N 1
ATOM 2484 C CA . LEU A 1 346 ? 1.603 5.616 -13.121 1.00 80.44 346 LEU A CA 1
ATOM 2485 C C . LEU A 1 346 ? 2.964 5.895 -13.778 1.00 80.44 346 LEU A C 1
ATOM 2487 O O . LEU A 1 346 ? 3.750 6.660 -13.213 1.00 80.44 346 LEU A O 1
ATOM 2491 N N . PRO A 1 347 ? 3.256 5.311 -14.955 1.00 65.38 347 PRO A N 1
ATOM 2492 C CA . PRO A 1 347 ? 4.560 5.430 -15.606 1.00 65.38 347 PRO A CA 1
ATOM 2493 C C . PRO A 1 347 ? 5.031 6.883 -15.714 1.00 65.38 347 PRO A C 1
ATOM 2495 O O . PRO A 1 347 ? 4.281 7.749 -16.190 1.00 65.38 347 PRO A O 1
ATOM 2498 N N . ARG A 1 348 ? 6.273 7.163 -15.298 1.00 58.69 348 ARG A N 1
ATOM 2499 C CA . ARG A 1 348 ? 6.865 8.504 -15.420 1.00 58.69 348 ARG A CA 1
ATOM 2500 C C . ARG A 1 348 ? 7.486 8.629 -16.816 1.00 58.69 348 ARG A C 1
ATOM 2502 O O . ARG A 1 348 ? 8.201 7.749 -17.275 1.00 58.69 348 ARG A O 1
ATOM 2509 N N . TYR A 1 349 ? 7.213 9.717 -17.540 1.00 51.91 349 TYR A N 1
ATOM 2510 C CA . TYR A 1 349 ? 7.786 9.946 -18.877 1.00 51.91 349 TYR A CA 1
ATOM 2511 C C . TYR A 1 349 ? 9.304 10.138 -18.806 1.00 51.91 349 TYR A C 1
ATOM 2513 O O . TYR A 1 349 ? 9.771 11.273 -18.729 1.00 51.91 349 TYR A O 1
ATOM 2521 N N . THR A 1 350 ? 10.093 9.073 -18.864 1.00 38.69 350 THR A N 1
ATOM 2522 C CA . THR A 1 350 ? 11.558 9.214 -18.933 1.00 38.69 350 THR A CA 1
ATOM 2523 C C . THR A 1 350 ? 12.197 8.356 -20.010 1.00 38.69 350 THR A C 1
ATOM 2525 O O . THR A 1 350 ? 13.152 8.822 -20.632 1.00 38.69 350 THR A O 1
ATOM 2528 N N . VAL A 1 351 ? 11.631 7.201 -20.370 1.00 41.28 351 VAL A N 1
ATOM 2529 C CA . VAL A 1 351 ? 12.044 6.505 -21.595 1.00 41.28 351 VAL A CA 1
ATOM 2530 C C . VAL A 1 351 ? 11.038 6.771 -22.697 1.00 41.28 351 VAL A C 1
ATOM 2532 O O . VAL A 1 351 ? 9.855 6.459 -22.604 1.00 41.28 351 VAL A O 1
ATOM 2535 N N . ALA A 1 352 ? 11.533 7.370 -23.776 1.00 36.00 352 ALA A N 1
ATOM 2536 C CA . ALA A 1 352 ? 10.822 7.566 -25.023 1.00 36.00 352 ALA A CA 1
ATOM 2537 C C . ALA A 1 352 ? 10.520 6.218 -25.706 1.00 36.00 352 ALA A C 1
ATOM 2539 O O . ALA A 1 352 ? 10.948 5.980 -26.835 1.00 36.00 352 ALA A O 1
ATOM 2540 N N . VAL A 1 353 ? 9.708 5.358 -25.088 1.00 42.72 353 VAL A N 1
ATOM 2541 C CA . VAL A 1 353 ? 8.884 4.392 -25.818 1.00 42.72 353 VAL A CA 1
ATOM 2542 C C . VAL A 1 353 ? 7.748 5.204 -26.445 1.00 42.72 353 VAL A C 1
ATOM 2544 O O . VAL A 1 353 ? 6.597 5.174 -26.023 1.00 42.72 353 VAL A O 1
ATOM 2547 N N . ARG A 1 354 ? 8.134 6.063 -27.399 1.00 37.69 354 ARG A N 1
ATOM 2548 C CA . ARG A 1 354 ? 7.285 6.943 -28.205 1.00 37.69 354 ARG A CA 1
ATOM 2549 C C . ARG A 1 354 ? 6.091 6.164 -28.726 1.00 37.69 354 ARG A C 1
ATOM 2551 O O . ARG A 1 354 ? 6.252 5.536 -29.760 1.00 37.69 354 ARG A O 1
ATOM 2558 N N . ASP A 1 355 ? 4.920 6.229 -28.104 1.00 39.25 355 ASP A N 1
ATOM 2559 C CA . ASP A 1 355 ? 3.648 5.872 -28.747 1.00 39.25 355 ASP A CA 1
ATOM 2560 C C . ASP A 1 355 ? 3.644 4.536 -29.547 1.00 39.25 355 ASP A C 1
ATOM 2562 O O . ASP A 1 355 ? 2.795 4.336 -30.421 1.00 39.25 355 ASP A O 1
ATOM 2566 N N . THR A 1 356 ? 4.578 3.601 -29.311 1.00 40.00 356 THR A N 1
ATOM 2567 C CA . THR A 1 356 ? 4.887 2.535 -30.285 1.00 40.00 356 THR A CA 1
ATOM 2568 C C . THR A 1 356 ? 3.941 1.362 -30.140 1.00 40.00 356 THR A C 1
ATOM 2570 O O . THR A 1 356 ? 3.678 0.666 -31.117 1.00 40.00 356 THR A O 1
ATOM 2573 N N . TRP A 1 357 ? 3.287 1.244 -28.988 1.00 38.09 357 TRP A N 1
ATOM 2574 C CA . TRP A 1 357 ? 2.118 0.386 -28.825 1.00 38.09 357 TRP A CA 1
ATOM 2575 C C . TRP A 1 357 ? 0.842 0.987 -29.458 1.00 38.09 357 TRP A C 1
ATOM 2577 O O . TRP A 1 357 ? -0.215 0.362 -29.500 1.00 38.09 357 TRP A O 1
ATOM 2587 N N . GLY A 1 358 ? 0.921 2.195 -30.031 1.00 31.45 358 GLY A N 1
ATOM 2588 C CA . GLY A 1 358 ? -0.121 2.793 -30.867 1.00 31.45 358 GLY A CA 1
ATOM 2589 C C . GLY A 1 358 ? -0.164 2.256 -32.302 1.00 31.45 358 GLY A C 1
ATOM 2590 O O . GLY A 1 358 ? -1.187 2.417 -32.982 1.00 31.45 358 GLY A O 1
ATOM 2591 N N . VAL A 1 359 ? 0.880 1.568 -32.780 1.00 27.98 359 VAL A N 1
ATOM 2592 C CA . VAL A 1 359 ? 0.837 0.933 -34.099 1.00 27.98 359 VAL A CA 1
ATOM 2593 C C . VAL A 1 359 ? 0.082 -0.378 -33.964 1.00 27.98 359 VAL A C 1
ATOM 2595 O O . VAL A 1 359 ? 0.636 -1.405 -33.601 1.00 27.98 359 VAL A O 1
ATOM 2598 N N . ARG A 1 360 ? -1.209 -0.332 -34.307 1.00 29.16 360 ARG A N 1
ATOM 2599 C CA . ARG A 1 360 ? -1.989 -1.498 -34.729 1.00 29.16 360 ARG A CA 1
ATOM 2600 C C . ARG A 1 360 ? -1.075 -2.354 -35.617 1.00 29.16 360 ARG A C 1
ATOM 2602 O O . ARG A 1 360 ? -0.898 -2.003 -36.787 1.00 29.16 360 ARG A O 1
ATOM 2609 N N . VAL A 1 361 ? -0.517 -3.453 -35.099 1.00 30.34 361 VAL A N 1
ATOM 2610 C CA . VAL A 1 361 ? 0.063 -4.498 -35.945 1.00 30.34 361 VAL A CA 1
ATOM 2611 C C . VAL A 1 361 ? -1.133 -5.117 -36.646 1.00 30.34 361 VAL A C 1
ATOM 2613 O O . VAL A 1 361 ? -1.742 -6.086 -36.203 1.00 30.34 361 VAL A O 1
ATOM 2616 N N . ARG A 1 362 ? -1.554 -4.474 -37.739 1.00 23.06 362 ARG A N 1
ATOM 2617 C CA . ARG A 1 362 ? -2.424 -5.122 -38.707 1.00 23.06 362 ARG A CA 1
ATOM 2618 C C . ARG A 1 362 ? -1.697 -6.412 -39.095 1.00 23.06 362 ARG A C 1
ATOM 2620 O O . ARG A 1 362 ? -0.483 -6.349 -39.316 1.00 23.06 362 ARG A O 1
ATOM 2627 N N . PRO A 1 363 ? -2.389 -7.555 -39.213 1.00 29.50 363 PRO A N 1
ATOM 2628 C CA . PRO A 1 363 ? -1.826 -8.742 -39.836 1.00 29.50 363 PRO A CA 1
ATOM 2629 C C . PRO A 1 363 ? -1.603 -8.433 -41.325 1.00 29.50 363 PRO A C 1
ATOM 2631 O O . PRO A 1 363 ? -2.407 -8.740 -42.195 1.00 29.50 363 PRO A O 1
ATOM 2634 N N . SER A 1 364 ? -0.528 -7.710 -41.600 1.00 30.14 364 SER A N 1
ATOM 2635 C CA . SER A 1 364 ? -0.000 -7.357 -42.907 1.00 30.14 364 SER A CA 1
ATOM 2636 C C . SER A 1 364 ? 1.448 -6.922 -42.684 1.00 30.14 364 SER A C 1
ATOM 2638 O O . SER A 1 364 ? 1.803 -5.760 -42.869 1.00 30.14 364 SER A O 1
ATOM 2640 N N . ALA A 1 365 ? 2.279 -7.843 -42.196 1.00 32.56 365 ALA A N 1
ATOM 2641 C CA . ALA A 1 365 ? 3.710 -7.612 -42.091 1.00 32.56 365 ALA A CA 1
ATOM 2642 C C . ALA A 1 365 ? 4.323 -7.675 -43.500 1.00 32.56 365 ALA A C 1
ATOM 2644 O O . ALA A 1 365 ? 4.627 -8.749 -44.012 1.00 32.56 365 ALA A O 1
ATOM 2645 N N . GLU A 1 366 ? 4.501 -6.526 -44.151 1.00 31.36 366 GLU A N 1
ATOM 2646 C CA . GLU A 1 366 ? 5.472 -6.419 -45.238 1.00 31.36 366 GLU A CA 1
ATOM 2647 C C . GLU A 1 366 ? 6.855 -6.185 -44.609 1.00 31.36 366 GLU A C 1
ATOM 2649 O O . GLU A 1 366 ? 7.248 -5.054 -44.340 1.00 31.36 366 GLU A O 1
ATOM 2654 N N . VAL A 1 367 ? 7.596 -7.262 -44.332 1.00 34.88 367 VAL A N 1
ATOM 2655 C CA . VAL A 1 367 ? 8.979 -7.166 -43.834 1.00 34.88 367 VAL A CA 1
ATOM 2656 C C . VAL A 1 367 ? 9.923 -6.987 -45.026 1.00 34.88 367 VAL A C 1
ATOM 2658 O O . VAL A 1 367 ? 10.324 -7.958 -45.663 1.00 34.88 367 VAL A O 1
ATOM 2661 N N . ARG A 1 368 ? 10.293 -5.742 -45.353 1.00 32.88 368 ARG A N 1
ATOM 2662 C CA . ARG A 1 368 ? 11.328 -5.458 -46.363 1.00 32.88 368 ARG A CA 1
ATOM 2663 C C . ARG A 1 368 ? 12.710 -5.450 -45.718 1.00 32.88 368 ARG A C 1
ATOM 2665 O O . ARG A 1 368 ? 13.071 -4.505 -45.030 1.00 32.88 368 ARG A O 1
ATOM 2672 N N . VAL A 1 369 ? 13.504 -6.478 -45.998 1.00 39.19 369 VAL A N 1
ATOM 2673 C CA . VAL A 1 369 ? 14.929 -6.517 -45.639 1.00 39.19 369 VAL A CA 1
ATOM 2674 C C . VAL A 1 369 ? 15.752 -6.093 -46.854 1.00 39.19 369 VAL A C 1
ATOM 2676 O O . VAL A 1 369 ? 15.646 -6.702 -47.919 1.00 39.19 369 VAL A O 1
ATOM 2679 N N . HIS A 1 370 ? 16.569 -5.050 -46.707 1.00 31.14 370 HIS A N 1
ATOM 2680 C CA . HIS A 1 370 ? 17.576 -4.668 -47.696 1.00 31.14 370 HIS A CA 1
ATOM 2681 C C . HIS A 1 370 ? 18.918 -5.294 -47.303 1.00 31.14 370 HIS A C 1
ATOM 2683 O O . HIS A 1 370 ? 19.515 -4.912 -46.303 1.00 31.14 370 HIS A O 1
ATOM 2689 N N . GLY A 1 371 ? 19.390 -6.279 -48.071 1.00 35.03 371 GLY A N 1
ATOM 2690 C CA . GLY A 1 371 ? 20.725 -6.848 -47.879 1.00 35.03 371 GLY A CA 1
ATOM 2691 C C . GLY A 1 371 ? 21.818 -5.923 -48.423 1.00 35.03 371 GLY A C 1
ATOM 2692 O O . GLY A 1 371 ? 21.694 -5.413 -49.537 1.00 35.03 371 GLY A O 1
ATOM 2693 N N . HIS A 1 372 ? 22.896 -5.732 -47.659 1.00 34.47 372 HIS A N 1
ATOM 2694 C CA . HIS A 1 372 ? 24.128 -5.113 -48.152 1.00 34.47 372 HIS A CA 1
ATOM 2695 C C . HIS A 1 372 ? 24.932 -6.082 -49.046 1.00 34.47 372 HIS A C 1
ATOM 2697 O O . HIS A 1 372 ? 24.885 -7.295 -48.835 1.00 34.47 372 HIS A O 1
ATOM 2703 N N . PRO A 1 373 ? 25.672 -5.569 -50.050 1.00 32.22 373 PRO A N 1
ATOM 2704 C CA . PRO A 1 373 ? 26.271 -6.374 -51.119 1.00 32.22 373 PRO A CA 1
ATOM 2705 C C . PRO A 1 373 ? 27.505 -7.208 -50.727 1.00 32.22 373 PRO A C 1
ATOM 2707 O O . PRO A 1 373 ? 28.001 -7.956 -51.568 1.00 32.22 373 PRO A O 1
ATOM 2710 N N . HIS A 1 374 ? 27.993 -7.153 -49.483 1.00 34.91 374 HIS A N 1
ATOM 2711 C CA . HIS A 1 374 ? 29.217 -7.857 -49.090 1.00 34.91 374 HIS A CA 1
ATOM 2712 C C . HIS A 1 374 ? 29.069 -8.644 -47.776 1.00 34.91 374 HIS A C 1
ATOM 2714 O O . HIS A 1 374 ? 29.157 -8.085 -46.692 1.00 34.91 374 HIS A O 1
ATOM 2720 N N . GLY A 1 375 ? 28.901 -9.967 -47.913 1.00 41.22 375 GLY A N 1
ATOM 2721 C CA . GLY A 1 375 ? 29.542 -10.968 -47.047 1.00 41.22 375 GLY A CA 1
ATOM 2722 C C . GLY A 1 375 ? 28.938 -11.266 -45.669 1.00 41.22 375 GLY A C 1
ATOM 2723 O O . GLY A 1 375 ? 29.507 -10.885 -44.657 1.00 41.22 375 GLY A O 1
ATOM 2724 N N . GLY A 1 376 ? 27.873 -12.073 -45.628 1.00 37.28 376 GLY A N 1
ATOM 2725 C CA . GLY A 1 376 ? 27.395 -12.787 -44.430 1.00 37.28 376 GLY A CA 1
ATOM 2726 C C . GLY A 1 376 ? 25.919 -13.185 -44.573 1.00 37.28 376 GLY A C 1
ATOM 2727 O O . GLY A 1 376 ? 25.159 -12.391 -45.125 1.00 37.28 376 GLY A O 1
ATOM 2728 N N . PRO A 1 377 ? 25.471 -14.394 -44.171 1.00 37.62 377 PRO A N 1
ATOM 2729 C CA . PRO A 1 377 ? 24.072 -14.786 -44.343 1.00 37.62 377 PRO A CA 1
ATOM 2730 C C . PRO A 1 377 ? 23.169 -14.047 -43.336 1.00 37.62 377 PRO A C 1
ATOM 2732 O O . PRO A 1 377 ? 23.302 -14.290 -42.136 1.00 37.62 377 PRO A O 1
ATOM 2735 N N . PRO A 1 378 ? 22.207 -13.205 -43.767 1.00 42.34 378 PRO A N 1
ATOM 2736 C CA . PRO A 1 378 ? 21.144 -12.757 -42.877 1.00 42.34 378 PRO A CA 1
ATOM 2737 C C . PRO A 1 378 ? 20.212 -13.945 -42.605 1.00 42.34 378 PRO A C 1
ATOM 2739 O O . PRO A 1 378 ? 19.410 -14.343 -43.450 1.00 42.34 378 PRO A O 1
ATOM 2742 N N . GLY A 1 379 ? 20.352 -14.563 -41.435 1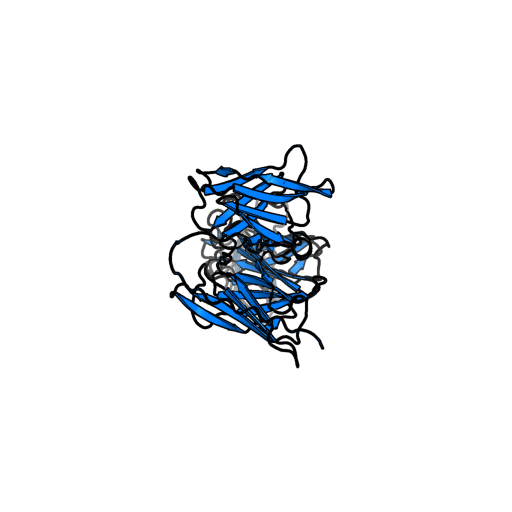.00 38.84 379 GLY A N 1
ATOM 2743 C CA . GLY A 1 379 ? 19.445 -15.605 -40.966 1.00 38.84 379 GLY A CA 1
ATOM 2744 C C . GLY A 1 379 ? 18.323 -14.996 -40.134 1.00 38.84 379 GLY A C 1
ATOM 2745 O O . GLY A 1 379 ? 18.538 -14.689 -38.969 1.00 38.84 379 GLY A O 1
ATOM 2746 N N . LEU A 1 380 ? 17.122 -14.858 -40.696 1.00 40.81 380 LEU A N 1
ATOM 2747 C CA . LEU A 1 380 ? 15.919 -14.580 -39.904 1.00 40.81 380 LEU A CA 1
ATOM 2748 C C . LEU A 1 380 ? 15.397 -15.888 -39.298 1.00 40.81 380 LEU A C 1
ATOM 2750 O O . LEU A 1 380 ? 15.053 -16.822 -40.025 1.00 40.81 380 LEU A O 1
ATOM 2754 N N . ARG A 1 381 ? 15.336 -15.966 -37.965 1.00 37.56 381 ARG A N 1
ATOM 2755 C CA . ARG A 1 381 ? 14.633 -17.035 -37.242 1.00 37.56 381 ARG A CA 1
ATOM 2756 C C . ARG A 1 381 ? 13.309 -16.477 -36.728 1.00 37.56 381 ARG A C 1
ATOM 2758 O O . ARG A 1 381 ? 13.313 -15.539 -35.945 1.00 37.56 381 ARG A O 1
ATOM 2765 N N . PHE A 1 382 ? 12.196 -17.065 -37.153 1.00 41.88 382 PHE A N 1
ATOM 2766 C CA . PHE A 1 382 ? 10.875 -16.769 -36.596 1.00 41.88 382 PHE A CA 1
ATOM 2767 C C . PHE A 1 382 ? 10.486 -17.863 -35.597 1.00 41.88 382 PHE A C 1
ATOM 2769 O O . PHE A 1 382 ? 10.691 -19.049 -35.875 1.00 41.88 382 PHE A O 1
ATOM 2776 N N . ASN A 1 383 ? 9.938 -17.470 -34.443 1.00 36.88 383 ASN A N 1
ATOM 2777 C CA . ASN A 1 383 ? 9.456 -18.398 -33.423 1.00 36.88 383 ASN A CA 1
ATOM 2778 C C . ASN A 1 383 ? 8.033 -18.887 -33.790 1.00 36.88 383 ASN A C 1
ATOM 2780 O O . ASN A 1 383 ? 7.128 -18.063 -33.939 1.00 36.88 383 ASN A O 1
ATOM 2784 N N . PRO A 1 384 ? 7.806 -20.200 -33.982 1.00 35.78 384 PRO A N 1
ATOM 2785 C CA . PRO A 1 384 ? 6.545 -20.736 -34.506 1.00 35.78 384 PRO A CA 1
ATOM 2786 C C . PRO A 1 384 ? 5.324 -20.596 -33.580 1.00 35.78 384 PRO A C 1
ATOM 2788 O O . PRO A 1 384 ? 4.213 -20.843 -34.045 1.00 35.78 384 PRO A O 1
ATOM 2791 N N . GLY A 1 385 ? 5.490 -20.180 -32.319 1.00 36.34 385 GLY A N 1
ATOM 2792 C CA . GLY A 1 385 ? 4.368 -19.896 -31.411 1.00 36.34 385 GLY A CA 1
ATOM 2793 C C . GLY A 1 385 ? 3.572 -18.627 -31.756 1.00 36.34 385 GLY A C 1
ATOM 2794 O O . GLY A 1 385 ? 2.423 -18.507 -31.345 1.00 36.34 385 GLY A O 1
ATOM 2795 N N . LEU A 1 386 ? 4.145 -17.712 -32.550 1.00 39.12 386 LEU A N 1
ATOM 2796 C CA . LEU A 1 386 ? 3.611 -16.359 -32.767 1.00 39.12 386 LEU A CA 1
ATOM 2797 C C . LEU A 1 386 ? 2.648 -16.199 -33.959 1.00 39.12 386 LEU A C 1
ATOM 2799 O O . LEU A 1 386 ? 2.161 -15.098 -34.204 1.00 39.12 386 LEU A O 1
ATOM 2803 N N . MET A 1 387 ? 2.376 -17.247 -34.744 1.00 38.59 387 MET A N 1
ATOM 2804 C CA . MET A 1 387 ? 1.513 -17.129 -35.930 1.00 38.59 387 MET A CA 1
ATOM 2805 C C . MET A 1 387 ? 0.363 -18.135 -35.918 1.00 38.59 387 MET A C 1
ATOM 2807 O O . MET A 1 387 ? 0.438 -19.203 -36.525 1.00 38.59 387 MET A O 1
ATOM 2811 N N . LYS A 1 388 ? -0.759 -17.750 -35.307 1.00 35.62 388 LYS A N 1
ATOM 2812 C CA . LYS A 1 388 ? -2.079 -18.273 -35.687 1.00 35.62 388 LYS A CA 1
ATOM 2813 C C . LYS A 1 388 ? -2.719 -17.288 -36.671 1.00 35.62 388 LYS A C 1
ATOM 2815 O O . LYS A 1 388 ? -3.392 -16.349 -36.267 1.00 35.62 388 LYS A O 1
ATOM 2820 N N . GLY A 1 389 ? -2.474 -17.473 -37.971 1.00 42.25 389 GLY A N 1
ATOM 2821 C CA . GLY A 1 389 ? -3.098 -16.664 -39.026 1.00 42.25 389 GLY A CA 1
ATOM 2822 C C . GLY A 1 389 ? -2.472 -16.835 -40.415 1.00 42.25 389 GLY A C 1
ATOM 2823 O O . GLY A 1 389 ? -1.332 -17.279 -40.554 1.00 42.25 389 GLY A O 1
ATOM 2824 N N . HIS A 1 390 ? -3.225 -16.483 -41.462 1.00 42.81 390 HIS A N 1
ATOM 2825 C CA . HIS A 1 390 ? -2.753 -16.476 -42.851 1.00 42.81 390 HIS A CA 1
ATOM 2826 C C . HIS A 1 390 ? -1.781 -15.303 -43.088 1.00 42.81 390 HIS A C 1
ATOM 2828 O O . HIS A 1 390 ? -2.204 -14.199 -43.420 1.00 42.81 390 HIS A O 1
ATOM 2834 N N . GLY A 1 391 ? -0.480 -15.523 -42.882 1.00 41.38 391 GLY A N 1
ATOM 2835 C CA . GLY A 1 391 ? 0.558 -14.499 -43.043 1.00 41.38 391 GLY A CA 1
ATOM 2836 C C . GLY A 1 391 ? 1.318 -14.603 -44.367 1.00 41.38 391 GLY A C 1
ATOM 2837 O O . GLY A 1 391 ? 1.870 -15.655 -44.677 1.00 41.38 391 GLY A O 1
ATOM 2838 N N . ARG A 1 392 ? 1.411 -13.498 -45.120 1.00 47.31 392 ARG A N 1
ATOM 2839 C CA . ARG A 1 392 ? 2.275 -13.388 -46.309 1.00 47.31 392 ARG A CA 1
ATOM 2840 C C . ARG A 1 392 ? 3.660 -12.881 -45.916 1.00 47.31 392 ARG A C 1
ATOM 2842 O O . ARG A 1 392 ? 3.766 -11.842 -45.277 1.00 47.31 392 ARG A O 1
ATOM 2849 N N . VAL A 1 393 ? 4.709 -13.566 -46.370 1.00 52.28 393 VAL A N 1
ATOM 2850 C CA . VAL A 1 393 ? 6.110 -13.159 -46.157 1.00 52.28 393 VAL A CA 1
ATOM 2851 C C . VAL A 1 393 ? 6.782 -12.885 -47.506 1.00 52.28 393 VAL A C 1
ATOM 2853 O O . VAL A 1 393 ? 6.893 -13.803 -48.321 1.00 52.28 393 VAL A O 1
ATOM 2856 N N . ASP A 1 394 ? 7.237 -11.646 -47.732 1.00 52.03 394 ASP A N 1
ATOM 2857 C CA . ASP A 1 394 ? 7.955 -11.219 -48.944 1.00 52.03 394 ASP A CA 1
ATOM 2858 C C . ASP A 1 394 ? 9.434 -10.922 -48.611 1.00 52.03 394 ASP A C 1
ATOM 2860 O O . ASP A 1 394 ? 9.733 -9.944 -47.936 1.00 52.03 394 ASP A O 1
ATOM 2864 N N . ILE A 1 395 ? 10.377 -11.739 -49.098 1.00 54.06 395 ILE A N 1
ATOM 2865 C CA . ILE A 1 395 ? 11.818 -11.603 -48.778 1.00 54.06 395 ILE A CA 1
ATOM 2866 C C . ILE A 1 395 ? 12.622 -11.248 -50.033 1.00 54.06 395 ILE A C 1
ATOM 2868 O O . ILE A 1 395 ? 12.449 -11.886 -51.079 1.00 54.06 395 ILE A O 1
ATOM 2872 N N . ARG A 1 396 ? 13.545 -10.275 -49.921 1.00 49.66 396 ARG A N 1
ATOM 2873 C CA . ARG A 1 396 ? 14.535 -9.945 -50.960 1.00 49.66 396 ARG A CA 1
ATOM 2874 C C . ARG A 1 396 ? 15.970 -10.206 -50.503 1.00 49.66 396 ARG A C 1
ATOM 2876 O O . ARG A 1 396 ? 16.421 -9.611 -49.535 1.00 49.66 396 ARG A O 1
ATOM 2883 N N . GLY A 1 397 ? 16.706 -11.054 -51.226 1.00 52.47 397 GLY A N 1
ATOM 2884 C CA . GLY A 1 397 ? 18.127 -11.292 -50.948 1.00 52.47 397 GLY A CA 1
ATOM 2885 C C . GLY A 1 397 ? 18.747 -12.481 -51.699 1.00 52.47 397 GLY A C 1
ATOM 2886 O O . GLY A 1 397 ? 18.013 -13.285 -52.280 1.00 52.47 397 GLY A O 1
ATOM 2887 N N . PRO A 1 398 ? 20.091 -12.600 -51.696 1.00 44.91 398 PRO A N 1
ATOM 2888 C CA . PRO A 1 398 ? 20.830 -13.674 -52.373 1.00 44.91 398 PRO A CA 1
ATOM 2889 C C . PRO A 1 398 ? 20.874 -15.000 -51.583 1.00 44.91 398 PRO A C 1
ATOM 2891 O O . PRO A 1 398 ? 21.241 -16.036 -52.136 1.00 44.91 398 PRO A O 1
ATOM 2894 N N . HIS A 1 399 ? 20.497 -15.009 -50.301 1.00 55.31 399 HIS A N 1
ATOM 2895 C CA . HIS A 1 399 ? 20.404 -16.225 -49.489 1.00 55.31 399 HIS A CA 1
ATOM 2896 C C . HIS A 1 399 ? 19.219 -16.126 -48.527 1.00 55.31 399 HIS A C 1
ATOM 2898 O O . HIS A 1 399 ? 19.123 -15.153 -47.785 1.00 55.31 399 HIS A O 1
ATOM 2904 N N . VAL A 1 400 ? 18.305 -17.101 -48.563 1.00 53.78 400 VAL A N 1
ATOM 2905 C CA . VAL A 1 400 ? 17.063 -17.076 -47.767 1.00 53.78 400 VAL A CA 1
ATOM 2906 C C . VAL A 1 400 ? 16.773 -18.475 -47.202 1.00 53.78 400 VAL A C 1
ATOM 2908 O O . VAL A 1 400 ? 16.565 -19.409 -47.981 1.00 53.78 400 VAL A O 1
ATOM 2911 N N . ASP A 1 401 ? 16.738 -18.622 -45.868 1.00 54.16 401 ASP A N 1
ATOM 2912 C CA . ASP A 1 401 ? 16.237 -19.820 -45.155 1.00 54.16 401 ASP A CA 1
ATOM 2913 C C . ASP A 1 401 ? 14.973 -19.447 -44.364 1.00 54.16 401 ASP A C 1
ATOM 2915 O O . ASP A 1 401 ? 15.005 -18.538 -43.539 1.00 54.16 401 ASP A O 1
ATOM 2919 N N . VAL A 1 402 ? 13.859 -20.136 -44.619 1.00 55.75 402 VAL A N 1
ATOM 2920 C CA . VAL A 1 402 ? 12.571 -19.910 -43.938 1.00 55.75 402 VAL A CA 1
ATOM 2921 C C . VAL A 1 402 ? 12.138 -21.187 -43.220 1.00 55.75 402 VAL A C 1
ATOM 2923 O O . VAL A 1 402 ? 12.058 -22.256 -43.841 1.00 55.75 402 VAL A O 1
ATOM 2926 N N . ARG A 1 403 ? 11.822 -21.079 -41.921 1.00 51.72 403 ARG A N 1
ATOM 2927 C CA . ARG A 1 403 ? 11.298 -22.174 -41.085 1.00 51.72 403 ARG A CA 1
ATOM 2928 C C . ARG A 1 403 ? 10.044 -21.737 -40.325 1.00 51.72 403 ARG A C 1
ATOM 2930 O O . ARG A 1 403 ? 10.111 -20.762 -39.589 1.00 51.72 403 ARG A O 1
ATOM 2937 N N . GLY A 1 404 ? 8.946 -22.484 -40.460 1.00 50.62 404 GLY A N 1
ATOM 2938 C CA . GLY A 1 404 ? 7.719 -22.273 -39.675 1.00 50.62 404 GLY A CA 1
ATOM 2939 C C . GLY A 1 404 ? 6.453 -22.890 -40.300 1.00 50.62 404 GLY A C 1
ATOM 2940 O O . GLY A 1 404 ? 6.504 -23.362 -41.441 1.00 50.62 404 GLY A O 1
ATOM 2941 N N . PRO A 1 405 ? 5.320 -22.931 -39.570 1.00 46.34 405 PRO A N 1
ATOM 2942 C CA . PRO A 1 405 ? 3.995 -23.182 -40.148 1.00 46.34 405 PRO A CA 1
ATOM 2943 C C . PRO A 1 405 ? 3.565 -21.936 -40.942 1.00 46.34 405 PRO A C 1
ATOM 2945 O O . PRO A 1 405 ? 3.614 -20.836 -40.400 1.00 46.34 405 PRO A O 1
ATOM 2948 N N . SER A 1 406 ? 3.230 -22.026 -42.239 1.00 53.91 406 SER A N 1
ATOM 2949 C CA . SER A 1 406 ? 2.994 -20.791 -43.024 1.00 53.91 406 SER A CA 1
ATOM 2950 C C . SER A 1 406 ? 2.072 -20.943 -44.225 1.00 53.91 406 SER A C 1
ATOM 2952 O O . SER A 1 406 ? 2.355 -21.741 -45.105 1.00 53.91 406 SER A O 1
ATOM 2954 N N . ALA A 1 407 ? 1.076 -20.059 -44.343 1.00 56.84 407 ALA A N 1
ATOM 2955 C CA . ALA A 1 407 ? 0.220 -19.887 -45.517 1.00 56.84 407 ALA A CA 1
ATOM 2956 C C . ALA A 1 407 ? 0.703 -18.712 -46.409 1.00 56.84 407 ALA A C 1
ATOM 2958 O O . ALA A 1 407 ? 0.395 -17.567 -46.139 1.00 56.84 407 ALA A O 1
ATOM 2959 N N . MET A 1 408 ? 1.401 -19.015 -47.511 1.00 52.12 408 MET A N 1
ATOM 2960 C CA . MET A 1 408 ? 1.942 -18.118 -48.562 1.00 52.12 408 MET A CA 1
ATOM 2961 C C . MET A 1 408 ? 3.291 -17.410 -48.290 1.00 52.12 408 MET A C 1
ATOM 2963 O O . MET A 1 408 ? 3.374 -16.384 -47.625 1.00 52.12 408 MET A O 1
ATOM 2967 N N . VAL A 1 409 ? 4.358 -17.896 -48.938 1.00 54.94 409 VAL A N 1
ATOM 2968 C CA . VAL A 1 409 ? 5.714 -17.307 -48.900 1.00 54.94 409 VAL A CA 1
ATOM 2969 C C . VAL A 1 409 ? 6.149 -16.891 -50.307 1.00 54.94 409 VAL A C 1
ATOM 2971 O O . VAL A 1 409 ? 6.142 -17.718 -51.226 1.00 54.94 409 VAL A O 1
ATOM 2974 N N . ARG A 1 410 ? 6.573 -15.632 -50.491 1.00 58.22 410 ARG A N 1
ATOM 2975 C CA . ARG A 1 410 ? 7.127 -15.129 -51.756 1.00 58.22 410 ARG A CA 1
ATOM 2976 C C . ARG A 1 410 ? 8.580 -14.699 -51.586 1.00 58.22 410 ARG A C 1
ATOM 2978 O O . ARG A 1 410 ? 8.912 -13.853 -50.766 1.00 58.22 410 ARG A O 1
ATOM 2985 N N . VAL A 1 411 ? 9.463 -15.252 -52.410 1.00 57.78 411 VAL A N 1
ATOM 2986 C CA . VAL A 1 411 ? 10.891 -14.896 -52.395 1.00 57.78 411 VAL A CA 1
ATOM 2987 C C . VAL A 1 411 ? 11.260 -14.259 -53.729 1.00 57.78 411 VAL A C 1
ATOM 2989 O O . VAL A 1 411 ? 10.942 -14.806 -54.792 1.00 57.78 411 VAL A O 1
ATOM 2992 N N . HIS A 1 412 ? 11.887 -13.083 -53.689 1.00 55.06 412 HIS A N 1
ATOM 2993 C CA . HIS A 1 412 ? 12.338 -12.333 -54.865 1.00 55.06 412 HIS A CA 1
ATOM 2994 C C . HIS A 1 412 ? 13.830 -12.038 -54.745 1.00 55.06 412 HIS A C 1
ATOM 2996 O O . HIS A 1 412 ? 14.232 -11.239 -53.909 1.00 55.06 412 HIS A O 1
ATOM 3002 N N . GLY A 1 413 ? 14.671 -12.637 -55.587 1.00 53.69 413 GLY A N 1
ATOM 3003 C CA . GLY A 1 413 ? 16.111 -12.392 -55.500 1.00 53.69 413 GLY A CA 1
ATOM 3004 C C . GLY A 1 413 ? 16.876 -12.749 -56.774 1.00 53.69 413 GLY A C 1
ATOM 3005 O O . GLY A 1 413 ? 16.478 -13.678 -57.481 1.00 53.69 413 GLY A O 1
ATOM 3006 N N . PRO A 1 414 ? 17.962 -12.021 -57.088 1.00 45.41 414 PRO A N 1
ATOM 3007 C CA . PRO A 1 414 ? 18.884 -12.402 -58.151 1.00 45.41 414 PRO A CA 1
ATOM 3008 C C . PRO A 1 414 ? 19.722 -13.617 -57.707 1.00 45.41 414 PRO A C 1
ATOM 3010 O O . PRO A 1 414 ? 20.387 -13.558 -56.678 1.00 45.41 414 PRO A O 1
ATOM 3013 N N . GLY A 1 415 ? 19.669 -14.727 -58.456 1.00 53.94 415 GLY A N 1
ATOM 3014 C CA . GLY A 1 415 ? 20.685 -15.798 -58.450 1.00 53.94 415 GLY A CA 1
ATOM 3015 C C . GLY A 1 415 ? 21.002 -16.537 -57.139 1.00 53.94 415 GLY A C 1
ATOM 3016 O O . GLY A 1 415 ? 22.049 -17.166 -57.052 1.00 53.94 415 GLY A O 1
ATOM 3017 N N . GLY A 1 416 ? 20.145 -16.473 -56.120 1.00 55.88 416 GLY A N 1
ATOM 3018 C CA . GLY A 1 416 ? 20.445 -16.974 -54.775 1.00 55.88 416 GLY A CA 1
ATOM 3019 C C . GLY A 1 416 ? 20.035 -18.418 -54.456 1.00 55.88 416 GLY A C 1
ATOM 3020 O O . GLY A 1 416 ? 19.169 -19.002 -55.113 1.00 55.88 416 GLY A O 1
ATOM 3021 N N . HIS A 1 417 ? 20.610 -18.981 -53.385 1.00 56.59 417 HIS A N 1
ATOM 3022 C CA . HIS A 1 417 ? 20.160 -20.246 -52.784 1.00 56.59 417 HIS A CA 1
ATOM 3023 C C . HIS A 1 417 ? 18.962 -20.003 -51.853 1.00 56.59 417 HIS A C 1
ATOM 3025 O O . HIS A 1 417 ? 19.072 -19.257 -50.879 1.00 56.59 417 HIS A O 1
ATOM 3031 N N . VAL A 1 418 ? 17.835 -20.670 -52.122 1.00 56.28 418 VAL A N 1
ATOM 3032 C CA . VAL A 1 418 ? 16.603 -20.542 -51.323 1.00 56.28 418 VAL A CA 1
ATOM 3033 C C . VAL A 1 418 ? 16.239 -21.881 -50.686 1.00 56.28 418 VAL A C 1
ATOM 3035 O O . VAL A 1 418 ? 16.087 -22.895 -51.382 1.00 56.28 418 VAL A O 1
ATOM 3038 N N . ARG A 1 419 ? 16.059 -21.888 -49.360 1.00 59.34 419 ARG A N 1
ATOM 3039 C CA . ARG A 1 419 ? 15.589 -23.045 -48.594 1.00 59.34 419 ARG A CA 1
ATOM 3040 C C . ARG A 1 419 ? 14.311 -22.701 -47.836 1.00 59.34 419 ARG A C 1
ATOM 3042 O O . ARG A 1 419 ? 14.264 -21.735 -47.088 1.00 59.34 419 ARG A O 1
ATOM 3049 N N . VAL A 1 420 ? 13.277 -23.521 -48.007 1.00 59.81 420 VAL A N 1
ATOM 3050 C CA . VAL A 1 420 ? 12.008 -23.374 -47.274 1.00 59.81 420 VAL A CA 1
ATOM 3051 C C . VAL A 1 420 ? 11.641 -24.708 -46.628 1.00 59.81 420 VAL A C 1
ATOM 3053 O O . VAL A 1 420 ? 11.653 -25.749 -47.297 1.00 59.81 420 VAL A O 1
ATOM 3056 N N . ARG A 1 421 ? 11.341 -24.693 -45.323 1.00 57.84 421 ARG A N 1
ATOM 3057 C CA . ARG A 1 421 ? 10.858 -25.854 -44.555 1.00 57.84 421 ARG A CA 1
ATOM 3058 C C . ARG A 1 421 ? 9.596 -25.490 -43.765 1.00 57.84 421 ARG A C 1
ATOM 3060 O O . ARG A 1 421 ? 9.684 -24.705 -42.825 1.00 57.84 421 ARG A O 1
ATOM 3067 N N . GLY A 1 422 ? 8.463 -26.118 -44.084 1.00 56.81 422 GLY A N 1
ATOM 3068 C CA . GLY A 1 422 ? 7.214 -25.912 -43.342 1.00 56.81 422 GLY A CA 1
ATOM 3069 C C . GLY A 1 422 ? 6.094 -26.890 -43.735 1.00 56.81 422 GLY A C 1
ATOM 3070 O O . GLY A 1 422 ? 6.116 -27.399 -44.856 1.00 56.81 422 GLY A O 1
ATOM 3071 N N . PRO A 1 423 ? 5.141 -27.196 -42.831 1.00 49.50 423 PRO A N 1
ATOM 3072 C CA . PRO A 1 423 ? 4.148 -28.256 -43.039 1.00 49.50 423 PRO A CA 1
ATOM 3073 C C . PRO A 1 423 ? 3.011 -27.963 -44.041 1.00 49.50 423 PRO A C 1
ATOM 3075 O O . PRO A 1 423 ? 2.441 -28.924 -44.546 1.00 49.50 423 PRO A O 1
ATOM 3078 N N . SER A 1 424 ? 2.692 -26.718 -44.415 1.00 52.91 424 SER A N 1
ATOM 3079 C CA . SER A 1 424 ? 1.582 -26.451 -45.359 1.00 52.91 424 SER A CA 1
ATOM 3080 C C . SER A 1 424 ? 1.474 -24.976 -45.757 1.00 52.91 424 SER A C 1
ATOM 3082 O O . SER A 1 424 ? 1.220 -24.159 -44.879 1.00 52.91 424 SER A O 1
ATOM 3084 N N . GLY A 1 425 ? 1.598 -24.664 -47.059 1.00 54.12 425 GLY A N 1
ATOM 3085 C CA . GLY A 1 425 ? 1.386 -23.336 -47.666 1.00 54.12 425 GLY A CA 1
ATOM 3086 C C . GLY A 1 425 ? 1.832 -23.243 -49.131 1.00 54.12 425 GLY A C 1
ATOM 3087 O O . GLY A 1 425 ? 2.500 -24.151 -49.618 1.00 54.12 425 GLY A O 1
ATOM 3088 N N . MET A 1 426 ? 1.469 -22.152 -49.825 1.00 54.34 426 MET A N 1
ATOM 3089 C CA . MET A 1 426 ? 1.922 -21.854 -51.196 1.00 54.34 426 MET A CA 1
ATOM 3090 C C . MET A 1 426 ? 3.298 -21.168 -51.188 1.00 54.34 426 MET A C 1
ATOM 3092 O O . MET A 1 426 ? 3.462 -20.127 -50.559 1.00 54.34 426 MET A O 1
ATOM 3096 N N . VAL A 1 427 ? 4.284 -21.691 -51.916 1.00 55.75 427 VAL A N 1
ATOM 3097 C CA . VAL A 1 427 ? 5.609 -21.045 -52.042 1.00 55.75 427 VAL A CA 1
ATOM 3098 C C . VAL A 1 427 ? 5.822 -20.560 -53.475 1.00 55.75 427 VAL A C 1
ATOM 3100 O O . VAL A 1 427 ? 5.789 -21.367 -54.402 1.00 55.75 427 VAL A O 1
ATOM 3103 N N . SER A 1 428 ? 6.065 -19.255 -53.652 1.00 58.38 428 SER A N 1
ATOM 3104 C CA . SER A 1 428 ? 6.370 -18.629 -54.947 1.00 58.38 428 SER A CA 1
ATOM 3105 C C . SER A 1 428 ? 7.775 -18.026 -54.960 1.00 58.38 428 SER A C 1
ATOM 3107 O O . SER A 1 428 ? 8.003 -16.946 -54.414 1.00 58.38 428 SER A O 1
ATOM 3109 N N . VAL A 1 429 ? 8.703 -18.659 -55.676 1.00 57.94 429 VAL A N 1
ATOM 3110 C CA . VAL A 1 429 ? 10.067 -18.140 -55.887 1.00 57.94 429 VAL A CA 1
ATOM 3111 C C . VAL A 1 429 ? 10.172 -17.518 -57.281 1.00 57.94 429 VAL A C 1
ATOM 3113 O O . VAL A 1 429 ? 9.830 -18.167 -58.272 1.00 57.94 429 VAL A O 1
ATOM 3116 N N . ARG A 1 430 ? 10.643 -16.264 -57.364 1.00 58.12 430 ARG A N 1
ATOM 3117 C CA . ARG A 1 430 ? 10.874 -15.551 -58.632 1.00 58.12 430 ARG A CA 1
ATOM 3118 C C . ARG A 1 430 ? 12.305 -15.014 -58.696 1.00 58.12 430 ARG A C 1
ATOM 3120 O O . ARG A 1 430 ? 12.666 -14.142 -57.908 1.00 58.12 430 ARG A O 1
ATOM 3127 N N . GLY A 1 431 ? 13.091 -15.504 -59.655 1.00 54.00 431 GLY A N 1
ATOM 3128 C CA . GLY A 1 431 ? 14.456 -15.030 -59.903 1.00 54.00 431 GLY A CA 1
ATOM 3129 C C . GLY A 1 431 ? 15.161 -15.772 -61.052 1.00 54.00 431 GLY A C 1
ATOM 3130 O O . GLY A 1 431 ? 14.814 -16.923 -61.329 1.00 54.00 431 GLY A O 1
ATOM 3131 N N . PRO A 1 432 ? 16.119 -15.135 -61.752 1.00 47.44 432 PRO A N 1
ATOM 3132 C CA . PRO A 1 432 ? 16.968 -15.799 -62.741 1.00 47.44 432 PRO A CA 1
ATOM 3133 C C . PRO A 1 432 ? 18.089 -16.616 -62.066 1.00 47.44 432 PRO A C 1
ATOM 3135 O O . PRO A 1 432 ? 18.744 -16.120 -61.152 1.00 47.44 432 PRO A O 1
ATOM 3138 N N . GLY A 1 433 ? 18.309 -17.858 -62.524 1.00 54.72 433 GLY A N 1
ATOM 3139 C CA . GLY A 1 433 ? 19.535 -18.643 -62.274 1.00 54.72 433 GLY A CA 1
ATOM 3140 C C . GLY A 1 433 ? 19.761 -19.223 -60.867 1.00 54.72 433 GLY A C 1
ATOM 3141 O O . GLY A 1 433 ? 20.881 -19.615 -60.565 1.00 54.72 433 GLY A O 1
ATOM 3142 N N . GLY A 1 434 ? 18.749 -19.278 -59.994 1.00 53.88 434 GLY A N 1
ATOM 3143 C CA . GLY A 1 434 ? 18.901 -19.753 -58.607 1.00 53.88 434 GLY A CA 1
ATOM 3144 C C . GLY A 1 434 ? 18.643 -21.254 -58.391 1.00 53.88 434 GLY A C 1
ATOM 3145 O O . GLY A 1 434 ? 17.950 -21.905 -59.174 1.00 53.88 434 GLY A O 1
ATOM 3146 N N . HIS A 1 435 ? 19.146 -21.788 -57.272 1.00 54.09 435 HIS A N 1
ATOM 3147 C CA . HIS A 1 435 ? 18.848 -23.143 -56.792 1.00 54.09 435 HIS A CA 1
ATOM 3148 C C . HIS A 1 435 ? 17.847 -23.104 -55.630 1.00 54.09 435 HIS A C 1
ATOM 3150 O O . HIS A 1 435 ? 18.126 -22.521 -54.579 1.00 54.09 435 HIS A O 1
ATOM 3156 N N . ALA A 1 436 ? 16.707 -23.781 -55.784 1.00 55.31 436 ALA A N 1
ATOM 3157 C CA . ALA A 1 436 ? 15.654 -23.832 -54.767 1.00 55.31 436 ALA A CA 1
ATOM 3158 C C . ALA A 1 436 ? 15.473 -25.249 -54.199 1.00 55.31 436 ALA A C 1
ATOM 3160 O O . ALA A 1 436 ? 15.309 -26.216 -54.951 1.00 55.31 436 ALA A O 1
ATOM 3161 N N . ARG A 1 437 ? 15.455 -25.370 -52.863 1.00 59.88 437 ARG A N 1
ATOM 3162 C CA . ARG A 1 437 ? 15.125 -26.617 -52.153 1.00 59.88 437 ARG A CA 1
ATOM 3163 C C . ARG A 1 437 ? 13.947 -26.404 -51.208 1.00 59.88 437 ARG A C 1
ATOM 3165 O O . ARG A 1 437 ? 14.076 -25.716 -50.197 1.00 59.88 437 ARG A O 1
ATOM 3172 N N . ILE A 1 438 ? 12.825 -27.052 -51.512 1.00 61.03 438 ILE A N 1
ATOM 3173 C CA . ILE A 1 438 ? 11.551 -26.859 -50.803 1.00 61.03 438 ILE A CA 1
ATOM 3174 C C . ILE A 1 438 ? 11.081 -28.192 -50.206 1.00 61.03 438 ILE A C 1
ATOM 3176 O O . ILE A 1 438 ? 11.141 -29.231 -50.874 1.00 61.03 438 ILE A O 1
ATOM 3180 N N . ARG A 1 439 ? 10.652 -28.174 -48.935 1.00 58.34 439 ARG A N 1
ATOM 3181 C CA . ARG A 1 439 ? 10.125 -29.347 -48.214 1.00 58.34 439 ARG A CA 1
ATOM 3182 C C . ARG A 1 439 ? 8.781 -29.014 -47.540 1.00 58.34 439 ARG A C 1
ATOM 3184 O O . ARG A 1 439 ? 8.798 -28.335 -46.515 1.00 58.34 439 ARG A O 1
ATOM 3191 N N . GLY A 1 440 ? 7.684 -29.549 -48.100 1.00 52.56 440 GLY A N 1
ATOM 3192 C CA . GLY A 1 440 ? 6.280 -29.388 -47.654 1.00 52.56 440 GLY A CA 1
ATOM 3193 C C . GLY A 1 440 ? 5.460 -28.349 -48.453 1.00 52.56 440 GLY A C 1
ATOM 3194 O O . GLY A 1 440 ? 6.046 -27.411 -48.989 1.00 52.56 440 GLY A O 1
ATOM 3195 N N . GLY A 1 441 ? 4.128 -28.524 -48.536 1.00 56.25 441 GLY A N 1
ATOM 3196 C CA . GLY A 1 441 ? 3.166 -27.591 -49.170 1.00 56.25 441 GLY A CA 1
ATOM 3197 C C . GLY A 1 441 ? 3.021 -27.655 -50.706 1.00 56.25 441 GLY A C 1
ATOM 3198 O O . GLY A 1 441 ? 3.699 -28.436 -51.371 1.00 56.25 441 GLY A O 1
ATOM 3199 N N . MET A 1 442 ? 2.138 -26.806 -51.261 1.00 55.19 442 MET A N 1
ATOM 3200 C CA . MET A 1 442 ? 1.945 -26.599 -52.709 1.00 55.19 442 MET A CA 1
ATOM 3201 C C . MET A 1 442 ? 2.962 -25.563 -53.221 1.00 55.19 442 MET A C 1
ATOM 3203 O O . MET A 1 442 ? 3.206 -24.541 -52.578 1.00 55.19 442 MET A O 1
ATOM 3207 N N . VAL A 1 443 ? 3.584 -25.801 -54.375 1.00 55.19 443 VAL A N 1
ATOM 3208 C CA . VAL A 1 443 ? 4.737 -25.009 -54.838 1.00 55.19 443 VAL A CA 1
ATOM 3209 C C . VAL A 1 443 ? 4.523 -24.527 -56.269 1.00 55.19 443 VAL A C 1
ATOM 3211 O O . VAL A 1 443 ? 4.274 -25.338 -57.150 1.00 55.19 443 VAL A O 1
ATOM 3214 N N . SER A 1 444 ? 4.707 -23.226 -56.514 1.00 52.84 444 SER A N 1
ATOM 3215 C CA . SER A 1 444 ? 4.727 -22.635 -57.859 1.00 52.84 444 SER A CA 1
ATOM 3216 C C . SER A 1 444 ? 6.051 -21.901 -58.075 1.00 52.84 444 SER A C 1
ATOM 3218 O O . SER A 1 444 ? 6.336 -20.905 -57.411 1.00 52.84 444 SER A O 1
ATOM 3220 N N . VAL A 1 445 ? 6.871 -22.349 -59.026 1.00 54.31 445 VAL A N 1
ATOM 3221 C CA . VAL A 1 445 ? 8.159 -21.710 -59.354 1.00 54.31 445 VAL A CA 1
ATOM 3222 C C . VAL A 1 445 ? 8.061 -21.023 -60.713 1.00 54.31 445 VAL A C 1
ATOM 3224 O O . VAL A 1 445 ? 7.652 -21.647 -61.686 1.00 54.31 445 VAL A O 1
ATOM 3227 N N . ARG A 1 446 ? 8.471 -19.749 -60.814 1.00 50.06 446 ARG A N 1
ATOM 3228 C CA . ARG A 1 446 ? 8.522 -19.027 -62.100 1.00 50.06 446 ARG A CA 1
ATOM 3229 C C . ARG A 1 446 ? 9.863 -18.304 -62.249 1.00 50.06 446 ARG A C 1
ATOM 3231 O O . ARG A 1 446 ? 10.064 -17.239 -61.666 1.00 50.06 446 ARG A O 1
ATOM 3238 N N . GLY A 1 447 ? 10.776 -18.875 -63.037 1.00 48.03 447 GLY A N 1
ATOM 3239 C CA . GLY A 1 447 ? 12.108 -18.324 -63.318 1.00 48.03 447 GLY A CA 1
ATOM 3240 C C . GLY A 1 447 ? 12.535 -18.602 -64.762 1.00 48.03 447 GLY A C 1
ATOM 3241 O O . GLY A 1 447 ? 12.307 -19.693 -65.267 1.00 48.03 447 GLY A O 1
ATOM 3242 N N . GLY A 1 448 ? 13.106 -17.599 -65.435 1.00 43.56 448 GLY A N 1
ATOM 3243 C CA . GLY A 1 448 ? 13.448 -17.629 -66.866 1.00 43.56 448 GLY A CA 1
ATOM 3244 C C . GLY A 1 448 ? 14.928 -17.882 -67.171 1.00 43.56 448 GLY A C 1
ATOM 3245 O O . GLY A 1 448 ? 15.467 -17.256 -68.073 1.00 43.56 448 GLY A O 1
ATOM 3246 N N . GLY A 1 449 ? 15.616 -18.739 -66.412 1.00 50.09 449 GLY A N 1
ATOM 3247 C CA . GLY A 1 449 ? 17.036 -19.044 -66.646 1.00 50.09 449 GLY A CA 1
ATOM 3248 C C . GLY A 1 449 ? 17.458 -20.392 -66.059 1.00 50.09 449 GLY A C 1
ATOM 3249 O O . GLY A 1 449 ? 16.727 -20.943 -65.240 1.00 50.09 449 GLY A O 1
ATOM 3250 N N . MET A 1 450 ? 18.623 -20.905 -66.481 1.00 45.16 450 MET A N 1
ATOM 3251 C CA . MET A 1 450 ? 19.169 -22.254 -66.210 1.00 45.16 450 MET A CA 1
ATOM 3252 C C . MET A 1 450 ? 19.481 -22.548 -64.719 1.00 45.16 450 MET A C 1
ATOM 3254 O O . MET A 1 450 ? 20.629 -22.772 -64.349 1.00 45.16 450 MET A O 1
ATOM 3258 N N . GLY A 1 451 ? 18.477 -22.537 -63.840 1.00 50.41 451 GLY A N 1
ATOM 3259 C CA . GLY A 1 451 ? 18.588 -22.908 -62.423 1.00 50.41 451 GLY A CA 1
ATOM 3260 C C . GLY A 1 451 ? 17.870 -24.225 -62.107 1.00 50.41 451 GLY A C 1
ATOM 3261 O O . GLY A 1 451 ? 16.822 -24.522 -62.678 1.00 50.41 451 GLY A O 1
ATOM 3262 N N . GLY A 1 452 ? 18.426 -25.031 -61.196 1.00 51.16 452 GLY A N 1
ATOM 3263 C CA . GLY A 1 452 ? 17.867 -26.335 -60.809 1.00 51.16 452 GLY A CA 1
ATOM 3264 C C . GLY A 1 452 ? 16.918 -26.266 -59.604 1.00 51.16 452 GLY A C 1
ATOM 3265 O O . GLY A 1 452 ? 17.279 -25.723 -58.556 1.00 51.16 452 GLY A O 1
ATOM 3266 N N . VAL A 1 453 ? 15.733 -26.879 -59.714 1.00 53.75 453 VAL A N 1
ATOM 3267 C CA . VAL A 1 453 ? 14.707 -26.954 -58.654 1.00 53.75 453 VAL A CA 1
ATOM 3268 C C . VAL A 1 453 ? 14.616 -28.379 -58.100 1.00 53.75 453 VAL A C 1
ATOM 3270 O O . VAL A 1 453 ? 14.491 -29.333 -58.865 1.00 53.75 453 VAL A O 1
ATOM 3273 N N . ARG A 1 454 ? 14.638 -28.550 -56.767 1.00 53.06 454 ARG A N 1
ATOM 3274 C CA . ARG A 1 454 ? 14.428 -29.860 -56.115 1.00 53.06 454 ARG A CA 1
ATOM 3275 C C . ARG A 1 454 ? 13.336 -29.783 -55.043 1.00 53.06 454 ARG A C 1
ATOM 3277 O O . ARG A 1 454 ? 13.526 -29.145 -54.006 1.00 53.06 454 ARG A O 1
ATOM 3284 N N . ILE A 1 455 ? 12.219 -30.478 -55.271 1.00 56.00 455 ILE A N 1
ATOM 3285 C CA . ILE A 1 455 ? 11.039 -30.521 -54.384 1.00 56.00 455 ILE A CA 1
ATOM 3286 C C . ILE A 1 455 ? 10.962 -31.897 -53.692 1.00 56.00 455 ILE A C 1
ATOM 3288 O O . ILE A 1 455 ? 11.191 -32.923 -54.330 1.00 56.00 455 ILE A O 1
ATOM 3292 N N . ARG A 1 456 ? 10.665 -31.941 -52.382 1.00 52.03 456 ARG A N 1
ATOM 3293 C CA . ARG A 1 456 ? 10.361 -33.183 -51.630 1.00 52.03 456 ARG A CA 1
ATOM 3294 C C . ARG A 1 456 ? 9.154 -32.949 -50.696 1.00 52.03 456 ARG A C 1
ATOM 3296 O O . ARG A 1 456 ? 9.328 -32.342 -49.641 1.00 52.03 456 ARG A O 1
ATOM 3303 N N . GLY A 1 457 ? 7.958 -33.418 -51.070 1.00 43.94 457 GLY A N 1
ATOM 3304 C CA . GLY A 1 457 ? 6.691 -33.273 -50.316 1.00 43.94 457 GLY A CA 1
ATOM 3305 C C . GLY A 1 457 ? 5.456 -33.318 -51.239 1.00 43.94 457 GLY A C 1
ATOM 3306 O O . GLY A 1 457 ? 5.614 -33.046 -52.421 1.00 43.94 457 GLY A O 1
ATOM 3307 N N . GLY A 1 458 ? 4.284 -33.735 -50.737 1.00 40.75 458 GLY A N 1
ATOM 3308 C CA . GLY A 1 458 ? 3.150 -34.257 -51.528 1.00 40.75 458 GLY A CA 1
ATOM 3309 C C . GLY A 1 458 ? 2.166 -33.266 -52.187 1.00 40.75 458 GLY A C 1
ATOM 3310 O O . GLY A 1 458 ? 1.952 -32.169 -51.689 1.00 40.75 458 GLY A O 1
ATOM 3311 N N . MET A 1 459 ? 1.576 -33.771 -53.288 1.00 42.22 459 MET A N 1
ATOM 3312 C CA . MET A 1 459 ? 0.396 -33.392 -54.103 1.00 42.22 459 MET A CA 1
ATOM 3313 C C . MET A 1 459 ? 0.177 -31.932 -54.563 1.00 42.22 459 MET A C 1
ATOM 3315 O O . MET A 1 459 ? -0.118 -31.041 -53.776 1.00 42.22 459 MET A O 1
ATOM 3319 N N . GLY A 1 460 ? 0.172 -31.762 -55.898 1.00 36.56 460 GLY A N 1
ATOM 3320 C CA . GLY A 1 460 ? -0.392 -30.621 -56.636 1.00 36.56 460 GLY A CA 1
ATOM 3321 C C . GLY A 1 460 ? 0.628 -29.856 -57.488 1.00 36.56 460 GLY A C 1
ATOM 3322 O O . GLY A 1 460 ? 1.202 -28.883 -57.008 1.00 36.56 460 GLY A O 1
ATOM 3323 N N . MET A 1 461 ? 0.847 -30.277 -58.741 1.00 35.44 461 MET A N 1
ATOM 3324 C CA . MET A 1 461 ? 1.481 -29.442 -59.776 1.00 35.44 461 MET A CA 1
ATOM 3325 C C . MET A 1 461 ? 0.378 -28.742 -60.581 1.00 35.44 461 MET A C 1
ATOM 3327 O O . MET A 1 461 ? -0.542 -29.420 -61.031 1.00 35.44 461 MET A O 1
ATOM 3331 N N . ASN A 1 462 ? 0.498 -27.427 -60.769 1.00 35.03 462 ASN A N 1
ATOM 3332 C CA . ASN A 1 462 ? -0.085 -26.664 -61.877 1.00 35.03 462 ASN A CA 1
ATOM 3333 C C . ASN A 1 462 ? 0.962 -25.669 -62.371 1.00 35.03 462 ASN A C 1
ATOM 3335 O O . ASN A 1 462 ? 1.638 -25.069 -61.499 1.00 35.03 462 ASN A O 1
#

Radius of gyration: 31.66 Å; chains: 1; bounding box: 55×62×112 Å

pLDDT: mean 73.56, std 23.05, range [23.06, 98.25]

Foldseek 3Di:
DDDDDDDDDDDDDDDDDDDDDDDPPPPPPPVVPQDVQLFAAQQADWWQWPPNQWIKGWAAAQQFKIWIFIAGSNRDGDADQKWKWKWFAWPVRDTFIWTWDGDVLQNTTMTGTPDRTGGAWAKMKMWIDGPPDDIIITIAGTWGHFYAFAAQAHWHIFGQKIWGWAFAQQFKIWIQMDGPQPADRRPKWKWKWAQWPVRDIDIWTWDHDNVVGTTMTGGPDRIGGAWAKMKIWIADPNDIGIHIHGTDHHYDDDPQADWHTWRQWIKGWDQDLVQKIWIAIDHPDLPAQQKWKWKQAAPVRDIWIWGGDPVVSTTMTGHPLQGQRDQDKIKMWMRHPSHITITIHRTDPDDPPPCSSVPPPDLADADEDDDDPDDDDPDDDDDQVPDPDAHEYEYEDQEEEEDYAHAYYEYEYEAHEYEYDHAEYEYEYEYENYEYEYEYYHYDYDYDYDYDYDYDYDDDDD

Secondary structure (DSSP, 8-state):
--------------------S----------TTTTTTS--SBS-EEEEBSSTTEEEEEEEBTTSEEEEEEEETT--B--SSEEEEEEEEBTTSSEEEEEEEEETTTTEEEEE-SSSPPB-SEEEEEEEEETTSPPEEEEEEEEPPBPPP-BSSEEEEETTEEEEEEE-TTSEEEEEEESTT-STT---EEEEEEEETTSSEEEEEEEEETTTTEEEEE-STT--EEEEEEEEEEEETTEEEEEEEEEE-----SSSSEEEEETTEEEEEEE-TTSEEEEEEESSS---TTEEEEEEETTTTEEEEEEEETTTTEEEEEPPTT----SSPEEEEEEETTEEEEEEE---TTS---SGGGS---S---------SSS----PPPPGGG--S---EEEESSEEEEES--S-EEEE-SS-EEEEE-SS-EEEEE-SS-EEEEESSEEEE---SS--EEE-S-S---

Sequence (462 aa):
MRQTMNILLALSTAPLGACGDDAPTATTAESPGLFDALLSRMGGVVVPTTDEDLFVEIIPEVDGKISALVLDEDGEIQQGGAAVQVQVAGNDGTPHPVTLQWDAVAGRYVGQVEGDVELSTGPMAVTVTRDGEEPAVGQVPMVATAPTPTHGGRVVVAGEYAAEVVPAGDGTIHAYVDGPEVGAGGAAAVQVEVQGTDGAPHPVVLAYDADAHHYVGRLEGEVRVAPGPLGFTVIRDGRPRRTRLHRVVAVGPQHGGDVVVAGEYAVEVVPSADGTIDAWVVGEEPVADGAEVVVTVGRERRPVTLVWSADAGHFVGAVDADVRIARAPIGVAVVHGGVYHHGAILPRYTVAVRDTWGVRVRPSAEVRVHGHPHGGPPGLRFNPGLMKGHGRVDIRGPHVDVRGPSAMVRVHGPGGHVRVRGPSGMVSVRGPGGHARIRGGMVSVRGGGMGGVRIRGGMGMN